Protein AF-A0A7Y2XGM3-F1 (afdb_monomer)

Structure (mmCIF, N/CA/C/O backbone):
data_AF-A0A7Y2XGM3-F1
#
_entry.id   AF-A0A7Y2XGM3-F1
#
loop_
_atom_site.group_PDB
_atom_site.id
_atom_site.type_symbol
_atom_site.label_atom_id
_atom_site.label_alt_id
_atom_site.label_comp_id
_atom_site.label_asym_id
_atom_site.label_entity_id
_atom_site.label_seq_id
_atom_site.pdbx_PDB_ins_code
_atom_site.Cartn_x
_atom_site.Cartn_y
_atom_site.Cartn_z
_atom_site.occupancy
_atom_site.B_iso_or_equiv
_atom_site.auth_seq_id
_atom_site.auth_comp_id
_atom_site.auth_asym_id
_atom_site.auth_atom_id
_atom_site.pdbx_PDB_model_num
ATOM 1 N N . ARG A 1 1 ? -17.051 3.871 4.256 1.00 58.47 1 ARG A N 1
ATOM 2 C CA . ARG A 1 1 ? -17.749 3.521 5.524 1.00 58.47 1 ARG A CA 1
ATOM 3 C C . ARG A 1 1 ? -16.734 3.598 6.662 1.00 58.47 1 ARG A C 1
ATOM 5 O O . ARG A 1 1 ? -15.589 3.262 6.400 1.00 58.47 1 ARG A O 1
ATOM 12 N N . GLY A 1 2 ? -17.129 4.046 7.858 1.00 65.44 2 GLY A N 1
ATOM 13 C CA . GLY A 1 2 ? -16.241 4.113 9.035 1.00 65.44 2 GLY A CA 1
ATOM 14 C C . GLY A 1 2 ? -15.304 5.327 9.104 1.00 65.44 2 GLY A C 1
ATOM 15 O O . GLY A 1 2 ? -14.507 5.412 10.024 1.00 65.44 2 GLY A O 1
ATOM 16 N N . GLN A 1 3 ? -15.397 6.261 8.154 1.00 70.69 3 GLN A N 1
ATOM 17 C CA . GLN A 1 3 ? -14.617 7.502 8.178 1.00 70.69 3 GLN A CA 1
ATOM 18 C C . GLN A 1 3 ? -15.295 8.552 9.075 1.00 70.69 3 GLN A C 1
ATOM 20 O O . GLN A 1 3 ? -16.533 8.556 9.158 1.00 70.69 3 GLN A O 1
ATOM 25 N N . PRO A 1 4 ? -14.523 9.461 9.699 1.00 73.81 4 PRO A N 1
ATOM 26 C CA . PRO A 1 4 ? -15.069 10.568 10.474 1.00 73.81 4 PRO A CA 1
ATOM 27 C C . PRO A 1 4 ? -16.102 11.346 9.657 1.00 73.81 4 PRO A C 1
ATOM 29 O O . PRO A 1 4 ? -15.849 11.738 8.519 1.00 73.81 4 PRO A O 1
ATOM 32 N N . THR A 1 5 ? -17.293 11.537 10.221 1.00 77.88 5 THR A N 1
ATOM 33 C CA . THR A 1 5 ? -18.378 12.280 9.573 1.00 77.88 5 THR A CA 1
ATOM 34 C C . THR A 1 5 ? -18.815 13.406 10.490 1.00 77.88 5 THR A C 1
ATOM 36 O O . THR A 1 5 ? -19.165 13.169 11.646 1.00 77.88 5 THR A O 1
ATOM 39 N N . GLN A 1 6 ? -18.814 14.630 9.969 1.00 82.75 6 GLN A N 1
ATOM 40 C CA . GLN A 1 6 ? -19.268 15.798 10.707 1.00 82.75 6 GLN A CA 1
ATOM 41 C C . GLN A 1 6 ? -20.708 16.130 10.323 1.00 82.75 6 GLN A C 1
ATOM 43 O O . GLN A 1 6 ? -21.018 16.382 9.160 1.00 82.75 6 GLN A O 1
ATOM 48 N N . TYR A 1 7 ? -21.578 16.188 11.326 1.00 86.06 7 TYR A N 1
ATOM 49 C CA . TYR A 1 7 ? -22.928 16.721 11.194 1.00 86.06 7 TYR A CA 1
ATOM 50 C C . TYR A 1 7 ? -22.991 18.080 11.880 1.00 86.06 7 TYR A C 1
ATOM 52 O O . TYR A 1 7 ? -22.436 18.269 12.961 1.00 86.06 7 TYR A O 1
ATOM 60 N N . SER A 1 8 ? -23.665 19.034 11.246 1.00 86.94 8 SER A N 1
ATOM 61 C CA . SER A 1 8 ? -23.842 20.382 11.781 1.00 86.94 8 SER A CA 1
ATOM 62 C C . SER A 1 8 ? -25.324 20.691 11.911 1.00 86.94 8 SER A C 1
ATOM 64 O O . SER A 1 8 ? -26.089 20.492 10.970 1.00 86.94 8 SER A O 1
ATOM 66 N N . ALA A 1 9 ? -25.725 21.210 13.068 1.00 87.44 9 ALA A N 1
ATOM 67 C CA . ALA A 1 9 ? -27.086 21.657 13.322 1.00 87.44 9 ALA A CA 1
ATOM 68 C C . ALA A 1 9 ? -27.062 23.056 13.940 1.00 87.44 9 ALA A C 1
ATOM 70 O O . ALA A 1 9 ? -26.219 23.358 14.784 1.00 87.44 9 ALA A O 1
ATOM 71 N N . VAL A 1 10 ? -28.005 23.909 13.535 1.00 88.06 10 VAL A N 1
ATOM 72 C CA . VAL A 1 10 ? -28.190 25.239 14.124 1.00 88.06 10 VAL A CA 1
ATOM 73 C C . VAL A 1 10 ? -29.598 25.339 14.681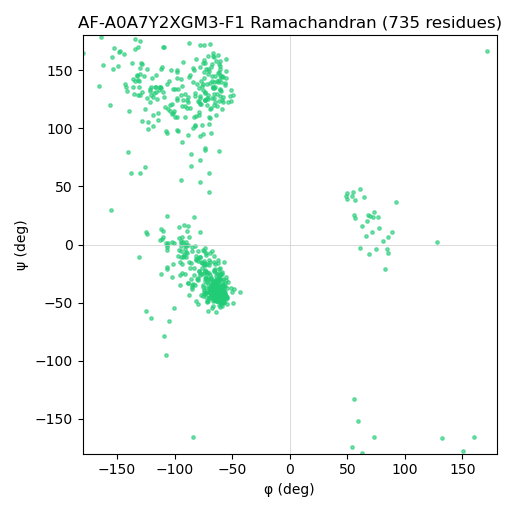 1.00 88.06 10 VAL A C 1
ATOM 75 O O . VAL A 1 10 ? -30.580 25.202 13.955 1.00 88.06 10 VAL A O 1
ATOM 78 N N . LEU A 1 11 ? -29.695 25.630 15.974 1.00 85.25 11 LEU A N 1
ATOM 79 C CA . LEU A 1 11 ? -30.961 25.892 16.646 1.00 85.25 11 LEU A CA 1
ATOM 80 C C . LEU A 1 11 ? -31.115 27.405 16.819 1.00 85.25 11 LEU A C 1
ATOM 82 O O . LEU A 1 11 ? -30.359 28.039 17.551 1.00 85.25 11 LEU A O 1
ATOM 86 N N . SER A 1 12 ? -32.090 28.006 16.133 1.00 83.62 12 SER A N 1
ATOM 87 C CA . SER A 1 12 ? -32.316 29.456 16.149 1.00 83.62 12 SER A CA 1
ATOM 88 C C . SER A 1 12 ? -33.794 29.792 16.324 1.00 83.62 12 SER A C 1
ATOM 90 O O . SER A 1 12 ? -34.664 29.182 15.713 1.00 83.62 12 SER A O 1
ATOM 92 N N . ARG A 1 13 ? -34.080 30.839 17.112 1.00 83.50 13 ARG A N 1
ATOM 93 C CA . ARG A 1 13 ? -35.433 31.422 17.240 1.00 83.50 13 ARG A CA 1
ATOM 94 C C . ARG A 1 13 ? -35.850 32.259 16.031 1.00 83.50 13 ARG A C 1
ATOM 96 O O . ARG A 1 13 ? -37.004 32.659 15.925 1.00 83.50 13 ARG A O 1
ATOM 103 N N . ARG A 1 14 ? -34.899 32.604 15.167 1.00 88.44 14 ARG A N 1
ATOM 104 C CA . ARG A 1 14 ? -35.128 33.361 13.934 1.00 88.44 14 ARG A CA 1
ATOM 105 C C . ARG A 1 14 ? -34.882 32.450 12.735 1.00 88.44 14 ARG A C 1
ATOM 107 O O . ARG A 1 14 ? -34.013 31.582 12.840 1.00 88.44 14 ARG A O 1
ATOM 114 N N . PRO A 1 15 ? -35.562 32.684 11.601 1.00 90.31 15 PRO A N 1
ATOM 115 C CA . PRO A 1 15 ? -35.285 31.961 10.368 1.00 90.31 15 PRO A CA 1
ATOM 116 C C . PRO A 1 15 ? -33.787 31.945 10.052 1.00 90.31 15 PRO A C 1
ATOM 118 O O . PRO A 1 15 ? -33.132 32.994 10.058 1.00 90.31 15 PRO A O 1
ATOM 121 N N . LEU A 1 16 ? -33.255 30.751 9.802 1.00 89.31 16 LEU A N 1
ATOM 122 C CA . LEU A 1 16 ? -31.862 30.560 9.426 1.00 89.31 16 LEU A CA 1
ATOM 123 C C . LEU A 1 16 ? -31.655 31.080 8.005 1.00 89.31 16 LEU A C 1
ATOM 125 O O . LEU A 1 16 ? -32.358 30.688 7.079 1.00 89.31 16 LEU A O 1
ATOM 129 N N . ARG A 1 17 ? -30.692 31.990 7.845 1.00 87.25 17 ARG A N 1
ATOM 130 C CA . ARG A 1 17 ? -30.259 32.505 6.534 1.00 87.25 17 ARG A CA 1
ATOM 131 C C . ARG A 1 17 ? -28.899 31.954 6.104 1.00 87.25 17 ARG A C 1
ATOM 133 O O . ARG A 1 17 ? -28.430 32.280 5.022 1.00 87.25 17 ARG A O 1
ATOM 140 N N . LEU A 1 18 ? -28.250 31.181 6.974 1.00 83.12 18 LEU A N 1
ATOM 141 C CA . LEU A 1 18 ? -26.937 30.605 6.728 1.00 83.12 18 LEU A CA 1
ATOM 142 C C . LEU A 1 18 ? -27.078 29.388 5.809 1.00 83.12 18 LEU A C 1
ATOM 144 O O . LEU A 1 18 ? -27.854 28.486 6.111 1.00 83.12 18 LEU A O 1
ATOM 148 N N . ASN A 1 19 ? -26.313 29.374 4.720 1.00 83.69 19 ASN A N 1
ATOM 149 C CA . ASN A 1 19 ? -26.156 28.228 3.825 1.00 83.69 19 ASN A CA 1
ATOM 150 C C . ASN A 1 19 ? -24.659 27.975 3.587 1.00 83.69 19 ASN A C 1
ATOM 152 O O . ASN A 1 19 ? -24.145 28.186 2.491 1.00 83.69 19 ASN A O 1
ATOM 156 N N . ALA A 1 20 ? -23.941 27.676 4.669 1.00 84.12 20 ALA A N 1
ATOM 157 C CA . ALA A 1 20 ? -22.503 27.430 4.676 1.00 84.12 20 ALA A CA 1
ATOM 158 C C . ALA A 1 20 ? -22.135 26.528 5.863 1.00 84.12 20 ALA A C 1
ATOM 160 O O . ALA A 1 20 ? -22.896 26.437 6.830 1.00 84.12 20 ALA A O 1
ATOM 161 N N . GLU A 1 21 ? -20.959 25.904 5.800 1.00 82.12 21 GLU A N 1
ATOM 162 C CA . GLU A 1 21 ? -20.395 25.136 6.913 1.00 82.12 21 GLU A CA 1
ATOM 163 C C . GLU A 1 21 ? -20.177 26.007 8.160 1.00 82.12 21 GLU A C 1
ATOM 165 O O . GLU A 1 21 ? -19.845 27.196 8.077 1.00 82.12 21 GLU A O 1
ATOM 170 N N . LEU A 1 22 ? -20.359 25.408 9.341 1.00 85.19 22 LEU A N 1
ATOM 171 C CA . LEU A 1 22 ? -20.187 26.104 10.613 1.00 85.19 22 LEU A CA 1
ATOM 172 C C . LEU A 1 22 ? -18.702 26.228 10.960 1.00 85.19 22 LEU A C 1
ATOM 174 O O . LEU A 1 22 ? -18.054 25.248 11.311 1.00 85.19 22 LEU A O 1
ATOM 178 N N . LYS A 1 23 ? -18.178 27.458 10.928 1.00 85.00 23 LYS A N 1
ATOM 179 C CA . LYS A 1 23 ? -16.829 27.778 11.435 1.00 85.00 23 LYS A CA 1
ATOM 180 C C . LYS A 1 23 ? -16.787 28.065 12.934 1.00 85.00 23 LYS A C 1
ATOM 182 O O . LYS A 1 23 ? -15.709 28.087 13.519 1.00 85.00 23 LYS A O 1
ATOM 187 N N . HIS A 1 24 ? -17.947 28.318 13.534 1.00 89.31 24 HIS A N 1
ATOM 188 C CA . HIS A 1 24 ? -18.084 28.625 14.949 1.00 89.31 24 HIS A CA 1
ATOM 189 C C . HIS A 1 24 ? -19.160 27.745 15.566 1.00 89.31 24 HIS A C 1
ATOM 191 O O . HIS A 1 24 ? -20.270 27.679 15.035 1.00 89.31 24 HIS A O 1
ATOM 197 N N . VAL A 1 25 ? -18.828 27.084 16.673 1.00 91.94 25 VAL A N 1
ATOM 198 C CA . VAL A 1 25 ? -19.718 26.127 17.339 1.00 91.94 25 VAL A CA 1
ATOM 199 C C . VAL A 1 25 ? -19.797 26.388 18.841 1.00 91.94 25 VAL A C 1
ATOM 201 O O . VAL A 1 25 ? -18.816 26.742 19.493 1.00 91.94 25 VAL A O 1
ATOM 204 N N . ASP A 1 26 ? -20.993 26.218 19.400 1.00 92.06 26 ASP A N 1
ATOM 205 C CA . ASP A 1 26 ? -21.226 26.319 20.843 1.00 92.06 26 ASP A CA 1
ATOM 206 C C . ASP A 1 26 ? -20.933 25.002 21.570 1.00 92.06 26 ASP A C 1
ATOM 208 O O . ASP A 1 26 ? -20.477 25.004 22.715 1.00 92.06 26 ASP A O 1
ATOM 212 N N . ILE A 1 27 ? -21.255 23.886 20.910 1.00 92.81 27 ILE A N 1
ATOM 213 C CA . ILE A 1 27 ? -21.246 22.536 21.469 1.00 92.81 27 ILE A CA 1
ATOM 214 C C . ILE A 1 27 ? -20.742 21.574 20.397 1.00 92.81 27 ILE A C 1
ATOM 216 O O . ILE A 1 27 ? -21.185 21.650 19.250 1.00 92.81 27 ILE A O 1
ATOM 220 N N . VAL A 1 28 ? -19.856 20.658 20.779 1.00 94.19 28 VAL A N 1
ATOM 221 C CA . VAL A 1 28 ? -19.402 19.546 19.937 1.00 94.19 28 VAL A CA 1
ATOM 222 C C . VAL A 1 28 ? -19.728 18.231 20.628 1.00 94.19 28 VAL A C 1
ATOM 224 O O . VAL A 1 28 ? -19.522 18.085 21.832 1.00 94.19 28 VAL A O 1
ATOM 227 N N . ILE A 1 29 ? -20.253 17.282 19.854 1.00 94.06 29 ILE A N 1
ATOM 228 C CA . ILE A 1 29 ? -20.577 15.930 20.305 1.00 94.06 29 ILE A CA 1
ATOM 229 C C . ILE A 1 29 ? -19.667 14.957 19.557 1.00 94.06 29 ILE A C 1
ATOM 231 O O . ILE A 1 29 ? -19.785 14.801 18.344 1.00 94.06 29 ILE A O 1
ATOM 235 N N . ALA A 1 30 ? -18.769 14.306 20.284 1.00 93.12 30 ALA A N 1
ATOM 236 C CA . ALA A 1 30 ? -17.829 13.323 19.775 1.00 93.12 30 ALA A CA 1
ATOM 237 C C . ALA A 1 30 ? -18.243 11.918 20.233 1.00 93.12 30 ALA A C 1
ATOM 239 O O . ALA A 1 30 ? -17.952 11.501 21.351 1.00 93.12 30 ALA A O 1
ATOM 240 N N . GLN A 1 31 ? -18.930 11.183 19.356 1.00 90.50 31 GLN A N 1
ATOM 241 C CA . GLN A 1 31 ? -19.321 9.786 19.610 1.00 90.50 31 GLN A CA 1
ATOM 242 C C . GLN A 1 31 ? -18.151 8.802 19.470 1.00 90.50 31 GLN A C 1
ATOM 244 O O . GLN A 1 31 ? -18.240 7.659 19.911 1.00 90.50 31 GLN A O 1
ATOM 249 N N . ASP A 1 32 ? -17.066 9.249 18.842 1.00 85.19 32 ASP A N 1
ATOM 250 C CA . ASP A 1 32 ? -15.826 8.502 18.711 1.00 85.19 32 ASP A CA 1
ATOM 251 C C . ASP A 1 32 ? -14.889 8.828 19.891 1.00 85.19 32 ASP A C 1
ATOM 253 O O . ASP A 1 32 ? -14.488 9.991 20.031 1.00 85.19 32 ASP A O 1
ATOM 257 N N . PRO A 1 33 ? -14.507 7.839 20.725 1.00 82.62 33 PRO A N 1
ATOM 258 C CA . PRO A 1 33 ? -13.561 8.057 21.821 1.00 82.62 33 PRO A CA 1
ATOM 259 C C . PRO A 1 33 ? -12.173 8.484 21.311 1.00 82.62 33 PRO A C 1
ATOM 261 O O . PRO A 1 33 ? -11.432 9.179 22.004 1.00 82.62 33 PRO A O 1
ATOM 264 N N . GLY A 1 34 ? -11.827 8.122 20.073 1.00 79.44 34 GLY A N 1
ATOM 265 C CA . GLY A 1 34 ? -10.569 8.440 19.412 1.00 79.44 34 GLY A CA 1
ATOM 266 C C . GLY A 1 34 ? -10.559 9.757 18.633 1.00 79.44 34 GLY A C 1
ATOM 267 O O . GLY A 1 34 ? -9.599 9.980 17.900 1.00 79.44 34 GLY A O 1
ATOM 268 N N . VAL A 1 35 ? -11.555 10.643 18.780 1.00 85.12 35 VAL A N 1
ATOM 269 C CA . VAL A 1 35 ? -11.734 11.840 17.925 1.00 85.12 35 VAL A CA 1
ATOM 270 C C . VAL A 1 35 ? -10.473 12.711 17.772 1.00 85.12 35 VAL A C 1
ATOM 272 O O . VAL A 1 35 ? -10.171 13.183 16.676 1.00 85.12 35 VAL A O 1
ATOM 275 N N . PHE A 1 36 ? -9.679 12.853 18.840 1.00 83.12 36 PHE A N 1
ATOM 276 C CA . PHE A 1 36 ? -8.423 13.618 18.859 1.00 83.12 36 PHE A CA 1
ATOM 277 C C . PHE A 1 36 ? -7.251 12.936 18.129 1.00 83.12 36 PHE A C 1
ATOM 279 O O . PHE A 1 36 ? -6.146 13.474 18.109 1.00 83.12 36 PHE A O 1
ATOM 286 N N . ARG A 1 37 ? -7.434 11.720 17.597 1.00 75.88 37 ARG A N 1
ATOM 287 C CA . ARG A 1 37 ? -6.435 11.018 16.771 1.00 75.88 37 ARG A CA 1
ATOM 288 C C . ARG A 1 37 ? -6.483 11.474 15.312 1.00 75.88 37 ARG A C 1
ATOM 290 O O . ARG A 1 37 ? -5.472 11.375 14.627 1.00 75.88 37 ARG A O 1
ATOM 297 N N . HIS A 1 38 ? -7.632 11.961 14.841 1.00 74.62 38 HIS A N 1
ATOM 298 C CA . HIS A 1 38 ? -7.848 12.299 13.426 1.00 74.62 38 HIS A CA 1
ATOM 299 C C . HIS A 1 38 ? -8.462 13.684 13.187 1.00 74.62 38 HIS A C 1
ATOM 301 O O . HIS A 1 38 ? -8.473 14.143 12.048 1.00 74.62 38 HIS A O 1
ATOM 307 N N . SER A 1 39 ? -8.941 14.372 14.227 1.00 80.38 39 SER A N 1
ATOM 308 C CA . SER A 1 39 ? -9.549 15.701 14.106 1.00 80.38 39 SER A CA 1
ATOM 309 C C . SER A 1 39 ? -9.304 16.571 15.344 1.00 80.38 39 SER A C 1
ATOM 311 O O . SER A 1 39 ? -8.907 16.077 16.400 1.00 80.38 39 SER A O 1
ATOM 313 N N . ASP A 1 40 ? -9.549 17.879 15.215 1.00 87.12 40 ASP A N 1
ATOM 314 C CA . ASP A 1 40 ? -9.568 18.822 16.338 1.00 87.12 40 ASP A CA 1
ATOM 315 C C . ASP A 1 40 ? -11.020 19.232 16.658 1.00 87.12 40 ASP A C 1
ATOM 317 O O . ASP A 1 40 ? -11.548 20.158 16.029 1.00 87.12 40 ASP A O 1
ATOM 321 N N . PRO A 1 41 ? -11.684 18.584 17.635 1.00 90.50 41 PRO A N 1
ATOM 322 C CA . PRO A 1 41 ? -13.052 18.928 18.021 1.00 90.50 41 PRO A CA 1
ATOM 323 C C . PRO A 1 41 ? -13.158 20.288 18.732 1.00 90.50 41 PRO A C 1
ATOM 325 O O . PRO A 1 41 ? -14.268 20.748 18.992 1.00 90.50 41 PRO A O 1
ATOM 328 N N . LEU A 1 42 ? -12.043 20.949 19.069 1.00 92.75 42 LEU A N 1
ATOM 329 C CA . LEU A 1 42 ? -12.034 22.270 19.708 1.00 92.75 42 LEU A CA 1
ATOM 330 C C . LEU A 1 42 ? -11.935 23.419 18.690 1.00 92.75 42 LEU A C 1
ATOM 332 O O . LEU A 1 42 ? -12.117 24.592 19.065 1.00 92.75 42 LEU A O 1
ATOM 336 N N . LYS A 1 43 ? -11.654 23.106 17.416 1.00 89.69 43 LYS A N 1
ATOM 337 C CA . LYS A 1 43 ? -11.532 24.076 16.322 1.00 89.69 43 LYS A CA 1
ATOM 338 C C . LYS A 1 43 ? -12.859 24.806 16.120 1.00 89.69 43 LYS A C 1
ATOM 340 O O . LYS A 1 43 ? -13.906 24.201 15.922 1.00 89.69 43 LYS A O 1
ATOM 345 N N . GLY A 1 44 ? -12.823 26.136 16.195 1.00 89.69 44 GLY A N 1
ATOM 346 C CA . GLY A 1 44 ? -14.017 26.974 16.035 1.00 89.69 44 GLY A CA 1
ATOM 347 C C . GLY A 1 44 ? -14.977 26.979 17.231 1.00 89.69 44 GLY A C 1
ATOM 348 O O . GLY A 1 44 ? -15.946 27.736 17.219 1.00 89.69 44 GLY A O 1
ATOM 349 N N . MET A 1 45 ? -14.724 26.194 18.284 1.00 94.06 45 MET A N 1
ATOM 350 C CA . MET A 1 45 ? -15.540 26.249 19.499 1.00 94.06 45 MET A CA 1
ATOM 351 C C . MET A 1 45 ? -15.455 27.649 20.140 1.00 94.06 45 MET A C 1
ATOM 353 O O . MET A 1 45 ? -14.442 28.335 20.021 1.00 94.06 45 MET A O 1
ATOM 357 N N . ARG A 1 46 ? -16.501 28.134 20.803 1.00 94.19 46 ARG A N 1
ATOM 358 C CA . ARG A 1 46 ? -16.375 29.372 21.595 1.00 94.19 46 ARG A CA 1
ATOM 359 C C . ARG A 1 46 ? -15.760 29.101 22.967 1.00 94.19 46 ARG A C 1
ATOM 361 O O . ARG A 1 46 ? -15.856 27.987 23.477 1.00 94.19 46 ARG A O 1
ATOM 368 N N . ASP A 1 47 ? -15.222 30.137 23.597 1.00 95.25 47 ASP A N 1
ATOM 369 C CA . ASP A 1 47 ? -14.812 30.067 25.001 1.00 95.25 47 ASP A CA 1
ATOM 370 C C . ASP A 1 47 ? -16.036 29.794 25.891 1.00 95.25 47 ASP A C 1
ATOM 372 O O . ASP A 1 47 ? -17.148 30.291 25.640 1.00 95.25 47 ASP A O 1
ATOM 376 N N . GLY A 1 48 ? -15.866 28.938 26.898 1.00 93.19 48 GLY A N 1
ATOM 377 C CA . GLY A 1 48 ? -16.989 28.396 27.665 1.00 93.19 48 GLY A CA 1
ATOM 378 C C . GLY A 1 48 ? -17.905 27.472 26.851 1.00 93.19 48 GLY A C 1
ATOM 379 O O . GLY A 1 48 ? -19.086 27.336 27.188 1.00 93.19 48 GLY A O 1
ATOM 380 N N . GLY A 1 49 ? -17.419 26.933 25.729 1.00 94.50 49 GLY A N 1
ATOM 381 C CA . GLY A 1 49 ? -18.106 25.924 24.926 1.00 94.50 49 GLY A CA 1
ATOM 382 C C . GLY A 1 49 ? -18.183 24.572 25.636 1.00 94.50 49 GLY A C 1
ATOM 383 O O . GLY A 1 49 ? -17.604 24.384 26.707 1.00 94.50 49 GLY A O 1
ATOM 384 N N . ILE A 1 50 ? -18.930 23.634 25.052 1.00 95.06 50 ILE A N 1
ATOM 385 C CA . ILE A 1 50 ? -19.154 22.307 25.641 1.00 95.06 50 ILE A CA 1
ATOM 386 C C . ILE A 1 50 ? -18.656 21.224 24.686 1.00 95.06 50 ILE A C 1
ATOM 388 O O . ILE A 1 50 ? -19.064 21.181 23.525 1.00 95.06 50 ILE A O 1
ATOM 392 N N . LEU A 1 51 ? -17.831 20.315 25.196 1.00 95.88 51 LEU A N 1
ATOM 393 C CA . LEU A 1 51 ? -17.446 19.087 24.509 1.00 95.88 51 LEU A CA 1
ATOM 394 C C . LEU A 1 51 ? -18.118 17.903 25.205 1.00 95.88 51 LEU A C 1
ATOM 396 O O . LEU A 1 51 ? -17.842 17.655 26.373 1.00 95.88 51 LEU A O 1
ATOM 400 N N . VAL A 1 52 ? -18.974 17.167 24.497 1.00 95.94 52 VAL A N 1
ATOM 401 C CA . VAL A 1 52 ? -19.528 15.885 24.959 1.00 95.94 52 VAL A CA 1
ATOM 402 C C . VAL A 1 52 ? -18.782 14.759 24.249 1.00 95.94 52 VAL A C 1
ATOM 404 O O . VAL A 1 52 ? -18.805 14.730 23.022 1.00 95.94 52 VAL A O 1
ATOM 407 N N . ILE A 1 53 ? -18.131 13.847 24.972 1.00 95.12 53 ILE A N 1
ATOM 408 C CA . ILE A 1 53 ? -17.288 12.790 24.387 1.00 95.12 53 ILE A CA 1
ATOM 409 C C . ILE A 1 53 ? -17.663 11.379 24.864 1.00 95.12 53 ILE A C 1
ATOM 411 O O . ILE A 1 53 ? -18.043 11.186 26.020 1.00 95.12 53 ILE A O 1
ATOM 415 N N . GLN A 1 54 ? -17.532 10.394 23.971 1.00 94.12 54 GLN A N 1
ATOM 416 C CA . GLN A 1 54 ? -17.611 8.965 24.291 1.00 94.12 54 GLN A CA 1
ATOM 417 C C . GLN A 1 54 ? -16.445 8.550 25.177 1.00 94.12 54 GLN A C 1
ATOM 419 O O . GLN A 1 54 ? -15.295 8.659 24.762 1.00 94.12 54 GLN A O 1
ATOM 424 N N . SER A 1 55 ? -16.740 8.044 26.372 1.00 92.06 55 SER A N 1
ATOM 425 C CA . SER A 1 55 ? -15.731 7.468 27.262 1.00 92.06 55 SER A CA 1
ATOM 426 C C . SER A 1 55 ? -16.380 6.669 28.388 1.00 92.06 55 SER A C 1
ATOM 428 O O . SER A 1 55 ? -17.318 7.146 29.023 1.00 92.06 55 SER A O 1
ATOM 430 N N . ASP A 1 56 ? -15.823 5.498 28.673 1.00 90.44 56 ASP A N 1
ATOM 431 C CA . ASP A 1 56 ? -16.025 4.730 29.906 1.00 90.44 56 ASP A CA 1
ATOM 432 C C . ASP A 1 56 ? -15.046 5.153 31.025 1.00 90.44 56 ASP A C 1
ATOM 434 O O . ASP A 1 56 ? -15.319 4.965 32.213 1.00 90.44 56 ASP A O 1
ATOM 438 N N . LEU A 1 57 ? -13.928 5.796 30.664 1.00 90.44 57 LEU A N 1
ATOM 439 C CA . LEU A 1 57 ? -12.972 6.411 31.590 1.00 90.44 57 LEU A CA 1
ATOM 440 C C . LEU A 1 57 ? -13.567 7.627 32.315 1.00 90.44 57 LEU A C 1
ATOM 442 O O . LEU A 1 57 ? -14.457 8.313 31.807 1.00 90.44 57 LEU A O 1
ATOM 446 N N . SER A 1 58 ? -13.020 7.945 33.492 1.00 88.94 58 SER A N 1
ATOM 447 C CA . SER A 1 58 ? -13.427 9.102 34.300 1.00 88.94 58 SER A CA 1
ATOM 448 C C . SER A 1 58 ? -12.243 9.759 35.017 1.00 88.94 58 SER A C 1
ATOM 450 O O . SER A 1 58 ? -11.168 9.168 35.123 1.00 88.94 58 SER A O 1
ATOM 452 N N . GLY A 1 59 ? -12.442 10.994 35.491 1.00 90.25 59 GLY A N 1
ATOM 453 C CA . GLY A 1 59 ? -11.444 11.747 36.256 1.00 90.25 59 GLY A CA 1
ATOM 454 C C . GLY A 1 59 ? -10.109 11.896 35.521 1.00 90.25 59 GLY A C 1
ATOM 455 O O . GLY A 1 59 ? -10.074 12.224 34.334 1.00 90.25 59 GLY A O 1
ATOM 456 N N . GLU A 1 60 ? -9.019 11.625 36.236 1.00 90.81 60 GLU A N 1
ATOM 457 C CA . GLU A 1 60 ? -7.647 11.732 35.732 1.00 90.81 60 GLU A CA 1
ATOM 458 C C . GLU A 1 60 ? -7.364 10.794 34.548 1.00 90.81 60 GLU A C 1
ATOM 460 O O . GLU A 1 60 ? -6.705 11.197 33.592 1.00 90.81 60 GLU A O 1
ATOM 465 N N . ALA A 1 61 ? -7.923 9.579 34.547 1.00 89.06 61 ALA A N 1
ATOM 466 C CA . ALA A 1 61 ? -7.711 8.618 33.463 1.00 89.06 61 ALA A CA 1
ATOM 467 C C . ALA A 1 61 ? -8.268 9.124 32.122 1.00 89.06 61 ALA A C 1
ATOM 469 O O . ALA A 1 61 ? -7.608 9.003 31.091 1.00 89.06 61 ALA A O 1
ATOM 470 N N . LEU A 1 62 ? -9.459 9.737 32.134 1.00 90.12 62 LEU A N 1
ATOM 471 C CA . LEU A 1 62 ? -10.009 10.383 30.940 1.00 90.12 62 LEU A CA 1
ATOM 472 C C . LEU A 1 62 ? -9.199 11.628 30.567 1.00 90.12 62 LEU A C 1
ATOM 474 O O . LEU A 1 62 ? -8.907 11.844 29.395 1.00 90.12 62 LEU A O 1
ATOM 478 N N . TRP A 1 63 ? -8.812 12.443 31.550 1.00 92.25 63 TRP A N 1
ATOM 479 C CA . TRP A 1 63 ? -8.043 13.655 31.281 1.00 92.25 63 TRP A CA 1
ATOM 480 C C . TRP A 1 63 ? -6.721 13.355 30.580 1.00 92.25 63 TRP A C 1
ATOM 482 O O . TRP A 1 63 ? -6.442 13.949 29.539 1.00 92.25 63 TRP A O 1
ATOM 492 N N . ASN A 1 64 ? -5.959 12.383 31.079 1.00 89.25 64 ASN A N 1
ATOM 493 C CA . ASN A 1 64 ? -4.668 11.981 30.517 1.00 89.25 64 ASN A CA 1
ATOM 494 C C . ASN A 1 64 ? -4.790 11.293 29.147 1.00 89.25 64 ASN A C 1
ATOM 496 O O . ASN A 1 64 ? -3.807 11.212 28.409 1.00 89.25 64 ASN A O 1
ATOM 500 N N . HIS A 1 65 ? -5.995 10.862 28.756 1.00 86.62 65 HIS A N 1
ATOM 501 C CA . HIS A 1 65 ? -6.260 10.364 27.407 1.00 86.62 65 HIS A CA 1
ATOM 502 C C . HIS A 1 65 ? -6.192 11.473 26.339 1.00 86.62 65 HIS A C 1
ATOM 504 O O . HIS A 1 65 ? -5.893 11.209 25.168 1.00 86.62 65 HIS A O 1
ATOM 510 N N . PHE A 1 66 ? -6.453 12.731 26.713 1.00 89.25 66 PHE A N 1
ATOM 511 C CA . PHE A 1 66 ? -6.385 13.855 25.783 1.00 89.25 66 PHE A CA 1
ATOM 512 C C . PHE A 1 66 ? -4.934 14.239 25.446 1.00 89.25 66 PHE A C 1
ATOM 514 O O . PHE A 1 66 ? -4.043 14.129 26.289 1.00 89.25 66 PHE A O 1
ATOM 521 N N . PRO A 1 67 ? -4.665 14.744 24.224 1.00 88.75 67 PRO A N 1
ATOM 522 C CA . PRO A 1 67 ? -3.387 15.380 23.921 1.00 88.75 67 PRO A CA 1
ATOM 523 C C . PRO A 1 67 ? -3.112 16.562 24.854 1.00 88.75 67 PRO A C 1
ATOM 525 O O . PRO A 1 67 ? -4.022 17.338 25.150 1.00 88.75 67 PRO A O 1
ATOM 528 N N . GLN A 1 68 ? -1.850 16.766 25.232 1.00 89.44 68 GLN A N 1
ATOM 529 C CA . GLN A 1 68 ? -1.461 17.869 26.121 1.00 89.44 68 GLN A CA 1
ATOM 530 C C . GLN A 1 68 ? -1.852 19.252 25.560 1.00 89.44 68 GLN A C 1
ATOM 532 O O . GLN A 1 68 ? -2.261 20.148 26.294 1.00 89.44 68 GLN A O 1
ATOM 537 N N . THR A 1 69 ? -1.806 19.419 24.235 1.00 87.81 69 THR A N 1
ATOM 538 C CA . THR A 1 69 ? -2.257 20.645 23.555 1.00 87.81 69 THR A CA 1
ATOM 539 C C . THR A 1 69 ? -3.761 20.881 23.703 1.00 87.81 69 THR A C 1
ATOM 541 O O . THR A 1 69 ? -4.192 22.023 23.860 1.00 87.81 69 THR A O 1
ATOM 544 N N . ALA A 1 70 ? -4.562 19.812 23.687 1.00 91.62 70 ALA A N 1
ATOM 545 C CA . ALA A 1 70 ? -6.003 19.883 23.887 1.00 91.62 70 ALA A CA 1
ATOM 546 C C . ALA A 1 70 ? -6.342 20.174 25.355 1.00 91.62 70 ALA A C 1
ATOM 548 O O . ALA A 1 70 ? -7.196 21.019 25.608 1.00 91.62 70 ALA A O 1
ATOM 549 N N . GLN A 1 71 ? -5.637 19.549 26.305 1.00 93.38 71 GLN A N 1
ATOM 550 C CA . GLN A 1 71 ? -5.762 19.837 27.739 1.00 93.38 71 GLN A CA 1
ATOM 551 C C . GLN A 1 71 ? -5.539 21.327 28.032 1.00 93.38 71 GLN A C 1
ATOM 553 O O . GLN A 1 71 ? -6.404 21.988 28.615 1.00 93.38 71 GLN A O 1
ATOM 558 N N . TRP A 1 72 ? -4.429 21.876 27.529 1.00 91.19 72 TRP A N 1
ATOM 559 C CA . TRP A 1 72 ? -4.120 23.300 27.642 1.00 91.19 72 TRP A CA 1
ATOM 560 C C . TRP A 1 72 ? -5.228 24.174 27.036 1.00 91.19 72 TRP A C 1
ATOM 562 O O . TRP A 1 72 ? -5.731 25.085 27.694 1.00 91.19 72 TRP A O 1
ATOM 572 N N . ALA A 1 73 ? -5.667 23.865 25.810 1.00 92.62 73 ALA A N 1
ATOM 573 C CA . ALA A 1 73 ? -6.697 24.642 25.122 1.00 92.62 73 ALA A CA 1
ATOM 574 C C . ALA A 1 73 ? -8.052 24.603 25.847 1.00 92.62 73 ALA A C 1
ATOM 576 O O . ALA A 1 73 ? -8.750 25.617 25.894 1.00 92.62 73 ALA A O 1
ATOM 577 N N . MET A 1 74 ? -8.431 23.452 26.414 1.00 95.00 74 MET A N 1
ATOM 578 C CA . MET A 1 74 ? -9.661 23.305 27.192 1.00 95.00 74 MET A CA 1
ATOM 579 C C . MET A 1 74 ? -9.626 24.160 28.458 1.00 95.00 74 MET A C 1
ATOM 581 O O . MET A 1 74 ? -10.616 24.824 28.755 1.00 95.00 74 MET A O 1
ATOM 585 N N . ARG A 1 75 ? -8.496 24.202 29.175 1.00 92.75 75 ARG A N 1
ATOM 586 C CA . ARG A 1 75 ? -8.343 25.059 30.362 1.00 92.75 75 ARG A CA 1
ATOM 587 C C . ARG A 1 75 ? -8.373 26.536 30.015 1.00 92.75 75 ARG A C 1
ATOM 589 O O . ARG A 1 75 ? -9.175 27.273 30.581 1.00 92.75 75 ARG A O 1
ATOM 596 N N . GLU A 1 76 ? -7.527 26.951 29.076 1.00 93.56 76 GLU A N 1
ATOM 597 C CA . GLU A 1 76 ? -7.361 28.359 28.703 1.00 93.56 76 GLU A CA 1
ATOM 598 C C . GLU A 1 76 ? -8.687 28.971 28.237 1.00 93.56 76 GLU A C 1
ATOM 600 O O . GLU A 1 76 ? -9.044 30.088 28.602 1.00 93.56 76 GLU A O 1
ATOM 605 N N . ARG A 1 77 ? -9.466 28.198 27.474 1.00 94.75 77 ARG A N 1
ATOM 606 C CA . ARG A 1 77 ? -10.752 28.633 26.914 1.00 94.75 77 ARG A CA 1
ATOM 607 C C . ARG A 1 77 ? -11.945 28.262 27.795 1.00 94.75 77 ARG A C 1
ATOM 609 O O . ARG A 1 77 ? -13.090 28.460 27.384 1.00 94.75 77 ARG A O 1
ATOM 616 N N . ASN A 1 78 ? -11.692 27.730 28.993 1.00 94.06 78 ASN A N 1
ATOM 617 C CA . ASN A 1 78 ? -12.696 27.293 29.962 1.00 94.06 78 ASN A CA 1
ATOM 618 C C . ASN A 1 78 ? -13.769 26.370 29.346 1.00 94.06 78 ASN A C 1
ATOM 620 O O . ASN A 1 78 ? -14.970 26.565 29.537 1.00 94.06 78 ASN A O 1
ATOM 624 N N . ILE A 1 79 ? -13.343 25.405 28.531 1.00 94.81 79 ILE A N 1
ATOM 625 C CA . ILE A 1 79 ? -14.225 24.445 27.867 1.00 94.81 79 ILE A CA 1
ATOM 626 C C . ILE A 1 79 ? -14.783 23.469 28.900 1.00 94.81 79 ILE A C 1
ATOM 628 O O . ILE A 1 79 ? -14.041 22.827 29.642 1.00 94.81 79 ILE A O 1
ATOM 632 N N . ARG A 1 80 ? -16.108 23.308 28.908 1.00 94.31 80 ARG A N 1
ATOM 633 C CA . ARG A 1 80 ? -16.784 22.317 29.743 1.00 94.31 80 ARG A CA 1
ATOM 634 C C . ARG A 1 80 ? -16.727 20.956 29.060 1.00 94.31 80 ARG A C 1
ATOM 636 O O . ARG A 1 80 ? -17.394 20.740 28.048 1.00 94.31 80 ARG A O 1
ATOM 643 N N . VAL A 1 81 ? -15.960 20.038 29.634 1.00 94.81 81 VAL A N 1
ATOM 644 C CA . VAL A 1 81 ? -15.842 18.663 29.138 1.00 94.81 81 VAL A CA 1
ATOM 645 C C . VAL A 1 81 ? -16.857 17.778 29.853 1.00 94.81 81 VAL A C 1
ATOM 647 O O . VAL A 1 81 ? -16.892 17.714 31.081 1.00 94.81 81 VAL A O 1
ATOM 650 N N . CYS A 1 82 ? -17.690 17.096 29.078 1.00 94.94 82 CYS A N 1
ATOM 651 C CA . CYS A 1 82 ? -18.675 16.131 29.536 1.00 94.94 82 CYS A CA 1
ATOM 652 C C . CYS A 1 82 ? -18.394 14.776 28.883 1.00 94.94 82 CYS A C 1
ATOM 654 O O . CYS A 1 82 ? -18.182 14.705 27.677 1.00 94.94 82 CYS A O 1
ATOM 656 N N . SER A 1 83 ? -18.416 13.698 29.657 1.00 95.31 83 SER A N 1
ATOM 657 C CA . SER A 1 83 ? -18.243 12.331 29.158 1.00 95.31 83 SER A CA 1
ATOM 658 C C . SER A 1 83 ? -19.500 11.505 29.373 1.00 95.31 83 SER A C 1
ATOM 660 O O . SER A 1 83 ? -20.216 11.706 30.355 1.00 95.31 83 SER A O 1
ATOM 662 N N . VAL A 1 84 ? -19.776 10.594 28.446 1.00 96.25 84 VAL A N 1
ATOM 663 C CA . VAL A 1 84 ? -20.836 9.591 28.567 1.00 96.25 84 VAL A CA 1
ATOM 664 C C . VAL A 1 84 ? -20.364 8.288 27.933 1.00 96.25 84 VAL A C 1
ATOM 666 O O . VAL A 1 84 ? -19.779 8.298 26.848 1.00 96.25 84 VAL A O 1
ATOM 669 N N . ASP A 1 85 ? -20.645 7.161 28.584 1.00 95.25 85 ASP A N 1
ATOM 670 C CA . ASP A 1 85 ? -20.397 5.845 28.000 1.00 95.25 85 ASP A CA 1
ATOM 671 C C . ASP A 1 85 ? -21.585 5.410 27.127 1.00 95.25 85 ASP A C 1
ATOM 673 O O . ASP A 1 85 ? -22.340 4.490 27.443 1.00 95.25 85 ASP A O 1
ATOM 677 N N . GLY A 1 86 ? -21.785 6.113 26.011 1.00 94.12 86 GLY A N 1
ATOM 678 C CA . GLY A 1 86 ? -22.868 5.821 25.073 1.00 94.12 86 GLY A CA 1
ATOM 679 C C . GLY A 1 86 ? -22.774 4.416 24.471 1.00 94.12 86 GLY A C 1
ATOM 680 O O . GLY A 1 86 ? -23.800 3.769 24.273 1.00 94.12 86 GLY A O 1
ATOM 681 N N . ALA A 1 87 ? -21.560 3.926 24.205 1.00 90.25 87 ALA A N 1
ATOM 682 C CA . ALA A 1 87 ? -21.326 2.567 23.718 1.00 90.25 87 ALA A CA 1
ATOM 683 C C . ALA A 1 87 ? -21.703 1.498 24.759 1.00 90.25 87 ALA A C 1
ATOM 685 O O . ALA A 1 87 ? -22.372 0.527 24.403 1.00 90.25 87 ALA A O 1
ATOM 686 N N . GLY A 1 88 ? -21.337 1.679 26.032 1.00 91.25 88 GLY A N 1
ATOM 687 C CA . GLY A 1 88 ? -21.734 0.784 27.120 1.00 91.25 88 GLY A CA 1
ATOM 688 C C . GLY A 1 88 ? -23.237 0.810 27.398 1.00 91.25 88 GLY A C 1
ATOM 689 O O . GLY A 1 88 ? -23.842 -0.249 27.570 1.00 91.25 88 GLY A O 1
ATOM 690 N N . ILE A 1 89 ? -23.874 1.990 27.346 1.00 93.88 89 ILE A N 1
ATOM 691 C CA . ILE A 1 89 ? -25.341 2.118 27.410 1.00 93.88 89 ILE A CA 1
ATOM 692 C C . ILE A 1 89 ? -25.975 1.327 26.262 1.00 93.88 89 ILE A C 1
ATOM 694 O O . ILE A 1 89 ? -26.801 0.451 26.499 1.00 93.88 89 ILE A O 1
ATOM 698 N N . ALA A 1 90 ? -25.548 1.568 25.022 1.00 91.19 90 ALA A N 1
ATOM 699 C CA . ALA A 1 90 ? -26.079 0.866 23.860 1.00 91.19 90 ALA A CA 1
ATOM 700 C C . ALA A 1 90 ? -25.862 -0.650 23.933 1.00 91.19 90 ALA A C 1
ATOM 702 O O . ALA A 1 90 ? -26.728 -1.411 23.517 1.00 91.19 90 ALA A O 1
ATOM 703 N N . LEU A 1 91 ? -24.723 -1.104 24.461 1.00 89.19 91 LEU A N 1
ATOM 704 C CA . LEU A 1 91 ? -24.435 -2.525 24.639 1.00 89.19 91 LEU A CA 1
ATOM 705 C C . LEU A 1 91 ? -25.372 -3.183 25.659 1.00 89.19 91 LEU A C 1
ATOM 707 O O . LEU A 1 91 ? -25.760 -4.331 25.456 1.00 89.19 91 LEU A O 1
ATOM 711 N N . ALA A 1 92 ? -25.713 -2.474 26.735 1.00 88.56 92 ALA A N 1
ATOM 712 C CA . ALA A 1 92 ? -26.597 -2.972 27.783 1.00 88.56 92 ALA A CA 1
ATOM 713 C C . ALA A 1 92 ? -28.075 -2.994 27.361 1.00 88.56 92 ALA A C 1
ATOM 715 O O . ALA A 1 92 ? -28.807 -3.885 27.781 1.00 88.56 92 ALA A O 1
ATOM 716 N N . GLU A 1 93 ? -28.501 -2.024 26.548 1.00 85.25 93 GLU A N 1
ATOM 717 C CA . GLU A 1 93 ? -29.905 -1.853 26.147 1.00 85.25 93 GLU A CA 1
ATOM 718 C C . GLU A 1 93 ? -30.249 -2.557 24.819 1.00 85.25 93 GLU A C 1
ATOM 720 O O . GLU A 1 93 ? -31.407 -2.881 24.577 1.00 85.25 93 GLU A O 1
ATOM 725 N N . ALA A 1 94 ? -29.276 -2.805 23.933 1.00 84.00 94 ALA A N 1
ATOM 726 C CA . ALA A 1 94 ? -29.552 -3.390 22.619 1.00 84.00 94 ALA A CA 1
ATOM 727 C C . ALA A 1 94 ? -29.896 -4.884 22.694 1.00 84.00 94 ALA A C 1
ATOM 729 O O . ALA A 1 94 ? -29.113 -5.692 23.200 1.00 84.00 94 ALA A O 1
ATOM 730 N N . ALA A 1 95 ? -30.994 -5.279 22.046 1.00 80.19 95 ALA A N 1
ATOM 731 C CA . ALA A 1 95 ? -31.325 -6.686 21.838 1.00 80.19 95 ALA A CA 1
ATOM 732 C C . ALA A 1 95 ? -30.500 -7.300 20.693 1.00 80.19 95 ALA A C 1
ATOM 734 O O . ALA A 1 95 ? -30.247 -8.508 20.679 1.00 80.19 95 ALA A O 1
ATOM 735 N N . SER A 1 96 ? -30.048 -6.480 19.735 1.00 76.38 96 SER A N 1
ATOM 736 C CA . SER A 1 96 ? -29.221 -6.921 18.608 1.00 76.38 96 SER A CA 1
ATOM 737 C C . SER A 1 96 ? -28.050 -5.975 18.289 1.00 76.38 96 SER A C 1
ATOM 739 O O . SER A 1 96 ? -28.109 -4.777 18.564 1.00 76.38 96 SER A O 1
ATOM 741 N N . PRO A 1 97 ? -26.967 -6.460 17.643 1.00 72.38 97 PRO A N 1
ATOM 742 C CA . PRO A 1 97 ? -25.860 -5.600 17.215 1.00 72.38 97 PRO A CA 1
ATOM 743 C C . PRO A 1 97 ? -26.267 -4.452 16.278 1.00 72.38 97 PRO A C 1
ATOM 745 O O . PRO A 1 97 ? -25.629 -3.403 16.303 1.00 72.38 97 PRO A O 1
ATOM 748 N N . ALA A 1 98 ? -27.324 -4.632 15.478 1.00 73.75 98 ALA A N 1
ATOM 749 C CA . ALA A 1 98 ? -27.801 -3.627 14.527 1.00 73.75 98 ALA A CA 1
ATOM 750 C C . ALA A 1 98 ? -28.401 -2.387 15.218 1.00 73.75 98 ALA A C 1
ATOM 752 O O . ALA A 1 98 ? -28.313 -1.282 14.686 1.00 73.75 98 ALA A O 1
ATOM 753 N N . GLU A 1 99 ? -28.963 -2.551 16.417 1.00 79.81 99 GLU A N 1
ATOM 754 C CA . GLU A 1 99 ? -29.593 -1.469 17.187 1.00 79.81 99 GLU A CA 1
ATOM 755 C C . GLU A 1 99 ? -28.571 -0.587 17.912 1.00 79.81 99 GLU A C 1
ATOM 757 O O . GLU A 1 99 ? -28.849 0.580 18.191 1.00 79.81 99 GLU A O 1
ATOM 762 N N . ARG A 1 100 ? -27.366 -1.107 18.181 1.00 84.50 100 ARG A N 1
ATOM 763 C CA . ARG A 1 100 ? -26.362 -0.446 19.031 1.00 84.50 100 ARG A CA 1
ATOM 764 C C . ARG A 1 100 ? -26.012 0.964 18.566 1.00 84.50 100 ARG A C 1
ATOM 766 O O . ARG A 1 100 ? -25.980 1.877 19.381 1.00 84.50 100 ARG A O 1
ATOM 773 N N . TYR A 1 101 ? -25.804 1.171 17.265 1.00 82.38 101 TYR A N 1
ATOM 774 C CA . TYR A 1 101 ? -25.478 2.501 16.732 1.00 82.38 101 TYR A CA 1
ATOM 775 C C . TYR A 1 101 ? -26.607 3.512 16.956 1.00 82.38 101 TYR A C 1
ATOM 777 O O . TYR A 1 101 ? -26.354 4.666 17.300 1.00 82.38 101 TYR A O 1
ATOM 785 N N . ARG A 1 102 ? -27.861 3.075 16.793 1.00 85.12 102 ARG A N 1
ATOM 786 C CA . ARG A 1 102 ? -29.035 3.921 17.017 1.00 85.12 102 ARG A CA 1
ATOM 787 C C . ARG A 1 102 ? -29.165 4.281 18.495 1.00 85.12 102 ARG A C 1
ATOM 789 O O . ARG A 1 102 ? -29.299 5.459 18.816 1.00 85.12 102 ARG A O 1
ATOM 796 N N . LEU A 1 103 ? -29.060 3.292 19.384 1.00 90.56 103 LEU A N 1
ATOM 797 C CA . LEU A 1 103 ? -29.146 3.506 20.831 1.00 90.56 103 LEU A CA 1
ATOM 798 C C . LEU A 1 103 ? -27.990 4.363 21.363 1.00 90.56 103 LEU A C 1
ATOM 800 O O . LEU A 1 103 ? -28.219 5.239 22.194 1.00 90.56 103 LEU A O 1
ATOM 804 N N . GLN A 1 104 ? -26.773 4.195 20.836 1.00 91.81 104 GLN A N 1
ATOM 805 C CA . GLN A 1 104 ? -25.640 5.063 21.164 1.00 91.81 104 GLN A CA 1
ATOM 806 C C . GLN A 1 104 ? -25.940 6.513 20.765 1.00 91.81 104 GLN A C 1
ATOM 808 O O . GLN A 1 104 ? -25.761 7.426 21.570 1.00 91.81 104 GLN A O 1
ATOM 813 N N . GLY A 1 105 ? -26.455 6.736 19.550 1.00 91.62 105 GLY A N 1
ATOM 814 C CA . GLY A 1 105 ? -26.871 8.065 19.099 1.00 91.62 105 GLY A CA 1
ATOM 815 C C . GLY A 1 105 ? -27.917 8.707 20.019 1.00 91.62 105 GLY A C 1
ATOM 816 O O . GLY A 1 105 ? -27.809 9.891 20.342 1.00 91.62 105 GLY A O 1
ATOM 817 N N . LEU A 1 106 ? -28.884 7.920 20.499 1.00 93.00 106 LEU A N 1
ATOM 818 C CA . LEU A 1 106 ? -29.901 8.370 21.453 1.00 93.00 106 LEU A CA 1
ATOM 819 C C . LEU A 1 106 ? -29.307 8.697 22.829 1.00 93.00 106 LEU A C 1
ATOM 821 O O . LEU A 1 106 ? -29.642 9.738 23.394 1.00 93.00 106 LEU A O 1
ATOM 825 N N . ALA A 1 107 ? -28.372 7.893 23.342 1.00 95.38 107 ALA A N 1
ATOM 826 C CA . ALA A 1 107 ? -27.655 8.207 24.579 1.00 95.38 107 ALA A CA 1
ATOM 827 C C . ALA A 1 107 ? -26.917 9.557 24.474 1.00 95.38 107 ALA A C 1
ATOM 829 O O . ALA A 1 107 ? -27.020 10.407 25.362 1.00 95.38 107 ALA A O 1
ATOM 830 N N . PHE A 1 108 ? -26.251 9.825 23.347 1.00 95.00 108 PHE A N 1
ATOM 831 C CA . PHE A 1 108 ? -25.616 11.123 23.099 1.00 95.00 108 PHE A CA 1
ATOM 832 C C . PHE A 1 108 ? -26.603 12.282 22.983 1.00 95.00 108 PHE A C 1
ATOM 834 O O . PHE A 1 108 ? -26.300 13.393 23.421 1.00 95.00 108 PHE A O 1
ATOM 841 N N . MET A 1 109 ? -27.786 12.043 22.421 1.00 92.00 109 MET A N 1
ATOM 842 C CA . MET A 1 109 ? -28.852 13.040 22.384 1.00 92.00 109 MET A CA 1
ATOM 843 C C . MET A 1 109 ? -29.321 13.403 23.802 1.00 92.00 109 MET A C 1
ATOM 845 O O . MET A 1 109 ? -29.475 14.585 24.117 1.00 92.00 109 MET A O 1
ATOM 849 N N . GLY A 1 110 ? -29.466 12.415 24.687 1.00 91.75 110 GLY A N 1
ATOM 850 C CA . GLY A 1 110 ? -29.734 12.633 26.109 1.00 91.75 110 GLY A CA 1
ATOM 851 C C . GLY A 1 110 ? -28.650 13.454 26.801 1.00 91.75 110 GLY A C 1
ATOM 852 O O . GLY A 1 110 ? -28.943 14.471 27.438 1.00 91.75 110 GLY A O 1
ATOM 853 N N . ALA A 1 111 ? -27.389 13.059 26.608 1.00 93.69 111 ALA A N 1
ATOM 854 C CA . ALA A 1 111 ? -26.232 13.772 27.140 1.00 93.69 111 ALA A CA 1
ATOM 855 C C . ALA A 1 111 ? -26.190 15.230 26.654 1.00 93.69 111 ALA A C 1
ATOM 857 O O . ALA A 1 111 ? -25.919 16.139 27.438 1.00 93.69 111 ALA A O 1
ATOM 858 N N . PHE A 1 112 ? -26.536 15.480 25.386 1.00 92.19 112 PHE A N 1
ATOM 859 C CA . PHE A 1 112 ? -26.667 16.825 24.829 1.00 92.19 112 PHE A CA 1
ATOM 860 C C . PHE A 1 112 ? -27.734 17.658 25.549 1.00 92.19 112 PHE A C 1
ATOM 862 O O . PHE A 1 112 ? -27.448 18.797 25.920 1.00 92.19 112 PHE A O 1
ATOM 869 N N . PHE A 1 113 ? -28.934 17.119 25.799 1.00 88.88 113 PHE A N 1
ATOM 870 C CA . PHE A 1 113 ? -29.994 17.859 26.500 1.00 88.88 113 PHE A CA 1
ATOM 871 C C . PHE A 1 113 ? -29.572 18.320 27.902 1.00 88.88 113 PHE A C 1
ATOM 873 O O . PHE A 1 113 ? -29.897 19.445 28.304 1.00 88.88 113 PHE A O 1
ATOM 880 N N . ASN A 1 114 ? -28.819 17.483 28.620 1.00 88.56 114 ASN A N 1
ATOM 881 C CA . ASN A 1 114 ? -28.248 17.818 29.923 1.00 88.56 114 ASN A CA 1
ATOM 882 C C . ASN A 1 114 ? -27.110 18.846 29.796 1.00 88.56 114 ASN A C 1
ATOM 884 O O . ASN A 1 114 ? -27.178 19.946 30.358 1.00 88.56 114 ASN A O 1
ATOM 888 N N . ALA A 1 115 ? -26.084 18.515 29.007 1.00 86.94 115 ALA A N 1
ATOM 889 C CA . ALA A 1 115 ? -24.844 19.278 28.919 1.00 86.94 115 ALA A CA 1
ATOM 890 C C . ALA A 1 115 ? -25.072 20.690 28.360 1.00 86.94 115 ALA A C 1
ATOM 892 O O . ALA A 1 115 ? -24.540 21.659 28.903 1.00 86.94 115 ALA A O 1
ATOM 893 N N . ALA A 1 116 ? -25.939 20.828 27.350 1.00 82.12 116 ALA A N 1
ATOM 894 C CA . ALA A 1 116 ? -26.337 22.109 26.763 1.00 82.12 116 ALA A CA 1
ATOM 895 C C . ALA A 1 116 ? -27.171 22.997 27.710 1.00 82.12 116 ALA A C 1
ATOM 897 O O . ALA A 1 116 ? -27.511 24.129 27.348 1.00 82.12 116 ALA A O 1
ATOM 898 N N . SER A 1 117 ? -27.536 22.486 28.895 1.00 71.94 117 SER A N 1
ATOM 899 C CA . SER A 1 117 ? -28.419 23.142 29.867 1.00 71.94 117 SER A CA 1
ATOM 900 C C . SER A 1 117 ? -29.704 23.660 29.209 1.00 71.94 117 SER A C 1
ATOM 902 O O . SER A 1 117 ? -30.156 24.782 29.450 1.00 71.94 117 SER A O 1
ATOM 904 N N . LEU A 1 118 ? -30.273 22.844 28.312 1.00 65.25 118 LEU A N 1
ATOM 905 C CA . LEU A 1 118 ? -31.540 23.146 27.643 1.00 65.25 118 LEU A CA 1
ATOM 906 C C . LEU A 1 118 ? -32.724 23.021 28.606 1.00 65.25 118 LEU A C 1
ATOM 908 O O . LEU A 1 118 ? -33.739 23.688 28.416 1.00 65.25 118 LEU A O 1
ATOM 912 N N . LEU A 1 119 ? -32.582 22.230 29.668 1.00 61.31 119 LEU A N 1
ATOM 913 C CA . LEU A 1 119 ? -33.568 22.157 30.738 1.00 61.31 119 LEU A CA 1
ATOM 914 C C . LEU A 1 119 ? -33.619 23.449 31.557 1.00 61.31 119 LEU A C 1
ATOM 916 O O . LEU A 1 119 ? -32.605 24.091 31.821 1.00 61.31 119 LEU A O 1
ATOM 920 N N . GLY A 1 120 ? -34.834 23.868 31.909 1.00 55.66 120 GLY A N 1
ATOM 921 C CA . GLY A 1 120 ? -35.116 25.170 32.519 1.00 55.66 120 GLY A CA 1
ATOM 922 C C . GLY A 1 120 ? -35.236 26.326 31.514 1.00 55.66 120 GLY A C 1
ATOM 923 O O . GLY A 1 120 ? -35.925 27.311 31.794 1.00 55.66 120 GLY A O 1
ATOM 924 N N . ARG A 1 121 ? -34.682 26.210 30.295 1.00 64.88 121 ARG A N 1
ATOM 925 C CA . ARG A 1 121 ? -34.988 27.155 29.208 1.00 64.88 121 ARG A CA 1
ATOM 926 C C . ARG A 1 121 ? -36.401 26.879 28.691 1.00 64.88 121 ARG A C 1
ATOM 928 O O . ARG A 1 121 ? -36.727 25.768 28.297 1.00 64.88 121 ARG A O 1
ATOM 935 N N . GLN A 1 122 ? -37.247 27.913 28.700 1.00 62.97 122 GLN A N 1
ATOM 936 C CA . GLN A 1 122 ? -38.657 27.842 28.274 1.00 62.97 122 GLN A CA 1
ATOM 937 C C . GLN A 1 122 ? -39.509 26.787 29.012 1.00 62.97 122 GLN A C 1
ATOM 939 O O . GLN A 1 122 ? -40.520 26.344 28.480 1.00 62.97 122 GLN A O 1
ATOM 944 N N . GLY A 1 123 ? -39.137 26.407 30.240 1.00 67.88 123 GLY A N 1
ATOM 945 C CA . GLY A 1 123 ? -39.915 25.452 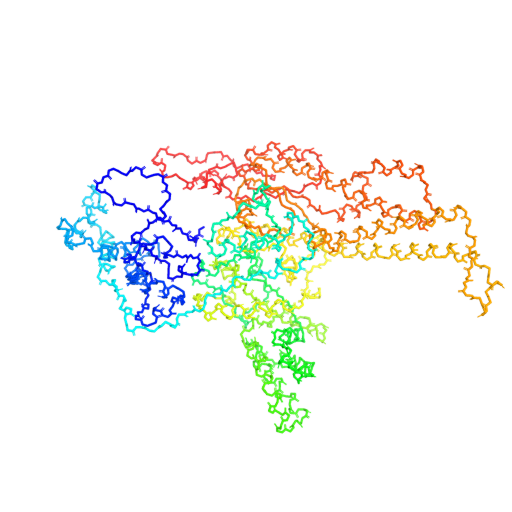31.039 1.00 67.88 123 GLY A CA 1
ATOM 946 C C . GLY A 1 123 ? -39.743 23.985 30.639 1.00 67.88 123 GLY A C 1
ATOM 947 O O . GLY A 1 123 ? -40.528 23.158 31.088 1.00 67.88 123 GLY A O 1
ATOM 948 N N . MET A 1 124 ? -38.732 23.646 29.828 1.00 75.06 124 MET A N 1
ATOM 949 C CA . MET A 1 124 ? -38.410 22.251 29.520 1.00 75.06 124 MET A CA 1
ATOM 950 C C . MET A 1 124 ? -37.984 21.518 30.803 1.00 75.06 124 MET A C 1
ATOM 952 O O . MET A 1 124 ? -36.996 21.909 31.434 1.00 75.06 124 MET A O 1
ATOM 956 N N . THR A 1 125 ? -38.731 20.478 31.181 1.00 83.31 125 THR A N 1
ATOM 957 C CA . THR A 1 125 ? -38.418 19.571 32.296 1.00 83.31 125 THR A CA 1
ATOM 958 C C . THR A 1 125 ? -38.014 18.196 31.775 1.00 83.31 125 THR A C 1
ATOM 960 O O . THR A 1 125 ? -38.161 17.892 30.590 1.00 83.31 125 THR A O 1
ATOM 963 N N . ARG A 1 126 ? -37.504 17.352 32.672 1.00 84.38 126 ARG A N 1
ATOM 964 C CA . ARG A 1 126 ? -37.172 15.959 32.372 1.00 84.38 126 ARG A CA 1
ATOM 965 C C . ARG A 1 126 ? -38.390 15.189 31.850 1.00 84.38 126 ARG A C 1
ATOM 967 O O . ARG A 1 126 ? -38.288 14.450 30.879 1.00 84.38 126 ARG A O 1
ATOM 974 N N . GLU A 1 127 ? -39.542 15.397 32.475 1.00 85.00 127 GLU A N 1
ATOM 975 C CA . GLU A 1 127 ? -40.810 14.770 32.103 1.00 85.00 127 GLU A CA 1
ATOM 976 C C . GLU A 1 127 ? -41.274 15.266 30.730 1.00 85.00 127 GLU A C 1
ATOM 978 O O . GLU A 1 127 ? -41.686 14.470 29.893 1.00 85.00 127 GLU A O 1
ATOM 983 N N . ALA A 1 128 ? -41.134 16.569 30.457 1.00 83.81 128 ALA A N 1
ATOM 984 C CA . ALA A 1 128 ? -41.455 17.136 29.149 1.00 83.81 128 ALA A CA 1
ATOM 985 C C . ALA A 1 128 ? -40.556 16.577 28.031 1.00 83.81 128 ALA A C 1
ATOM 987 O O . ALA A 1 128 ? -41.031 16.360 26.917 1.00 83.81 128 ALA A O 1
ATOM 988 N N . LEU A 1 129 ? -39.275 16.316 28.323 1.00 84.75 129 LEU A N 1
ATOM 989 C CA . LEU A 1 129 ? -38.366 15.648 27.392 1.00 84.75 129 LEU A CA 1
ATOM 990 C C . LEU A 1 129 ? -38.819 14.209 27.109 1.00 84.75 129 LEU A C 1
ATOM 992 O O . LEU A 1 129 ? -38.917 13.832 25.944 1.00 84.75 129 LEU A O 1
ATOM 996 N N . TYR A 1 130 ? -39.132 13.434 28.151 1.00 87.81 130 TYR A N 1
ATOM 997 C CA . TYR A 1 130 ? -39.612 12.055 28.013 1.00 87.81 130 TYR A CA 1
ATOM 998 C C . TYR A 1 130 ? -40.879 11.979 27.139 1.00 87.81 130 TYR A C 1
ATOM 1000 O O . TYR A 1 130 ? -40.911 11.240 26.155 1.00 87.81 130 TYR A O 1
ATOM 1008 N N . GLU A 1 131 ? -41.887 12.810 27.421 1.00 85.38 131 GLU A N 1
ATOM 1009 C CA . GLU A 1 131 ? -43.127 12.863 26.629 1.00 85.38 131 GLU A CA 1
ATOM 1010 C C . GLU A 1 131 ? -42.896 13.349 25.187 1.00 85.38 131 GLU A C 1
ATOM 1012 O O . GLU A 1 131 ? -43.508 12.849 24.235 1.00 85.38 131 GLU A O 1
ATOM 1017 N N . GLY A 1 132 ? -41.975 14.299 24.996 1.00 85.88 132 GLY A N 1
ATOM 1018 C CA . GLY A 1 132 ? -41.582 14.779 23.672 1.00 85.88 132 GLY A CA 1
ATOM 1019 C C . GLY A 1 132 ? -40.940 13.684 22.817 1.00 85.88 132 GLY A C 1
ATOM 1020 O O . GLY A 1 132 ? -41.299 13.530 21.649 1.00 85.88 132 GLY A O 1
ATOM 1021 N N . LEU A 1 133 ? -40.039 12.888 23.402 1.00 86.81 133 LEU A N 1
ATOM 1022 C CA . LEU A 1 133 ? -39.405 11.749 22.730 1.00 86.81 133 LEU A CA 1
ATOM 1023 C C . LEU A 1 133 ? -40.424 10.669 22.376 1.00 86.81 133 LEU A C 1
ATOM 1025 O O . LEU A 1 133 ? -40.426 10.188 21.244 1.00 86.81 133 LEU A O 1
ATOM 1029 N N . ARG A 1 134 ? -41.333 10.352 23.304 1.00 84.88 134 ARG A N 1
ATOM 1030 C CA . ARG A 1 134 ? -42.428 9.401 23.072 1.00 84.88 134 ARG A CA 1
ATOM 1031 C C . ARG A 1 134 ? -43.284 9.802 21.873 1.00 84.88 134 ARG A C 1
ATOM 1033 O O . ARG A 1 134 ? -43.594 8.967 21.029 1.00 84.88 134 ARG A O 1
ATOM 1040 N N . THR A 1 135 ? -43.610 11.089 21.771 1.00 84.31 135 THR A N 1
ATOM 1041 C CA . THR A 1 135 ? -44.378 11.639 20.645 1.00 84.31 135 THR A CA 1
ATOM 1042 C C . THR A 1 135 ? -43.587 11.573 19.336 1.00 84.31 135 THR A C 1
ATOM 1044 O O . THR A 1 135 ? -44.127 11.187 18.303 1.00 84.31 135 THR A O 1
ATOM 1047 N N . HIS A 1 136 ? -42.301 11.934 19.362 1.00 83.00 136 HIS A N 1
ATOM 1048 C CA . HIS A 1 136 ? -41.467 11.969 18.162 1.00 83.00 136 HIS A CA 1
ATOM 1049 C C . HIS A 1 136 ? -41.176 10.574 17.592 1.00 83.00 136 HIS A C 1
ATOM 1051 O O . HIS A 1 136 ? -41.277 10.378 16.383 1.00 83.00 136 HIS A O 1
ATOM 1057 N N . LEU A 1 137 ? -40.831 9.614 18.454 1.00 81.25 137 LEU A N 1
ATOM 1058 C CA . LEU A 1 137 ? -40.468 8.252 18.054 1.00 81.25 137 LEU A CA 1
ATOM 1059 C C . LEU A 1 137 ? -41.697 7.377 17.758 1.00 81.25 137 LEU A C 1
ATOM 1061 O O . LEU A 1 137 ? -41.610 6.476 16.930 1.00 81.25 137 LEU A O 1
ATOM 1065 N N . GLY A 1 138 ? -42.843 7.651 18.395 1.00 71.00 138 GLY A N 1
ATOM 1066 C CA . GLY A 1 138 ? -44.092 6.909 18.179 1.00 71.00 138 GLY A CA 1
ATOM 1067 C C . GLY A 1 138 ? -44.866 7.280 16.906 1.00 71.00 138 GLY A C 1
ATOM 1068 O O . GLY A 1 138 ? -45.643 6.464 16.408 1.00 71.00 138 GLY A O 1
ATOM 1069 N N . GLY A 1 139 ? -44.653 8.480 16.351 1.00 66.88 139 GLY A N 1
ATOM 1070 C CA . GLY A 1 139 ? -45.390 8.967 15.177 1.00 66.88 139 GLY A CA 1
ATOM 1071 C C . GLY A 1 139 ? -46.915 9.042 15.393 1.00 66.88 139 GLY A C 1
ATOM 1072 O O . GLY A 1 139 ? -47.383 9.207 16.517 1.00 66.88 139 GLY A O 1
ATOM 1073 N N . ASP A 1 140 ? -47.701 8.901 14.315 1.00 53.06 140 ASP A N 1
ATOM 1074 C CA . ASP A 1 140 ? -49.181 8.857 14.362 1.00 53.06 140 ASP A CA 1
ATOM 1075 C C . ASP A 1 140 ? -49.738 7.493 14.829 1.00 53.06 140 ASP A C 1
ATOM 1077 O O . ASP A 1 140 ? -50.936 7.351 15.094 1.00 53.06 140 ASP A O 1
ATOM 1081 N N . SER A 1 141 ? -48.893 6.459 14.926 1.00 54.75 141 SER A N 1
ATOM 1082 C CA . SER A 1 141 ? -49.299 5.129 15.377 1.00 54.75 141 SER A CA 1
ATOM 1083 C C . SER A 1 141 ? -49.135 5.001 16.887 1.00 54.75 141 SER A C 1
ATOM 1085 O O . SER A 1 141 ? -48.028 4.892 17.402 1.00 54.75 141 SER A O 1
ATOM 1087 N N . ALA A 1 142 ? -50.253 4.936 17.606 1.00 47.09 142 ALA A N 1
ATOM 1088 C CA . ALA A 1 142 ? -50.305 4.669 19.044 1.00 47.09 142 ALA A CA 1
ATOM 1089 C C . ALA A 1 142 ? -49.935 3.212 19.411 1.00 47.09 142 ALA A C 1
ATOM 1091 O O . ALA A 1 142 ? -50.630 2.562 20.193 1.00 47.09 142 ALA A O 1
ATOM 1092 N N . THR A 1 143 ? -48.868 2.656 18.841 1.00 52.09 143 THR A N 1
ATOM 1093 C CA . THR A 1 143 ? -48.328 1.357 19.249 1.00 52.09 143 THR A CA 1
ATOM 1094 C C . THR A 1 143 ? -47.155 1.571 20.195 1.00 52.09 143 THR A C 1
ATOM 1096 O O . THR A 1 143 ? -46.032 1.804 19.763 1.00 52.09 143 THR A O 1
ATOM 1099 N N . ASN A 1 144 ? -47.431 1.463 21.499 1.00 55.44 144 ASN A N 1
ATOM 1100 C CA . ASN A 1 144 ? -46.433 1.298 22.560 1.00 55.44 144 ASN A CA 1
ATOM 1101 C C . ASN A 1 144 ? -45.654 -0.012 22.342 1.00 55.44 144 ASN A C 1
ATOM 1103 O O . ASN A 1 144 ? -45.975 -1.038 22.944 1.00 55.44 144 ASN A O 1
ATOM 1107 N N . SER A 1 145 ? -44.667 -0.014 21.450 1.00 69.44 145 SER A N 1
ATOM 1108 C CA . SER A 1 145 ? -43.744 -1.139 21.308 1.00 69.44 145 SER A CA 1
ATOM 1109 C C . SER A 1 145 ? -42.619 -1.021 22.333 1.00 69.44 145 SER A C 1
ATOM 1111 O O . SER A 1 145 ? -42.094 0.076 22.513 1.00 69.44 145 SER A O 1
ATOM 1113 N N . ALA A 1 146 ? -42.205 -2.141 22.932 1.00 73.38 146 ALA A N 1
ATOM 1114 C CA . ALA A 1 146 ? -41.050 -2.204 23.834 1.00 73.38 146 ALA A CA 1
ATOM 1115 C C . ALA A 1 146 ? -39.803 -1.516 23.243 1.00 73.38 146 ALA A C 1
ATOM 1117 O O . ALA A 1 146 ? -39.164 -0.736 23.930 1.00 73.38 146 ALA A O 1
ATOM 1118 N N . ALA A 1 147 ? -39.576 -1.658 21.932 1.00 75.56 147 ALA A N 1
ATOM 1119 C CA . ALA A 1 147 ? -38.473 -1.007 21.223 1.00 75.56 147 ALA A CA 1
ATOM 1120 C C . ALA A 1 147 ? -38.444 0.532 21.356 1.00 75.56 147 ALA A C 1
ATOM 1122 O O . ALA A 1 147 ? -37.372 1.118 21.448 1.00 75.56 147 ALA A O 1
ATOM 1123 N N . ILE A 1 148 ? -39.603 1.204 21.397 1.00 80.94 148 ILE A N 1
ATOM 1124 C CA . ILE A 1 148 ? -39.659 2.667 21.585 1.00 80.94 148 ILE A CA 1
ATOM 1125 C C . ILE A 1 148 ? -39.299 3.026 23.030 1.00 80.94 148 ILE A C 1
ATOM 1127 O O . ILE A 1 148 ? -38.633 4.029 23.266 1.00 80.94 148 ILE A O 1
ATOM 1131 N N . GLU A 1 149 ? -39.722 2.217 24.001 1.00 83.38 149 GLU A N 1
ATOM 1132 C CA . GLU A 1 149 ? -39.351 2.434 25.402 1.00 83.38 149 GLU A CA 1
ATOM 1133 C C . GLU A 1 149 ? -37.855 2.210 25.623 1.00 83.38 149 GLU A C 1
ATOM 1135 O O . GLU A 1 149 ? -37.242 3.013 26.317 1.00 83.38 149 GLU A O 1
ATOM 1140 N N . ASP A 1 150 ? -37.254 1.202 24.985 1.00 82.56 150 ASP A N 1
ATOM 1141 C CA . ASP A 1 150 ? -35.809 0.944 25.043 1.00 82.56 150 ASP A CA 1
ATOM 1142 C C . ASP A 1 150 ? -35.013 2.123 24.447 1.00 82.56 150 ASP A C 1
ATOM 1144 O O . ASP A 1 150 ? -34.016 2.580 25.011 1.00 82.56 150 ASP A O 1
ATOM 1148 N N . GLU A 1 151 ? -35.497 2.700 23.343 1.00 88.50 151 GLU A N 1
ATOM 1149 C CA . GLU A 1 151 ? -34.928 3.907 22.733 1.00 88.50 151 GLU A CA 1
ATOM 1150 C C . GLU A 1 151 ? -35.009 5.134 23.649 1.00 88.50 151 GLU A C 1
ATOM 1152 O O . GLU A 1 151 ? -34.025 5.866 23.822 1.00 88.50 151 GLU A O 1
ATOM 1157 N N . ILE A 1 152 ? -36.175 5.369 24.256 1.00 89.94 152 ILE A N 1
ATOM 1158 C CA . ILE A 1 152 ? -36.353 6.466 25.209 1.00 89.94 152 ILE A CA 1
ATOM 1159 C C . ILE A 1 152 ? -35.476 6.222 26.440 1.00 89.94 152 ILE A C 1
ATOM 1161 O O . ILE A 1 152 ? -34.820 7.152 26.907 1.00 89.94 152 ILE A O 1
ATOM 1165 N N . HIS A 1 153 ? -35.410 4.988 26.939 1.00 91.56 153 HIS A N 1
ATOM 1166 C CA . HIS A 1 153 ? -34.594 4.613 28.087 1.00 91.56 153 HIS A CA 1
ATOM 1167 C C . HIS A 1 153 ? -33.108 4.865 27.818 1.00 91.56 153 HIS A C 1
ATOM 1169 O O . HIS A 1 153 ? -32.467 5.542 28.621 1.00 91.56 153 HIS A O 1
ATOM 1175 N N . ALA A 1 154 ? -32.578 4.462 26.658 1.00 93.31 154 ALA A N 1
ATOM 1176 C CA . ALA A 1 154 ? -31.204 4.768 26.253 1.00 93.31 154 ALA A CA 1
ATOM 1177 C C . ALA A 1 154 ? -30.925 6.284 26.230 1.00 93.31 154 ALA A C 1
ATOM 1179 O O . ALA A 1 154 ? -29.893 6.740 26.732 1.00 93.31 154 ALA A O 1
ATOM 1180 N N . CYS A 1 155 ? -31.864 7.088 25.715 1.00 93.75 155 CYS A N 1
ATOM 1181 C CA . CYS A 1 155 ? -31.754 8.547 25.750 1.00 93.75 155 CYS A CA 1
ATOM 1182 C C . CYS A 1 155 ? -31.755 9.093 27.186 1.00 93.75 155 CYS A C 1
ATOM 1184 O O . CYS A 1 155 ? -30.935 9.945 27.530 1.00 93.75 155 CYS A O 1
ATOM 1186 N N . MET A 1 156 ? -32.651 8.614 28.048 1.00 93.56 156 MET A N 1
ATOM 1187 C CA . MET A 1 156 ? -32.731 9.072 29.438 1.00 93.56 156 MET A CA 1
ATOM 1188 C C . MET A 1 156 ? -31.504 8.655 30.255 1.00 93.56 156 MET A C 1
ATOM 1190 O O . MET A 1 156 ? -31.002 9.458 31.039 1.00 93.56 156 MET A O 1
ATOM 1194 N N . ARG A 1 157 ? -30.956 7.459 30.014 1.00 95.62 157 ARG A N 1
ATOM 1195 C CA . ARG A 1 157 ? -29.682 7.019 30.593 1.00 95.62 157 ARG A CA 1
ATOM 1196 C C . ARG A 1 157 ? -28.541 7.937 30.188 1.00 95.62 157 ARG A C 1
ATOM 1198 O O . ARG A 1 157 ? -27.818 8.418 31.049 1.00 95.62 157 ARG A O 1
ATOM 1205 N N . GLY A 1 158 ? -28.425 8.275 28.904 1.00 94.81 158 GLY A N 1
ATOM 1206 C CA . GLY A 1 158 ? -27.420 9.238 28.450 1.00 94.81 158 GLY A CA 1
ATOM 1207 C C . GLY A 1 158 ? -27.573 10.627 29.087 1.00 94.81 158 GLY A C 1
ATOM 1208 O O . GLY A 1 158 ? -26.581 11.293 29.374 1.00 94.81 158 GLY A O 1
ATOM 1209 N N . TYR A 1 159 ? -28.809 11.050 29.364 1.00 92.50 159 TYR A N 1
ATOM 1210 C CA . TYR A 1 159 ? -29.099 12.285 30.095 1.00 92.50 159 TYR A CA 1
ATOM 1211 C C . TYR A 1 159 ? -28.660 12.235 31.574 1.00 92.50 159 TYR A C 1
ATOM 1213 O O . TYR A 1 159 ? -28.216 13.255 32.106 1.00 92.50 159 TYR A O 1
ATOM 1221 N N . ASP A 1 160 ? -28.800 11.086 32.238 1.00 92.50 160 ASP A N 1
ATOM 1222 C CA . ASP A 1 160 ? -28.476 10.895 33.662 1.00 92.50 160 ASP A CA 1
ATOM 1223 C C . ASP A 1 160 ? -27.010 10.586 33.928 1.00 92.50 160 ASP A C 1
ATOM 1225 O O . ASP A 1 160 ? -26.442 11.024 34.927 1.00 92.50 160 ASP A O 1
ATOM 1229 N N . GLU A 1 161 ? -26.413 9.789 33.052 1.00 95.25 161 GLU A N 1
ATOM 1230 C CA . GLU A 1 161 ? -25.086 9.217 33.243 1.00 95.25 161 GLU A CA 1
ATOM 1231 C C . GLU A 1 161 ? -23.975 10.109 32.688 1.00 95.25 161 GLU A C 1
ATOM 1233 O O . GLU A 1 161 ? -22.802 9.814 32.915 1.00 95.25 161 GLU A O 1
ATOM 1238 N N . VAL A 1 162 ? -24.313 11.207 31.999 1.00 93.94 162 VAL A N 1
ATOM 1239 C CA . VAL A 1 162 ? -23.325 12.187 31.535 1.00 93.94 162 VAL A CA 1
ATOM 1240 C C . VAL A 1 162 ? -22.650 12.887 32.717 1.00 93.94 162 VAL A C 1
ATOM 1242 O O . VAL A 1 162 ? -23.297 13.425 33.616 1.00 93.94 162 VAL A O 1
ATOM 1245 N N . ARG A 1 163 ? -21.317 12.910 32.706 1.00 93.56 163 ARG A N 1
ATOM 1246 C CA . ARG A 1 163 ? -20.485 13.436 33.797 1.00 93.56 163 ARG A CA 1
ATOM 1247 C C . ARG A 1 163 ? -19.646 14.600 33.308 1.00 93.56 163 ARG A C 1
ATOM 1249 O O . ARG A 1 163 ? -18.926 14.467 32.321 1.00 93.56 163 ARG A O 1
ATOM 1256 N N . ALA A 1 164 ? -19.713 15.731 34.002 1.00 91.69 164 ALA A N 1
ATOM 1257 C CA . ALA A 1 164 ? -18.774 16.826 33.784 1.00 91.69 164 ALA A CA 1
ATOM 1258 C C . ALA A 1 164 ? -17.426 16.506 34.447 1.00 91.69 164 ALA A C 1
ATOM 1260 O O . ALA A 1 164 ? -17.396 15.938 35.537 1.00 91.69 164 ALA A O 1
ATOM 1261 N N . LEU A 1 165 ? -16.327 16.863 33.785 1.00 92.12 165 LEU A N 1
ATOM 1262 C CA . LEU A 1 165 ? -14.989 16.797 34.366 1.00 92.12 165 LEU A CA 1
ATOM 1263 C C . LEU A 1 165 ? -14.664 18.106 35.089 1.00 92.12 165 LEU A C 1
ATOM 1265 O O . LEU A 1 165 ? -14.732 19.179 34.490 1.00 92.12 165 LEU A O 1
ATOM 1269 N N . GLU A 1 166 ? -14.256 17.999 36.353 1.00 88.69 166 GLU A N 1
ATOM 1270 C CA . GLU A 1 166 ? -13.737 19.123 37.134 1.00 88.69 166 GLU A CA 1
ATOM 1271 C C . GLU A 1 166 ? -12.249 19.311 36.834 1.00 88.69 166 GLU A C 1
ATOM 1273 O O . GLU A 1 166 ? -11.393 18.577 37.324 1.00 88.69 166 GLU A O 1
ATOM 1278 N N . LEU A 1 167 ? -11.934 20.288 35.982 1.00 87.94 167 LEU A N 1
ATOM 1279 C CA . LEU A 1 167 ? -10.570 20.477 35.480 1.00 87.94 167 LEU A CA 1
ATOM 1280 C C . LEU A 1 167 ? -9.621 21.077 36.528 1.00 87.94 167 LEU A C 1
ATOM 1282 O O . LEU A 1 167 ? -8.412 20.887 36.434 1.00 87.94 167 LEU A O 1
ATOM 1286 N N . SER A 1 168 ? -10.127 21.806 37.528 1.00 83.12 168 SER A N 1
ATOM 1287 C CA . SER A 1 168 ? -9.304 22.577 38.477 1.00 83.12 168 SER A CA 1
ATOM 1288 C C . SER A 1 168 ? -8.340 21.744 39.324 1.00 83.12 168 SER A C 1
ATOM 1290 O O . SER A 1 168 ? -7.377 22.300 39.842 1.00 83.12 168 SER A O 1
ATOM 1292 N N . GLU A 1 169 ? -8.591 20.443 39.466 1.00 80.19 169 GLU A N 1
ATOM 1293 C CA . GLU A 1 169 ? -7.826 19.536 40.335 1.00 80.19 169 GLU A CA 1
ATOM 1294 C C . GLU A 1 169 ? -6.908 18.577 39.561 1.00 80.19 169 GLU A C 1
ATOM 1296 O O . GLU A 1 169 ? -6.209 17.772 40.168 1.00 80.19 169 GLU A O 1
ATOM 1301 N N . LEU A 1 170 ? -6.904 18.648 38.228 1.00 87.06 170 LEU A N 1
ATOM 1302 C CA . LEU A 1 170 ? -6.167 17.719 37.370 1.00 87.06 170 LEU A CA 1
ATOM 1303 C C . LEU A 1 170 ? -4.823 18.315 36.938 1.00 87.06 170 LEU A C 1
ATOM 1305 O O . LEU A 1 170 ? -4.716 19.530 36.770 1.00 87.06 170 LEU A O 1
ATOM 1309 N N . GLU A 1 171 ? -3.819 17.475 36.702 1.00 85.56 171 GLU A N 1
ATOM 1310 C CA . GLU A 1 171 ? -2.535 17.883 36.119 1.00 85.56 171 GLU A CA 1
ATOM 1311 C C . GLU A 1 171 ? -2.489 17.598 34.615 1.00 85.56 171 GLU A C 1
ATOM 1313 O O . GLU A 1 171 ? -3.086 16.643 34.122 1.00 85.56 171 GLU A O 1
ATOM 1318 N N . ASP A 1 172 ? -1.762 18.425 33.865 1.00 84.50 172 ASP A N 1
ATOM 1319 C CA . ASP A 1 172 ? -1.659 18.288 32.410 1.00 84.50 172 ASP A CA 1
ATOM 1320 C C . ASP A 1 172 ? -0.554 17.295 32.030 1.00 84.50 172 ASP A C 1
ATOM 1322 O O . ASP A 1 172 ? 0.555 17.673 31.641 1.00 84.50 172 ASP A O 1
ATOM 1326 N N . GLN A 1 173 ? -0.876 16.007 32.154 1.00 82.12 173 GLN A N 1
ATOM 1327 C CA . GLN A 1 173 ? -0.013 14.876 31.786 1.00 82.12 173 GLN A CA 1
ATOM 1328 C C . GLN A 1 173 ? -0.476 14.178 30.496 1.00 82.12 173 GLN A C 1
ATOM 1330 O O . GLN A 1 173 ? -0.218 12.995 30.276 1.00 82.12 173 GLN A O 1
ATOM 1335 N N . GLY A 1 174 ? -1.199 14.904 29.642 1.00 74.44 174 GLY A N 1
ATOM 1336 C CA . GLY A 1 174 ? -1.718 14.387 28.384 1.00 74.44 174 GLY A CA 1
ATOM 1337 C C . GLY A 1 174 ? -0.619 13.919 27.436 1.00 74.44 174 GLY A C 1
ATOM 1338 O O . GLY A 1 174 ? 0.532 14.357 27.493 1.00 74.44 174 GLY A O 1
ATOM 1339 N N . ARG A 1 175 ? -0.992 13.042 26.505 1.00 72.75 175 ARG A N 1
ATOM 1340 C CA . ARG A 1 175 ? -0.055 12.487 25.521 1.00 72.75 175 ARG A CA 1
ATOM 1341 C C . ARG A 1 175 ? 0.580 13.576 24.652 1.00 72.75 175 ARG A C 1
ATOM 1343 O O . ARG A 1 175 ? -0.082 14.537 24.239 1.00 72.75 175 ARG A O 1
ATOM 1350 N N . SER A 1 176 ? 1.850 13.389 24.303 1.00 72.88 176 SER A N 1
ATOM 1351 C CA . SER A 1 176 ? 2.509 14.221 23.298 1.00 72.88 176 SER A CA 1
ATOM 1352 C C . SER A 1 176 ? 1.872 13.993 21.927 1.00 72.88 176 SER A C 1
ATOM 1354 O O . SER A 1 176 ? 1.631 12.856 21.518 1.00 72.88 176 SER A O 1
ATOM 1356 N N . ALA A 1 177 ? 1.599 15.075 21.198 1.00 66.69 177 ALA A N 1
ATOM 1357 C CA . ALA A 1 177 ? 1.143 14.966 19.819 1.00 66.69 177 ALA A CA 1
ATOM 1358 C C . ALA A 1 177 ? 2.264 14.362 18.955 1.00 66.69 177 ALA A C 1
ATOM 1360 O O . ALA A 1 177 ? 3.387 14.872 18.951 1.00 66.69 177 ALA A O 1
ATOM 1361 N N . LYS A 1 178 ? 1.970 13.283 18.216 1.00 68.19 178 LYS A N 1
ATOM 1362 C CA . LYS A 1 178 ? 2.909 12.734 17.229 1.00 68.19 178 LYS A CA 1
ATOM 1363 C C . LYS A 1 178 ? 3.048 13.745 16.084 1.00 68.19 178 LYS A C 1
ATOM 1365 O O . LYS A 1 178 ? 2.051 14.154 15.490 1.00 68.19 178 LYS A O 1
ATOM 1370 N N . ILE A 1 179 ? 4.278 14.145 15.770 1.00 73.62 179 ILE A N 1
ATOM 1371 C CA . ILE A 1 179 ? 4.563 14.956 14.581 1.00 73.62 179 ILE A CA 1
ATOM 1372 C C . ILE A 1 179 ? 4.439 14.030 13.363 1.00 73.62 179 ILE A C 1
ATOM 1374 O O . ILE A 1 179 ? 5.109 12.994 13.343 1.00 73.62 179 ILE A O 1
ATOM 1378 N N . PRO A 1 180 ? 3.605 14.353 12.358 1.00 76.62 180 PRO A N 1
ATOM 1379 C CA . PRO A 1 180 ? 3.510 13.531 11.162 1.00 76.62 180 PRO A CA 1
ATOM 1380 C C . PRO A 1 180 ? 4.844 13.571 10.411 1.00 76.62 180 PRO A C 1
ATOM 1382 O O . PRO A 1 180 ? 5.323 14.637 10.027 1.00 76.62 180 PRO A O 1
ATOM 1385 N N . LEU A 1 181 ? 5.437 12.398 10.200 1.00 84.00 181 LEU A N 1
ATOM 1386 C CA . LEU A 1 181 ? 6.649 12.218 9.405 1.00 84.00 181 LEU A CA 1
ATOM 1387 C C . LEU A 1 181 ? 6.292 11.648 8.036 1.00 84.00 181 LEU A C 1
ATOM 1389 O O . LEU A 1 181 ? 5.324 10.896 7.908 1.00 84.00 181 LEU A O 1
ATOM 1393 N N . ILE A 1 182 ? 7.093 11.987 7.023 1.00 87.88 182 ILE A N 1
ATOM 1394 C CA . ILE A 1 182 ? 6.922 11.423 5.684 1.00 87.88 182 ILE A CA 1
ATOM 1395 C C . ILE A 1 182 ? 7.087 9.891 5.740 1.00 87.88 182 ILE A C 1
ATOM 1397 O O . ILE A 1 182 ? 8.095 9.405 6.264 1.00 87.88 182 ILE A O 1
ATOM 1401 N N . PRO A 1 183 ? 6.130 9.109 5.205 1.00 85.56 183 PRO A N 1
ATOM 1402 C CA . PRO A 1 183 ? 6.247 7.657 5.148 1.00 85.56 183 PRO A CA 1
ATOM 1403 C C . PRO A 1 183 ? 7.480 7.216 4.360 1.00 85.56 183 PRO A C 1
ATOM 1405 O O . PRO A 1 183 ? 7.808 7.813 3.333 1.00 85.56 183 PRO A O 1
ATOM 1408 N N . SER A 1 184 ? 8.122 6.114 4.761 1.00 80.44 184 SER A N 1
ATOM 1409 C CA . SER A 1 184 ? 9.307 5.589 4.061 1.00 80.44 184 SER A CA 1
ATOM 1410 C C . SER A 1 184 ? 9.030 5.218 2.599 1.00 80.44 184 SER A C 1
ATOM 1412 O O . SER A 1 184 ? 9.914 5.330 1.762 1.00 80.44 184 SER A O 1
ATOM 1414 N N . SER A 1 185 ? 7.799 4.817 2.275 1.00 78.88 185 SER A N 1
ATOM 1415 C CA . SER A 1 185 ? 7.326 4.547 0.909 1.00 78.88 185 SER A CA 1
ATOM 1416 C C . SER A 1 185 ? 7.269 5.788 0.019 1.00 78.88 185 SER A C 1
ATOM 1418 O O . SER A 1 185 ? 7.283 5.645 -1.202 1.00 78.88 185 SER A O 1
ATOM 1420 N N . MET A 1 186 ? 7.193 6.987 0.602 1.00 83.94 186 MET A N 1
ATOM 1421 C CA . MET A 1 186 ? 7.232 8.277 -0.097 1.00 83.94 186 MET A CA 1
ATOM 1422 C C . MET A 1 186 ? 8.603 8.953 0.014 1.00 83.94 186 MET A C 1
ATOM 1424 O O . MET A 1 186 ? 8.988 9.717 -0.869 1.00 83.94 186 MET A O 1
ATOM 1428 N N . ALA A 1 187 ? 9.333 8.675 1.092 1.00 77.19 187 ALA A N 1
ATOM 1429 C CA . ALA A 1 187 ? 10.679 9.167 1.321 1.00 77.19 187 ALA A CA 1
ATOM 1430 C C . ALA A 1 187 ? 11.712 8.443 0.436 1.00 77.19 187 ALA A C 1
ATOM 1432 O O . ALA A 1 187 ? 11.493 7.334 -0.044 1.00 77.19 187 ALA A O 1
ATOM 1433 N N . GLY A 1 188 ? 12.869 9.072 0.227 1.00 66.69 188 GLY A N 1
ATOM 1434 C CA . GLY A 1 188 ? 14.053 8.399 -0.323 1.00 66.69 188 GLY A CA 1
ATOM 1435 C C . GLY A 1 188 ? 14.157 8.315 -1.849 1.00 66.69 188 GLY A C 1
ATOM 1436 O O . GLY A 1 188 ? 15.211 7.935 -2.348 1.00 66.69 188 GLY A O 1
ATOM 1437 N N . ALA A 1 189 ? 13.136 8.716 -2.609 1.00 69.38 189 ALA A N 1
ATOM 1438 C CA . ALA A 1 189 ? 13.295 8.891 -4.051 1.00 69.38 189 ALA A CA 1
ATOM 1439 C C . ALA A 1 189 ? 14.016 10.220 -4.344 1.00 69.38 189 ALA A C 1
ATOM 1441 O O . ALA A 1 189 ? 13.500 11.289 -4.012 1.00 69.38 189 ALA A O 1
ATOM 1442 N N . GLU A 1 190 ? 15.174 10.168 -5.015 1.00 75.75 190 GLU A N 1
ATOM 1443 C CA . GLU A 1 190 ? 15.844 11.338 -5.617 1.00 75.75 190 GLU A CA 1
ATOM 1444 C C . GLU A 1 190 ? 15.040 11.841 -6.833 1.00 75.75 190 GLU A C 1
ATOM 1446 O O . GLU A 1 190 ? 15.486 11.787 -7.980 1.00 75.75 190 GLU A O 1
ATOM 1451 N N . ALA A 1 191 ? 13.799 12.263 -6.599 1.00 83.62 191 ALA A N 1
ATOM 1452 C CA . ALA A 1 191 ? 12.913 12.749 -7.640 1.00 83.62 191 ALA A CA 1
ATOM 1453 C C . ALA A 1 191 ? 13.311 14.169 -8.056 1.00 83.62 191 ALA A C 1
ATOM 1455 O O . ALA A 1 191 ? 13.542 15.045 -7.218 1.00 83.62 191 ALA A O 1
ATOM 1456 N N . VAL A 1 192 ? 13.331 14.423 -9.365 1.00 86.00 192 VAL A N 1
ATOM 1457 C CA . VAL A 1 192 ? 13.514 15.784 -9.883 1.00 86.00 192 VAL A CA 1
ATOM 1458 C C . VAL A 1 192 ? 12.309 16.658 -9.520 1.00 86.00 192 VAL A C 1
ATOM 1460 O O . VAL A 1 192 ? 11.243 16.166 -9.136 1.00 86.00 192 VAL A O 1
ATOM 1463 N N . ALA A 1 193 ? 12.454 17.978 -9.636 1.00 85.12 193 ALA A N 1
ATOM 1464 C CA . ALA A 1 193 ? 11.331 18.890 -9.454 1.00 85.12 193 ALA A CA 1
ATOM 1465 C C . ALA A 1 193 ? 10.220 18.589 -10.477 1.00 85.12 193 ALA A C 1
ATOM 1467 O O . ALA A 1 193 ? 10.482 18.457 -11.673 1.00 85.12 193 ALA A O 1
ATOM 1468 N N . GLY A 1 194 ? 8.976 18.490 -10.008 1.00 83.56 194 GLY A N 1
ATOM 1469 C CA . GLY A 1 194 ? 7.828 18.223 -10.867 1.00 83.56 194 GLY A CA 1
ATOM 1470 C C . GLY A 1 194 ? 6.704 17.470 -10.158 1.00 83.56 194 GLY A C 1
ATOM 1471 O O . GLY A 1 194 ? 6.805 17.158 -8.972 1.00 83.56 194 GLY A O 1
ATOM 1472 N N . PRO A 1 195 ? 5.633 17.136 -10.892 1.00 79.38 195 PRO A N 1
ATOM 1473 C CA . PRO A 1 195 ? 4.406 16.595 -10.312 1.00 79.38 195 PRO A CA 1
ATOM 1474 C C . PRO A 1 195 ? 4.520 15.142 -9.821 1.00 79.38 195 PRO A C 1
ATOM 1476 O O . PRO A 1 195 ? 3.619 14.646 -9.158 1.00 79.38 195 PRO A O 1
ATOM 1479 N N . GLY A 1 196 ? 5.631 14.458 -10.116 1.00 83.06 196 GLY A N 1
ATOM 1480 C CA . GLY A 1 196 ? 5.957 13.142 -9.555 1.00 83.06 196 GLY A CA 1
ATOM 1481 C C . GLY A 1 196 ? 6.758 13.193 -8.249 1.00 83.06 196 GLY A C 1
ATOM 1482 O O . GLY A 1 196 ? 7.090 12.139 -7.710 1.00 83.06 196 GLY A O 1
ATOM 1483 N N . ASN A 1 197 ? 7.106 14.384 -7.748 1.00 88.44 197 ASN A N 1
ATOM 1484 C CA . ASN A 1 197 ? 7.935 14.537 -6.556 1.00 88.44 197 ASN A CA 1
ATOM 1485 C C . ASN A 1 197 ? 7.095 14.395 -5.275 1.00 88.44 197 ASN A C 1
ATOM 1487 O O . ASN A 1 197 ? 6.385 15.316 -4.872 1.00 88.44 197 ASN A O 1
ATOM 1491 N N . GLN A 1 198 ? 7.186 13.234 -4.627 1.00 89.44 198 GLN A N 1
ATOM 1492 C CA . GLN A 1 198 ? 6.434 12.942 -3.402 1.00 89.44 198 GLN A CA 1
ATOM 1493 C C . GLN A 1 198 ? 6.910 13.726 -2.179 1.00 89.44 198 GLN A C 1
ATOM 1495 O O . GLN A 1 198 ? 6.092 13.989 -1.307 1.00 89.44 198 GLN A O 1
ATOM 1500 N N . GLY A 1 199 ? 8.192 14.097 -2.098 1.00 89.44 199 GLY A N 1
ATOM 1501 C CA . GLY A 1 199 ? 8.699 14.921 -0.996 1.00 89.44 199 GLY A CA 1
ATOM 1502 C C . GLY A 1 199 ? 8.079 16.317 -1.034 1.00 89.44 199 GLY A C 1
ATOM 1503 O O . GLY A 1 199 ? 7.497 16.771 -0.057 1.00 89.44 199 GLY A O 1
ATOM 1504 N N . ALA A 1 200 ? 8.078 16.942 -2.214 1.00 89.31 200 ALA A N 1
ATOM 1505 C CA . ALA A 1 200 ? 7.413 18.224 -2.423 1.00 89.31 200 ALA A CA 1
ATOM 1506 C C . ALA A 1 200 ? 5.899 18.142 -2.166 1.00 89.31 200 ALA A C 1
ATOM 1508 O O . ALA A 1 200 ? 5.329 19.049 -1.563 1.00 89.31 200 ALA A O 1
ATOM 1509 N N . PHE A 1 201 ? 5.251 17.054 -2.593 1.00 91.38 201 PHE A N 1
ATOM 1510 C CA . PHE A 1 201 ? 3.834 16.818 -2.308 1.00 91.38 201 PHE A CA 1
ATOM 1511 C C . PHE A 1 201 ? 3.567 16.617 -0.814 1.00 91.38 201 PHE A C 1
ATOM 1513 O O . PHE A 1 201 ? 2.568 17.112 -0.297 1.00 91.38 201 PHE A O 1
ATOM 1520 N N . TRP A 1 202 ? 4.472 15.939 -0.105 1.00 90.94 202 TRP A N 1
ATOM 1521 C CA . TRP A 1 202 ? 4.370 15.765 1.336 1.00 90.94 202 TRP A CA 1
ATOM 1522 C C . TRP A 1 202 ? 4.378 17.112 2.060 1.00 90.94 202 TRP A C 1
ATOM 1524 O O . TRP A 1 202 ? 3.444 17.408 2.806 1.00 90.94 202 TRP A O 1
ATOM 1534 N N . ASP A 1 203 ? 5.386 17.939 1.786 1.00 87.62 203 ASP A N 1
ATOM 1535 C CA . ASP A 1 203 ? 5.578 19.226 2.457 1.00 87.62 203 ASP A CA 1
ATOM 1536 C C . ASP A 1 203 ? 4.442 20.220 2.160 1.00 87.62 203 ASP A C 1
ATOM 1538 O O . ASP A 1 203 ? 4.008 20.963 3.042 1.00 87.62 203 ASP A O 1
ATOM 1542 N N . GLN A 1 204 ? 3.949 20.237 0.916 1.00 87.38 204 GLN A N 1
ATOM 1543 C CA . GLN A 1 204 ? 2.960 21.220 0.455 1.00 87.38 204 GLN A CA 1
ATOM 1544 C C . GLN A 1 204 ? 1.511 20.781 0.692 1.00 87.38 204 GLN A C 1
ATOM 1546 O O . GLN A 1 204 ? 0.658 21.630 0.947 1.00 87.38 204 GLN A O 1
ATOM 1551 N N . VAL A 1 205 ? 1.228 19.477 0.613 1.00 89.81 205 VAL A N 1
ATOM 1552 C CA . VAL A 1 205 ? -0.138 18.933 0.629 1.00 89.81 205 VAL A CA 1
ATOM 1553 C C . VAL A 1 205 ? -0.333 17.971 1.799 1.00 89.81 205 VAL A C 1
ATOM 1555 O O . VAL A 1 205 ? -1.145 18.242 2.684 1.00 89.81 205 VAL A O 1
ATOM 1558 N N . CYS A 1 206 ? 0.397 16.851 1.849 1.00 89.50 206 CYS A N 1
ATOM 1559 C CA . CYS A 1 206 ? 0.096 15.774 2.803 1.00 89.50 206 CYS A CA 1
ATOM 1560 C C . CYS A 1 206 ? 0.216 16.211 4.267 1.00 89.50 206 CYS A C 1
ATOM 1562 O O . CYS A 1 206 ? -0.637 15.859 5.083 1.00 89.50 206 CYS A O 1
ATOM 1564 N N . ALA A 1 207 ? 1.253 16.982 4.601 1.00 87.06 207 ALA A N 1
ATOM 1565 C CA . ALA A 1 207 ? 1.476 17.476 5.953 1.00 87.06 207 ALA A CA 1
ATOM 1566 C C . ALA A 1 207 ? 0.326 18.386 6.419 1.00 87.06 207 ALA A C 1
ATOM 1568 O O . ALA A 1 207 ? -0.108 18.277 7.566 1.00 87.06 207 ALA A O 1
ATOM 1569 N N . GLN A 1 208 ? -0.226 19.215 5.523 1.00 85.00 208 GLN A N 1
ATOM 1570 C CA . GLN A 1 208 ? -1.377 20.081 5.816 1.00 85.00 208 GLN A CA 1
ATOM 1571 C C . GLN A 1 208 ? -2.648 19.253 6.057 1.00 85.00 208 GLN A C 1
ATOM 1573 O O . GLN A 1 208 ? -3.345 19.467 7.047 1.00 85.00 208 GLN A O 1
ATOM 1578 N N . TYR A 1 209 ? -2.893 18.233 5.223 1.00 83.88 209 TYR A N 1
ATOM 1579 C CA . TYR A 1 209 ? -3.995 17.282 5.424 1.00 83.88 209 TYR A CA 1
ATOM 1580 C C . TYR A 1 20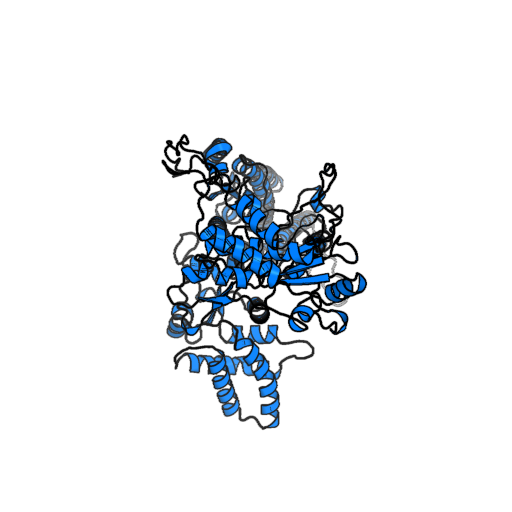9 ? -3.896 16.551 6.768 1.00 83.88 209 TYR A C 1
ATOM 1582 O O . TYR A 1 209 ? -4.897 16.411 7.465 1.00 83.88 209 TYR A O 1
ATOM 1590 N N . LYS A 1 210 ? -2.694 16.108 7.158 1.00 79.44 210 LYS A N 1
ATOM 1591 C CA . LYS A 1 210 ? -2.464 15.407 8.433 1.00 79.44 210 LYS A CA 1
ATOM 1592 C C . LYS A 1 210 ? -2.640 16.289 9.662 1.00 79.44 210 LYS A C 1
ATOM 1594 O O . LYS A 1 210 ? -2.984 15.782 10.722 1.00 79.44 210 LYS A O 1
ATOM 1599 N N . THR A 1 211 ? -2.384 17.582 9.526 1.00 75.38 211 THR A N 1
ATOM 1600 C CA . THR A 1 211 ? -2.479 18.556 10.621 1.00 75.38 211 THR A CA 1
ATOM 1601 C C . THR A 1 211 ? -3.819 19.298 10.646 1.00 75.38 211 THR A C 1
ATOM 1603 O O . THR A 1 211 ? -4.085 20.043 11.585 1.00 75.38 211 THR A O 1
ATOM 1606 N N . GLY A 1 212 ? -4.696 19.081 9.657 1.00 74.50 212 GLY A N 1
ATOM 1607 C CA . GLY A 1 212 ? -6.021 19.708 9.591 1.00 74.50 212 GLY A CA 1
ATOM 1608 C C . GLY A 1 212 ? -5.988 21.203 9.245 1.00 74.50 212 GLY A C 1
ATOM 1609 O O . GLY A 1 212 ? -6.921 21.947 9.590 1.00 74.50 212 GLY A O 1
ATOM 1610 N N . HIS A 1 213 ? -4.912 21.653 8.595 1.00 74.19 213 HIS A N 1
ATOM 1611 C CA . HIS A 1 213 ? -4.775 23.010 8.078 1.00 74.19 213 HIS A CA 1
ATOM 1612 C C . HIS A 1 213 ? -5.424 23.151 6.698 1.00 74.19 213 HIS A C 1
ATOM 1614 O O . HIS A 1 213 ? -5.509 22.195 5.926 1.00 74.19 213 HIS A O 1
ATOM 1620 N N . ASP A 1 214 ? -5.883 24.366 6.393 1.00 74.75 214 ASP A N 1
ATOM 1621 C CA . ASP A 1 214 ? -6.395 24.687 5.064 1.00 74.75 214 ASP A CA 1
ATOM 1622 C C . ASP A 1 214 ? -5.253 24.575 4.044 1.00 74.75 214 ASP A C 1
ATOM 1624 O O . ASP A 1 214 ? -4.139 25.051 4.276 1.00 74.75 214 ASP A O 1
ATOM 1628 N N . ILE A 1 215 ? -5.535 23.943 2.909 1.00 76.50 215 ILE A N 1
ATOM 1629 C CA . ILE A 1 215 ? -4.540 23.701 1.864 1.00 76.50 215 ILE A CA 1
ATOM 1630 C C . ILE A 1 215 ? -4.251 25.024 1.154 1.00 76.50 215 ILE A C 1
ATOM 1632 O O . ILE A 1 215 ? -5.166 25.754 0.760 1.00 76.50 215 ILE A O 1
ATOM 1636 N N . LEU A 1 216 ? -2.970 25.339 0.990 1.00 79.50 216 LEU A N 1
ATOM 1637 C CA . LEU A 1 216 ? -2.539 26.489 0.202 1.00 79.50 216 LEU A CA 1
ATOM 1638 C C . LEU A 1 216 ? -2.678 26.183 -1.290 1.00 79.50 216 LEU A C 1
ATOM 1640 O O . LEU A 1 216 ? -2.638 25.030 -1.701 1.00 79.50 216 LEU A O 1
ATOM 1644 N N . ALA A 1 217 ? -2.798 27.218 -2.122 1.00 84.88 217 ALA A N 1
ATOM 1645 C CA . ALA A 1 217 ? -2.727 27.019 -3.564 1.00 84.88 217 ALA A CA 1
ATOM 1646 C C . ALA A 1 217 ? -1.378 26.377 -3.929 1.00 84.88 217 ALA A C 1
ATOM 1648 O O . ALA A 1 217 ? -0.326 26.983 -3.717 1.00 84.88 217 ALA A O 1
ATOM 1649 N N . ASP A 1 218 ? -1.424 25.167 -4.478 1.00 85.44 218 ASP A N 1
ATOM 1650 C CA . ASP A 1 218 ? -0.245 24.381 -4.814 1.00 85.44 218 ASP A CA 1
ATOM 1651 C C . ASP A 1 218 ? -0.296 23.882 -6.277 1.00 85.44 218 ASP A C 1
ATOM 1653 O O . ASP A 1 218 ? -1.379 23.765 -6.870 1.00 85.44 218 ASP A O 1
ATOM 1657 N N . PRO A 1 219 ? 0.864 23.590 -6.896 1.00 87.44 219 PRO A N 1
ATOM 1658 C CA . PRO A 1 219 ? 0.915 23.141 -8.283 1.00 87.44 219 PRO A CA 1
ATOM 1659 C C . PRO A 1 219 ? 0.195 21.816 -8.541 1.00 87.44 219 PRO A C 1
ATOM 1661 O O . PRO A 1 219 ? -0.304 21.630 -9.647 1.00 87.44 219 PRO A O 1
ATOM 1664 N N . PHE A 1 220 ? 0.138 20.904 -7.565 1.00 90.31 220 PHE A N 1
ATOM 1665 C CA . PHE A 1 220 ? -0.468 19.580 -7.717 1.00 90.31 220 PHE A CA 1
ATOM 1666 C C . PHE A 1 220 ? -1.985 19.687 -7.838 1.00 90.31 220 PHE A C 1
ATOM 1668 O O . PHE A 1 220 ? -2.566 19.129 -8.772 1.00 90.31 220 PHE A O 1
ATOM 1675 N N . THR A 1 221 ? -2.611 20.481 -6.968 1.00 87.31 221 THR A N 1
ATOM 1676 C CA . THR A 1 221 ? -4.042 20.792 -7.050 1.00 87.31 221 THR A CA 1
ATOM 1677 C C . THR A 1 221 ? -4.367 21.541 -8.346 1.00 87.31 221 THR A C 1
ATOM 1679 O O . THR A 1 221 ? -5.344 21.212 -9.020 1.00 87.31 221 THR A O 1
ATOM 1682 N N . ALA A 1 222 ? -3.519 22.491 -8.764 1.00 88.56 222 ALA A N 1
ATOM 1683 C CA . ALA A 1 222 ? -3.739 23.292 -9.974 1.00 88.56 222 ALA A CA 1
ATOM 1684 C C . ALA A 1 222 ? -3.790 22.467 -11.274 1.00 88.56 222 ALA A C 1
ATOM 1686 O O . ALA A 1 222 ? -4.480 22.855 -12.217 1.00 88.56 222 ALA A O 1
ATOM 1687 N N . ILE A 1 223 ? -3.078 21.339 -11.331 1.00 89.50 223 ILE A N 1
ATOM 1688 C CA . ILE A 1 223 ? -3.053 20.446 -12.501 1.00 89.50 223 ILE A CA 1
ATOM 1689 C C . ILE A 1 223 ? -3.756 19.103 -12.256 1.00 89.50 223 ILE A C 1
ATOM 1691 O O . ILE A 1 223 ? -3.717 18.238 -13.127 1.00 89.50 223 ILE A O 1
ATOM 1695 N N . SER A 1 224 ? -4.390 18.923 -11.091 1.00 89.00 224 SER A N 1
ATOM 1696 C CA . SER A 1 224 ? -5.071 17.683 -10.687 1.00 89.00 224 SER A CA 1
ATOM 1697 C C . SER A 1 224 ? -4.176 16.435 -10.746 1.00 89.00 224 SER A C 1
ATOM 1699 O O . SER A 1 224 ? -4.585 15.393 -11.257 1.00 89.00 224 SER A O 1
ATOM 1701 N N . VAL A 1 225 ? -2.944 16.528 -10.231 1.00 91.56 225 VAL A N 1
ATOM 1702 C CA . VAL A 1 225 ? -2.012 15.389 -10.172 1.00 91.56 225 VAL A CA 1
ATOM 1703 C C . VAL A 1 225 ? -1.754 14.965 -8.733 1.00 91.56 225 VAL A C 1
ATOM 1705 O O . VAL A 1 225 ? -1.491 15.789 -7.865 1.00 91.56 225 VAL A O 1
ATOM 1708 N N . ILE A 1 226 ? -1.775 13.653 -8.507 1.00 92.50 226 ILE A N 1
ATOM 1709 C CA . ILE A 1 226 ? -1.373 13.012 -7.258 1.00 92.50 226 ILE A CA 1
ATOM 1710 C C . ILE A 1 226 ? -0.146 12.151 -7.576 1.00 92.50 226 ILE A C 1
ATOM 1712 O O . ILE A 1 226 ? -0.226 11.316 -8.485 1.00 92.50 226 ILE A O 1
ATOM 1716 N N . PRO A 1 227 ? 0.988 12.316 -6.873 1.00 91.19 227 PRO A N 1
ATOM 1717 C CA . PRO A 1 227 ? 2.104 11.393 -7.012 1.00 91.19 227 PRO A CA 1
ATOM 1718 C C . PRO A 1 227 ? 1.694 9.938 -6.742 1.00 91.19 227 PRO A C 1
ATOM 1720 O O . PRO A 1 227 ? 0.686 9.648 -6.100 1.00 91.19 227 PRO A O 1
ATOM 1723 N N . ALA A 1 228 ? 2.489 8.997 -7.242 1.00 89.25 228 ALA A N 1
ATOM 1724 C CA . ALA A 1 228 ? 2.258 7.577 -6.997 1.00 89.25 228 ALA A CA 1
ATOM 1725 C C . ALA A 1 228 ? 2.310 7.256 -5.491 1.00 89.25 228 ALA A C 1
ATOM 1727 O O . ALA A 1 228 ? 3.024 7.930 -4.748 1.00 89.25 228 ALA A O 1
ATOM 1728 N N . ALA A 1 229 ? 1.619 6.201 -5.054 1.00 89.62 229 ALA A N 1
ATOM 1729 C CA . ALA A 1 229 ? 1.778 5.609 -3.721 1.00 89.62 229 ALA A CA 1
ATOM 1730 C C . ALA A 1 229 ? 1.560 6.559 -2.516 1.00 89.62 229 ALA A C 1
ATOM 1732 O O . ALA A 1 229 ? 2.063 6.294 -1.427 1.00 89.62 229 ALA A O 1
ATOM 1733 N N . THR A 1 230 ? 0.823 7.664 -2.670 1.00 92.25 230 THR A N 1
ATOM 1734 C CA . THR A 1 230 ? 0.585 8.626 -1.578 1.00 92.25 230 THR A CA 1
ATOM 1735 C C . THR A 1 230 ? -0.388 8.115 -0.522 1.00 92.25 230 THR A C 1
ATOM 1737 O O . THR A 1 230 ? -0.390 8.642 0.584 1.00 92.25 230 THR A O 1
ATOM 1740 N N . SER A 1 231 ? -1.188 7.076 -0.800 1.00 92.94 231 SER A N 1
ATOM 1741 C CA . SER A 1 231 ? -2.122 6.510 0.190 1.00 92.94 231 SER A CA 1
ATOM 1742 C C . SER A 1 231 ? -1.423 5.972 1.442 1.00 92.94 231 SER A C 1
ATOM 1744 O O . SER A 1 231 ? -2.047 5.890 2.496 1.00 92.94 231 SER A O 1
ATOM 1746 N N . SER A 1 232 ? -0.120 5.676 1.367 1.00 89.06 232 SER A N 1
ATOM 1747 C CA . SER A 1 232 ? 0.684 5.259 2.519 1.00 89.06 232 SER A CA 1
ATOM 1748 C C . SER A 1 232 ? 0.793 6.310 3.620 1.00 89.06 232 SER A C 1
ATOM 1750 O O . SER A 1 232 ? 1.271 5.996 4.698 1.00 89.06 232 SER A O 1
ATOM 1752 N N . MET A 1 233 ? 0.411 7.565 3.361 1.00 87.56 233 MET A N 1
ATOM 1753 C CA . MET A 1 233 ? 0.335 8.563 4.426 1.00 87.56 233 MET A CA 1
ATOM 1754 C C . MET A 1 233 ? -0.822 8.297 5.388 1.00 87.56 233 MET A C 1
ATOM 1756 O O . MET A 1 233 ? -0.796 8.796 6.508 1.00 87.56 233 MET A O 1
ATOM 1760 N N . SER A 1 234 ? -1.874 7.601 4.962 1.00 86.44 234 SER A N 1
ATOM 1761 C CA . SER A 1 234 ? -3.083 7.431 5.765 1.00 86.44 234 SER A CA 1
ATOM 1762 C C . SER A 1 234 ? -2.853 6.520 6.963 1.00 86.44 234 SER A C 1
ATOM 1764 O O . SER A 1 234 ? -2.074 5.579 6.891 1.00 86.44 234 SER A O 1
ATOM 1766 N N . ASP A 1 235 ? -3.587 6.781 8.045 1.00 85.12 235 ASP A N 1
ATOM 1767 C CA . ASP A 1 235 ? -3.595 5.927 9.233 1.00 85.12 235 ASP A CA 1
ATOM 1768 C C . ASP A 1 235 ? -5.008 5.376 9.478 1.00 85.12 235 ASP A C 1
ATOM 1770 O O . ASP A 1 235 ? -5.901 6.068 9.973 1.00 85.12 235 ASP A O 1
ATOM 1774 N N . MET A 1 236 ? -5.197 4.114 9.099 1.00 87.56 236 MET A N 1
ATOM 1775 C CA . MET A 1 236 ? -6.436 3.349 9.231 1.00 87.56 236 MET A CA 1
ATOM 1776 C C . MET A 1 236 ? -6.591 2.692 10.607 1.00 87.56 236 MET A C 1
ATOM 1778 O O . MET A 1 236 ? -7.629 2.082 10.866 1.00 87.56 236 MET A O 1
ATOM 1782 N N . SER A 1 237 ? -5.620 2.826 11.521 1.00 84.62 237 SER A N 1
ATOM 1783 C CA . SER A 1 237 ? -5.796 2.356 12.905 1.00 84.62 237 SER A CA 1
ATOM 1784 C C . SER A 1 237 ? -6.944 3.083 13.616 1.00 84.62 237 SER A C 1
ATOM 1786 O O . SER A 1 237 ? -7.571 2.529 14.513 1.00 84.62 237 SER A O 1
ATOM 1788 N N . THR A 1 238 ? -7.273 4.293 13.156 1.00 78.56 238 THR A N 1
ATOM 1789 C CA . THR A 1 238 ? -8.336 5.145 13.704 1.00 78.56 238 THR A CA 1
ATOM 1790 C C . THR A 1 238 ? -9.754 4.689 13.355 1.00 78.56 238 THR A C 1
ATOM 1792 O O . THR A 1 238 ? -10.694 5.105 14.023 1.00 78.56 238 THR A O 1
ATOM 1795 N N . VAL A 1 239 ? -9.930 3.838 12.336 1.00 78.62 239 VAL A N 1
ATOM 1796 C CA . VAL A 1 239 ? -11.263 3.434 11.843 1.00 78.62 239 VAL A CA 1
ATOM 1797 C C . VAL A 1 239 ? -11.660 2.005 12.226 1.00 78.62 239 VAL A C 1
ATOM 1799 O O . VAL A 1 239 ? -12.765 1.575 11.892 1.00 78.62 239 VAL A O 1
ATOM 1802 N N . ARG A 1 240 ? -10.785 1.256 12.914 1.00 83.88 240 ARG A N 1
ATOM 1803 C CA . ARG A 1 240 ? -11.018 -0.148 13.292 1.00 83.88 240 ARG A CA 1
ATOM 1804 C C . ARG A 1 240 ? -11.179 -0.313 14.803 1.00 83.88 240 ARG A C 1
ATOM 1806 O O . ARG A 1 240 ? -10.384 0.206 15.577 1.00 83.88 240 ARG A O 1
ATOM 1813 N N . ALA A 1 241 ? -12.185 -1.082 15.217 1.00 80.31 241 ALA A N 1
ATOM 1814 C CA . ALA A 1 241 ? -12.395 -1.442 16.625 1.00 80.31 241 ALA A CA 1
ATOM 1815 C C . ALA A 1 241 ? -11.585 -2.683 17.040 1.00 80.31 241 ALA A C 1
ATOM 1817 O O . ALA A 1 241 ? -11.197 -2.833 18.198 1.00 80.31 241 ALA A O 1
ATOM 1818 N N . THR A 1 242 ? -11.329 -3.578 16.087 1.00 89.12 242 THR A N 1
ATOM 1819 C CA . THR A 1 242 ? -10.560 -4.808 16.273 1.00 89.12 242 THR A CA 1
ATOM 1820 C C . THR A 1 242 ? -9.477 -4.920 15.213 1.00 89.12 242 THR A C 1
ATOM 1822 O O . THR A 1 242 ? -9.579 -4.357 14.120 1.00 89.12 242 THR A O 1
ATOM 1825 N N . VAL A 1 243 ? -8.431 -5.673 15.535 1.00 94.50 243 VAL A N 1
ATOM 1826 C CA . VAL A 1 243 ? -7.340 -5.994 14.618 1.00 94.50 243 VAL A CA 1
ATOM 1827 C C . VAL A 1 243 ? -7.032 -7.495 14.680 1.00 94.50 243 VAL A C 1
ATOM 1829 O O . VAL A 1 243 ? -7.166 -8.094 15.751 1.00 94.50 243 VAL A O 1
ATOM 1832 N N . PRO A 1 244 ? -6.641 -8.138 13.565 1.00 95.88 244 PRO A N 1
ATOM 1833 C CA . PRO A 1 244 ? -6.206 -9.529 13.595 1.00 95.88 244 PRO A CA 1
ATOM 1834 C C . PRO A 1 244 ? -4.892 -9.680 14.370 1.00 95.88 244 PRO A C 1
ATOM 1836 O O . PRO A 1 244 ? -3.939 -8.937 14.145 1.00 95.88 244 PRO A O 1
ATOM 1839 N N . ARG A 1 245 ? -4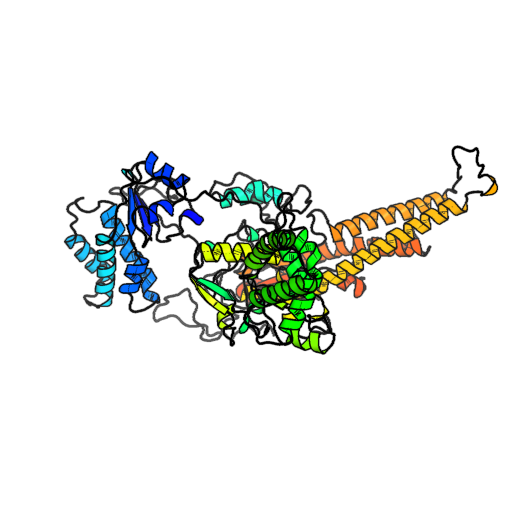.810 -10.687 15.237 1.00 95.12 245 ARG A N 1
ATOM 1840 C CA . ARG A 1 245 ? -3.585 -11.146 15.893 1.00 95.12 245 ARG A CA 1
ATOM 1841 C C . ARG A 1 245 ? -3.193 -12.508 15.336 1.00 95.12 245 ARG A C 1
ATOM 1843 O O . ARG A 1 245 ? -4.026 -13.410 15.266 1.00 95.12 245 ARG A O 1
ATOM 1850 N N . PHE A 1 246 ? -1.926 -12.645 14.959 1.00 95.25 246 PHE A N 1
ATOM 1851 C CA . PHE A 1 246 ? -1.359 -13.896 14.467 1.00 95.25 246 PHE A CA 1
ATOM 1852 C C . PHE A 1 246 ? -0.988 -14.841 15.615 1.00 95.25 246 PHE A C 1
ATOM 1854 O O . PHE A 1 246 ? -0.440 -14.411 16.627 1.00 95.25 246 PHE A O 1
ATOM 1861 N N . VAL A 1 247 ? -1.291 -16.125 15.436 1.00 94.31 247 VAL A N 1
ATOM 1862 C CA . VAL A 1 247 ? -1.071 -17.218 16.389 1.00 94.31 247 VAL A CA 1
ATOM 1863 C C . VAL A 1 247 ? -0.208 -18.266 15.682 1.00 94.31 247 VAL A C 1
ATOM 1865 O O . VAL A 1 247 ? -0.680 -19.003 14.815 1.00 94.31 247 VAL A O 1
ATOM 1868 N N . ALA A 1 248 ? 1.093 -18.232 15.971 1.00 92.06 248 ALA A N 1
ATOM 1869 C CA . ALA A 1 248 ? 2.122 -18.816 15.117 1.00 92.06 248 ALA A CA 1
ATOM 1870 C C . ALA A 1 248 ? 2.137 -20.351 15.073 1.00 92.06 248 ALA A C 1
ATOM 1872 O O . ALA A 1 248 ? 2.351 -20.926 14.005 1.00 92.06 248 ALA A O 1
ATOM 1873 N N . ASP A 1 249 ? 1.879 -21.000 16.205 1.00 90.88 249 ASP A N 1
ATOM 1874 C CA . ASP A 1 249 ? 1.818 -22.457 16.386 1.00 90.88 249 ASP A CA 1
ATOM 1875 C C . ASP A 1 249 ? 0.718 -23.125 15.547 1.00 90.88 249 ASP A C 1
ATOM 1877 O O . ASP A 1 249 ? 0.844 -24.278 15.137 1.00 90.88 249 ASP A O 1
ATOM 1881 N N . LYS A 1 250 ? -0.347 -22.381 15.235 1.00 94.81 250 LYS A N 1
ATOM 1882 C CA . LYS A 1 250 ? -1.483 -22.862 14.435 1.00 94.81 250 LYS A CA 1
ATOM 1883 C C . LYS A 1 250 ? -1.323 -22.638 12.936 1.00 94.81 250 LYS A C 1
ATOM 1885 O O . LYS A 1 250 ? -2.132 -23.124 12.148 1.00 94.81 250 LYS A O 1
ATOM 1890 N N . CYS A 1 251 ? -0.330 -21.864 12.507 1.00 95.06 251 CYS A N 1
ATOM 1891 C CA . CYS A 1 251 ? -0.207 -21.500 11.103 1.00 95.06 251 CYS A CA 1
ATOM 1892 C C . CYS A 1 251 ? 0.283 -22.679 10.255 1.00 95.06 251 CYS A C 1
ATOM 1894 O O . CYS A 1 251 ? 1.366 -23.219 10.460 1.00 95.06 251 CYS A O 1
ATOM 1896 N N . THR A 1 252 ? -0.478 -23.024 9.217 1.00 93.38 252 THR A N 1
ATOM 1897 C CA . THR A 1 252 ? -0.123 -24.087 8.263 1.00 93.38 252 THR A CA 1
ATOM 1898 C C . THR A 1 252 ? 0.651 -23.579 7.041 1.00 93.38 252 THR A C 1
ATOM 1900 O O . THR A 1 252 ? 1.148 -24.374 6.242 1.00 93.38 252 THR A O 1
ATOM 1903 N N . GLY A 1 253 ? 0.769 -22.256 6.871 1.00 92.19 253 GLY A N 1
ATOM 1904 C CA . GLY A 1 253 ? 1.360 -21.642 5.677 1.00 92.19 253 GLY A CA 1
ATOM 1905 C C . GLY A 1 253 ? 0.462 -21.730 4.434 1.00 92.19 253 GLY A C 1
ATOM 1906 O O . GLY A 1 253 ? 0.963 -21.752 3.313 1.00 92.19 253 GLY A O 1
ATOM 1907 N N . CYS A 1 254 ? -0.865 -21.789 4.613 1.00 91.75 254 CYS A N 1
ATOM 1908 C CA . CYS A 1 254 ? -1.841 -22.038 3.542 1.00 91.75 254 CYS A CA 1
ATOM 1909 C C . CYS A 1 254 ? -2.097 -20.863 2.581 1.00 91.75 254 CYS A C 1
ATOM 1911 O O . CYS A 1 254 ? -2.823 -21.034 1.604 1.00 91.75 254 CYS A O 1
ATOM 1913 N N . SER A 1 255 ? -1.531 -19.679 2.837 1.00 92.19 255 SER A N 1
ATOM 1914 C CA . SER A 1 255 ? -1.609 -18.451 2.021 1.00 92.19 255 SER A CA 1
ATOM 1915 C C . SER A 1 255 ? -2.940 -17.708 1.906 1.00 92.19 255 SER A C 1
ATOM 1917 O O . SER A 1 255 ? -2.967 -16.580 1.415 1.00 92.19 255 SER A O 1
ATOM 1919 N N . LYS A 1 256 ? -4.044 -18.273 2.404 1.00 93.06 256 LYS A N 1
ATOM 1920 C CA . LYS A 1 256 ? -5.384 -17.684 2.245 1.00 93.06 256 LYS A CA 1
ATOM 1921 C C . LYS A 1 256 ? -5.482 -16.252 2.786 1.00 93.06 256 LYS A C 1
ATOM 1923 O O . LYS A 1 256 ? -6.079 -15.397 2.141 1.00 93.06 256 LYS A O 1
ATOM 1928 N N . CYS A 1 257 ? -4.881 -15.979 3.942 1.00 95.00 257 CYS A N 1
ATOM 1929 C CA . CYS A 1 257 ? -5.018 -14.696 4.628 1.00 95.00 257 CYS A CA 1
ATOM 1930 C C . CYS A 1 257 ? -4.389 -13.523 3.861 1.00 95.00 257 CYS A C 1
ATOM 1932 O O . CYS A 1 257 ? -5.021 -12.474 3.744 1.00 95.00 257 CYS A O 1
ATOM 1934 N N . TRP A 1 258 ? -3.185 -13.697 3.304 1.00 94.00 258 TRP A N 1
ATOM 1935 C CA . TRP A 1 258 ? -2.511 -12.631 2.559 1.00 94.00 258 TRP A CA 1
ATOM 1936 C C . TRP A 1 258 ? -3.040 -12.482 1.136 1.00 94.00 258 TRP A C 1
ATOM 1938 O O . TRP A 1 258 ? -3.105 -11.359 0.651 1.00 94.00 258 TRP A O 1
ATOM 1948 N N . VAL A 1 259 ? -3.500 -13.569 0.505 1.00 94.44 259 VAL A N 1
ATOM 1949 C CA . VAL A 1 259 ? -4.168 -13.533 -0.811 1.00 94.44 259 VAL A CA 1
ATOM 1950 C C . VAL A 1 259 ? -5.477 -12.749 -0.767 1.00 94.44 259 VAL A C 1
ATOM 1952 O O . VAL A 1 259 ? -5.802 -12.048 -1.716 1.00 94.44 259 VAL A O 1
ATOM 1955 N N . GLN A 1 260 ? -6.251 -12.893 0.311 1.00 94.94 260 GLN A N 1
ATOM 1956 C CA . GLN A 1 260 ? -7.596 -12.320 0.404 1.00 94.94 260 GLN A CA 1
ATOM 1957 C C . GLN A 1 260 ? -7.613 -10.896 0.966 1.00 94.94 260 GLN A C 1
ATOM 1959 O O . GLN A 1 260 ? -8.663 -10.256 0.976 1.00 94.94 260 GLN A O 1
ATOM 1964 N N . CYS A 1 261 ? -6.474 -10.392 1.446 1.00 96.25 261 CYS A N 1
ATOM 1965 C CA . CYS A 1 261 ? -6.397 -9.069 2.043 1.00 96.25 261 CYS A CA 1
ATOM 1966 C C . CYS A 1 261 ? -6.601 -7.974 0.983 1.00 96.25 261 CYS A C 1
ATOM 1968 O O . CYS A 1 261 ? -5.758 -7.828 0.102 1.00 96.25 261 CYS A O 1
ATOM 1970 N N . PRO A 1 262 ? -7.658 -7.152 1.084 1.00 94.81 262 PRO A N 1
ATOM 1971 C CA . PRO A 1 262 ? -7.923 -6.109 0.096 1.00 94.81 262 PRO A CA 1
ATOM 1972 C C . PRO A 1 262 ? -7.011 -4.886 0.251 1.00 94.81 262 PRO A C 1
ATOM 1974 O O . PRO A 1 262 ? -6.952 -4.052 -0.641 1.00 94.81 262 PRO A O 1
ATOM 1977 N N . ASP A 1 263 ? -6.333 -4.718 1.387 1.00 94.56 263 ASP A N 1
ATOM 1978 C CA . ASP A 1 2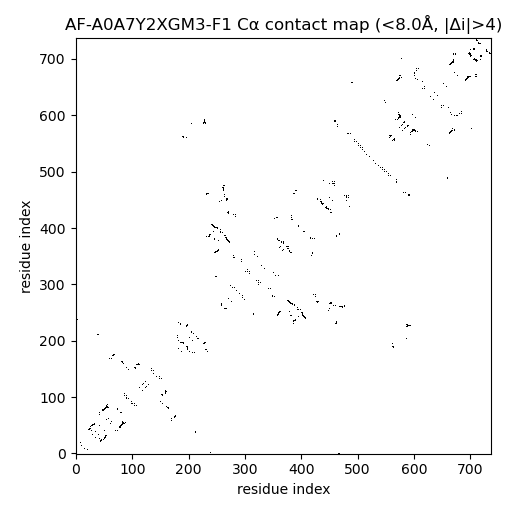63 ? -5.575 -3.502 1.707 1.00 94.56 263 ASP A CA 1
ATOM 1979 C C . ASP A 1 263 ? -4.056 -3.715 1.733 1.00 94.56 263 ASP A C 1
ATOM 1981 O O . ASP A 1 263 ? -3.335 -2.852 2.228 1.00 94.56 263 ASP A O 1
ATOM 1985 N N . SER A 1 264 ? -3.565 -4.850 1.217 1.00 93.75 264 SER A N 1
ATOM 1986 C CA . SER A 1 264 ? -2.139 -5.218 1.266 1.00 93.75 264 SER A CA 1
ATOM 1987 C C . SER A 1 264 ? -1.554 -5.079 2.681 1.00 93.75 264 SER A C 1
ATOM 1989 O O . SER A 1 264 ? -0.436 -4.601 2.879 1.00 93.75 264 SER A O 1
ATOM 1991 N N . ALA A 1 265 ? -2.345 -5.459 3.686 1.00 95.69 265 ALA A N 1
ATOM 1992 C CA . ALA A 1 265 ? -2.091 -5.150 5.089 1.00 95.69 265 ALA A CA 1
ATOM 1993 C C . ALA A 1 265 ? -1.624 -6.355 5.919 1.00 95.69 265 ALA A C 1
ATOM 1995 O O . ALA A 1 265 ? -1.424 -6.210 7.120 1.00 95.69 265 ALA A O 1
ATOM 1996 N N . ILE A 1 266 ? -1.471 -7.536 5.318 1.00 95.75 266 ILE A N 1
ATOM 1997 C CA . ILE A 1 266 ? -1.013 -8.754 6.006 1.00 95.75 266 ILE A CA 1
ATOM 1998 C C . ILE A 1 266 ? -0.004 -9.521 5.138 1.00 95.75 266 ILE A C 1
ATOM 2000 O O . ILE A 1 266 ? -0.282 -10.641 4.708 1.00 95.75 266 ILE A O 1
ATOM 2004 N N . PRO A 1 267 ? 1.149 -8.921 4.791 1.00 94.88 267 PRO A N 1
ATOM 2005 C CA . PRO A 1 267 ? 2.165 -9.620 4.016 1.00 94.88 267 PRO A CA 1
ATOM 2006 C C . PRO A 1 267 ? 2.729 -10.839 4.753 1.00 94.88 267 PRO A C 1
ATOM 2008 O O . PRO A 1 267 ? 2.883 -10.837 5.977 1.00 94.88 267 PRO A O 1
ATOM 2011 N N . GLY A 1 268 ? 3.097 -11.853 3.968 1.00 93.88 268 GLY A N 1
ATOM 2012 C CA . GLY A 1 268 ? 3.921 -12.972 4.415 1.00 93.88 268 GLY A CA 1
ATOM 2013 C C . GLY A 1 268 ? 5.348 -12.847 3.881 1.00 93.88 268 GLY A C 1
ATOM 2014 O O . GLY A 1 268 ? 5.516 -12.464 2.728 1.00 93.88 268 GLY A O 1
ATOM 2015 N N . VAL A 1 269 ? 6.360 -13.182 4.683 1.00 96.19 269 VAL A N 1
ATOM 2016 C CA . VAL A 1 269 ? 7.766 -13.302 4.237 1.00 96.19 269 VAL A CA 1
ATOM 2017 C C . VAL A 1 269 ? 8.375 -14.557 4.837 1.00 96.19 269 VAL A C 1
ATOM 2019 O O . VAL A 1 269 ? 8.175 -14.826 6.022 1.00 96.19 269 VAL A O 1
ATOM 2022 N N . VAL A 1 270 ? 9.108 -15.325 4.031 1.00 97.25 270 VAL A N 1
ATOM 2023 C CA . VAL A 1 270 ? 9.853 -16.494 4.505 1.00 97.25 270 VAL A CA 1
ATOM 2024 C C . VAL A 1 270 ? 11.329 -16.141 4.581 1.00 97.25 270 VAL A C 1
ATOM 2026 O O . VAL A 1 270 ? 11.944 -15.826 3.566 1.00 97.25 270 VAL A O 1
ATOM 2029 N N . SER A 1 271 ? 11.891 -16.248 5.782 1.00 97.31 271 SER A N 1
ATOM 2030 C CA . SER A 1 271 ? 13.291 -15.925 6.056 1.00 97.31 271 SER A CA 1
ATOM 2031 C C . SER A 1 271 ? 13.962 -17.060 6.816 1.00 97.31 271 SER A C 1
ATOM 2033 O O . SER A 1 271 ? 13.352 -17.753 7.635 1.00 97.31 271 SER A O 1
ATOM 2035 N N . THR A 1 272 ? 15.242 -17.271 6.556 1.00 96.38 272 THR A N 1
ATOM 2036 C CA . THR A 1 272 ? 16.091 -18.133 7.374 1.00 96.38 272 THR A CA 1
ATOM 2037 C C . THR A 1 272 ? 16.258 -17.543 8.775 1.00 96.38 272 THR A C 1
ATOM 2039 O O . THR A 1 272 ? 16.050 -16.355 9.012 1.00 96.38 272 THR A O 1
ATOM 2042 N N . ILE A 1 273 ? 16.672 -18.373 9.731 1.00 96.12 273 ILE A N 1
ATOM 2043 C CA . ILE A 1 273 ? 16.905 -17.913 11.108 1.00 96.12 273 ILE A CA 1
ATOM 2044 C C . ILE A 1 273 ? 18.019 -16.854 11.164 1.00 96.12 273 ILE A C 1
ATOM 2046 O O . ILE A 1 273 ? 17.950 -15.939 11.977 1.00 96.12 273 ILE A O 1
ATOM 2050 N N . GLU A 1 274 ? 19.039 -16.975 10.309 1.00 95.94 274 GLU A N 1
ATOM 2051 C CA . GLU A 1 274 ? 20.128 -15.994 10.225 1.00 95.94 274 GLU A CA 1
ATOM 2052 C C . GLU A 1 274 ? 19.600 -14.636 9.750 1.00 95.94 274 GLU A C 1
ATOM 2054 O O . GLU A 1 274 ? 19.871 -13.631 10.395 1.00 95.94 274 GLU A O 1
ATOM 2059 N N . GLU A 1 275 ? 18.764 -14.615 8.710 1.00 97.06 275 GLU A N 1
ATOM 2060 C CA . GLU A 1 275 ? 18.138 -13.387 8.199 1.00 97.06 275 GLU A CA 1
ATOM 2061 C C . GLU A 1 275 ? 17.182 -12.744 9.211 1.00 97.06 275 GLU A C 1
ATOM 2063 O O . GLU A 1 275 ? 17.157 -11.523 9.336 1.00 97.06 275 GLU A O 1
ATOM 2068 N N . VAL A 1 276 ? 16.421 -13.544 9.969 1.00 97.25 276 VAL A N 1
ATOM 2069 C CA . VAL A 1 276 ? 15.562 -13.027 11.049 1.00 97.25 276 VAL A CA 1
ATOM 2070 C C . VAL A 1 276 ? 16.402 -12.313 12.108 1.00 97.25 276 VAL A C 1
ATOM 2072 O O . VAL A 1 276 ? 16.086 -11.191 12.489 1.00 97.25 276 VAL A O 1
ATOM 2075 N N . LEU A 1 277 ? 17.477 -12.949 12.578 1.00 96.94 277 LEU A N 1
ATOM 2076 C CA . LEU A 1 277 ? 18.351 -12.377 13.602 1.00 96.94 277 LEU A CA 1
ATOM 2077 C C . LEU A 1 277 ? 19.102 -11.136 13.087 1.00 96.94 277 LEU A C 1
ATOM 2079 O O . LEU A 1 277 ? 19.224 -10.158 13.822 1.00 96.94 277 LEU A O 1
ATOM 2083 N N . ASP A 1 278 ? 19.557 -11.144 11.834 1.00 96.56 278 ASP A N 1
ATOM 2084 C CA . ASP A 1 278 ? 20.206 -9.995 11.188 1.00 96.56 278 ASP A CA 1
ATOM 2085 C C . ASP A 1 278 ? 19.252 -8.797 11.040 1.00 96.56 278 ASP A C 1
ATOM 2087 O O . ASP A 1 278 ? 19.599 -7.665 11.395 1.00 96.56 278 ASP A O 1
ATOM 2091 N N . ALA A 1 279 ? 18.004 -9.046 10.632 1.00 96.69 279 ALA A N 1
ATOM 2092 C CA . ALA A 1 279 ? 16.965 -8.022 10.571 1.00 96.69 279 ALA A CA 1
ATOM 2093 C C . ALA A 1 279 ? 16.620 -7.466 11.962 1.00 96.69 279 ALA A C 1
ATOM 2095 O O . ALA A 1 279 ? 16.429 -6.254 12.111 1.00 96.69 279 ALA A O 1
ATOM 2096 N N . THR A 1 280 ? 16.581 -8.310 13.001 1.00 96.75 280 THR A N 1
ATOM 2097 C CA . THR A 1 280 ? 16.390 -7.857 14.388 1.00 96.75 280 THR A CA 1
ATOM 2098 C C . THR A 1 280 ? 17.522 -6.932 14.825 1.00 96.75 280 THR A C 1
ATOM 2100 O O . THR A 1 280 ? 17.254 -5.837 15.322 1.00 96.75 280 THR A O 1
ATOM 2103 N N . LEU A 1 281 ? 18.781 -7.310 14.583 1.00 95.06 281 LEU A N 1
ATOM 2104 C CA . LEU A 1 281 ? 19.929 -6.465 14.919 1.00 95.06 281 LEU A CA 1
ATOM 2105 C C . LEU A 1 281 ? 19.904 -5.148 14.145 1.00 95.06 281 LEU A C 1
ATOM 2107 O O . LEU A 1 281 ? 20.042 -4.095 14.755 1.00 95.06 281 LEU A O 1
ATOM 2111 N N . SER A 1 282 ? 19.611 -5.173 12.845 1.00 94.50 282 SER A N 1
ATOM 2112 C CA . SER A 1 282 ? 19.462 -3.959 12.026 1.00 94.50 282 SER A CA 1
ATOM 2113 C C . SER A 1 282 ? 18.332 -3.038 12.510 1.00 94.50 282 SER A C 1
ATOM 2115 O O . SER A 1 282 ? 18.364 -1.829 12.290 1.00 94.50 282 SER A O 1
ATOM 2117 N N . THR A 1 283 ? 17.323 -3.593 13.186 1.00 94.06 283 THR A N 1
ATOM 2118 C CA . THR A 1 283 ? 16.179 -2.840 13.724 1.00 94.06 283 THR A CA 1
ATOM 2119 C C . THR A 1 283 ? 16.480 -2.168 15.065 1.00 94.06 283 THR A C 1
ATOM 2121 O O . THR A 1 283 ? 15.943 -1.085 15.341 1.00 94.06 283 THR A O 1
ATOM 2124 N N . LEU A 1 284 ? 17.296 -2.823 15.896 1.00 93.81 284 LEU A N 1
ATOM 2125 C CA . LEU A 1 284 ? 17.621 -2.407 17.262 1.00 93.81 284 LEU A CA 1
ATOM 2126 C C . LEU A 1 284 ? 18.926 -1.607 17.351 1.00 93.81 284 LEU A C 1
ATOM 2128 O O . LEU A 1 284 ? 19.028 -0.695 18.173 1.00 93.81 284 LEU A O 1
ATOM 2132 N N . ALA A 1 285 ? 19.914 -1.938 16.518 1.00 92.19 285 ALA A N 1
ATOM 2133 C CA . ALA A 1 285 ? 21.234 -1.338 16.574 1.00 92.19 285 ALA A CA 1
ATOM 2134 C C . ALA A 1 285 ? 21.185 0.149 16.201 1.00 92.19 285 ALA A C 1
ATOM 2136 O O . ALA A 1 285 ? 20.571 0.572 15.221 1.00 92.19 285 ALA A O 1
ATOM 2137 N N . THR A 1 286 ? 21.882 0.959 16.988 1.00 91.31 286 THR A N 1
ATOM 2138 C CA . THR A 1 286 ? 22.084 2.388 16.736 1.00 91.31 286 THR A CA 1
ATOM 2139 C C . THR A 1 286 ? 23.548 2.743 16.958 1.00 91.31 286 THR A C 1
ATOM 2141 O O . THR A 1 286 ? 24.295 1.983 17.570 1.00 91.31 286 THR A O 1
ATOM 2144 N N . THR A 1 287 ? 23.972 3.938 16.542 1.00 88.94 287 THR A N 1
ATOM 2145 C CA . THR A 1 287 ? 25.340 4.426 16.801 1.00 88.94 287 THR A CA 1
ATOM 2146 C C . THR A 1 287 ? 25.705 4.419 18.293 1.00 88.94 287 THR A C 1
ATOM 2148 O O . THR A 1 287 ? 26.877 4.298 18.632 1.00 88.94 287 THR A O 1
ATOM 2151 N N . GLN A 1 288 ? 24.716 4.550 19.185 1.00 88.38 288 GLN A N 1
ATOM 2152 C CA . GLN A 1 288 ? 24.908 4.540 20.641 1.00 88.38 288 GLN A CA 1
ATOM 2153 C C . GLN A 1 288 ? 24.723 3.150 21.271 1.00 88.38 288 GLN A C 1
ATOM 2155 O O . GLN A 1 288 ? 25.159 2.939 22.398 1.00 88.38 288 GLN A O 1
ATOM 2160 N N . ASN A 1 289 ? 24.105 2.208 20.556 1.00 89.06 289 ASN A N 1
ATOM 2161 C CA . ASN A 1 289 ? 23.847 0.841 21.005 1.00 89.06 289 ASN A CA 1
ATOM 2162 C C . ASN A 1 289 ? 24.077 -0.137 19.835 1.00 89.06 289 ASN A C 1
ATOM 2164 O O . ASN A 1 289 ? 23.117 -0.502 19.157 1.00 89.06 289 ASN A O 1
ATOM 2168 N N . PRO A 1 290 ? 25.335 -0.497 19.522 1.00 88.00 290 PRO A N 1
ATOM 2169 C CA . PRO A 1 290 ? 25.668 -1.226 18.296 1.00 88.00 290 PRO A CA 1
ATOM 2170 C C . PRO A 1 290 ? 25.398 -2.739 18.349 1.00 88.00 290 PRO A C 1
ATOM 2172 O O . PRO A 1 290 ? 25.460 -3.379 17.305 1.00 88.00 290 PRO A O 1
ATOM 2175 N N . LEU A 1 291 ? 25.118 -3.314 19.528 1.00 91.94 291 LEU A N 1
ATOM 2176 C CA . LEU A 1 291 ? 24.876 -4.757 19.726 1.00 91.94 291 LEU A CA 1
ATOM 2177 C C . LEU A 1 291 ? 26.005 -5.659 19.175 1.00 91.94 291 LEU A C 1
ATOM 2179 O O . LEU A 1 291 ? 25.784 -6.681 18.511 1.00 91.94 291 LEU A O 1
ATOM 2183 N N . THR A 1 292 ? 27.253 -5.240 19.399 1.00 91.38 292 THR A N 1
ATOM 2184 C CA . THR A 1 292 ? 28.441 -5.848 18.785 1.00 91.38 292 THR A CA 1
ATOM 2185 C C . THR A 1 292 ? 28.670 -7.287 19.248 1.00 91.38 292 THR A C 1
ATOM 2187 O O . THR A 1 292 ? 29.176 -8.095 18.467 1.00 91.38 292 THR A O 1
ATOM 2190 N N . GLN A 1 293 ? 28.330 -7.624 20.497 1.00 89.94 293 GLN A N 1
ATOM 2191 C CA . GLN A 1 293 ? 28.594 -8.956 21.045 1.00 89.94 293 GLN A CA 1
ATOM 2192 C C . GLN A 1 293 ? 27.664 -9.988 20.406 1.00 89.94 293 GLN A C 1
ATOM 2194 O O . GLN A 1 293 ? 28.134 -10.991 19.863 1.00 89.94 293 GLN A O 1
ATOM 2199 N N . ILE A 1 294 ? 26.358 -9.705 20.356 1.00 91.56 294 ILE A N 1
ATOM 2200 C CA . ILE A 1 294 ? 25.380 -10.617 19.741 1.00 91.56 294 ILE A CA 1
ATOM 2201 C C . ILE A 1 294 ? 25.599 -10.758 18.235 1.00 91.56 294 ILE A C 1
ATOM 2203 O O . ILE A 1 294 ? 25.471 -11.863 17.700 1.00 91.56 294 ILE A O 1
ATOM 2207 N N . THR A 1 295 ? 26.036 -9.692 17.559 1.00 92.62 295 THR A N 1
ATOM 2208 C CA . THR A 1 295 ? 26.398 -9.740 16.133 1.00 92.62 295 THR A CA 1
ATOM 2209 C C . THR A 1 295 ? 27.443 -10.828 15.838 1.00 92.62 295 THR A C 1
ATOM 2211 O O . THR A 1 295 ? 27.352 -11.534 14.834 1.00 92.62 295 THR A O 1
ATOM 2214 N N . GLN A 1 296 ? 28.413 -11.045 16.734 1.00 91.50 296 GLN A N 1
ATOM 2215 C CA . GLN A 1 296 ? 29.436 -12.090 16.567 1.00 91.50 296 GLN A CA 1
ATOM 2216 C C . GLN A 1 296 ? 28.893 -13.512 16.795 1.00 91.50 296 GLN A C 1
ATOM 2218 O O . GLN A 1 296 ? 29.475 -14.488 16.314 1.00 91.50 296 GLN A O 1
ATOM 2223 N N . LEU A 1 297 ? 27.780 -13.645 17.517 1.00 92.94 297 LEU A N 1
ATOM 2224 C CA . LEU A 1 297 ? 27.172 -14.925 17.887 1.00 92.94 297 LEU A CA 1
ATOM 2225 C C . LEU A 1 297 ? 26.076 -15.381 16.923 1.00 92.94 297 LEU A C 1
ATOM 2227 O O . LEU A 1 297 ? 25.659 -16.537 16.979 1.00 92.94 297 LEU A O 1
ATOM 2231 N N . LEU A 1 298 ? 25.647 -14.513 16.013 1.00 93.12 298 LEU A N 1
ATOM 2232 C CA . LEU A 1 298 ? 24.488 -14.675 15.137 1.00 93.12 298 LEU A CA 1
ATOM 2233 C C . LEU A 1 298 ? 24.455 -16.040 14.418 1.00 93.12 298 LEU A C 1
ATOM 2235 O O . LEU A 1 298 ? 23.498 -16.803 14.551 1.00 93.12 298 LEU A O 1
ATOM 2239 N N . ARG A 1 299 ? 25.560 -16.433 13.768 1.00 93.81 299 ARG A N 1
ATOM 2240 C CA . ARG A 1 299 ? 25.683 -17.745 13.096 1.00 93.81 299 ARG A CA 1
ATOM 2241 C C . ARG A 1 299 ? 25.607 -18.931 14.058 1.00 93.81 299 ARG A C 1
ATOM 2243 O O . ARG A 1 299 ? 25.083 -19.991 13.707 1.00 93.81 299 ARG A O 1
ATOM 2250 N N . HIS A 1 300 ? 26.156 -18.784 15.264 1.00 95.31 300 HIS A N 1
ATOM 2251 C CA . HIS A 1 300 ? 26.111 -19.826 16.289 1.00 95.31 300 HIS A CA 1
ATOM 2252 C C . HIS A 1 300 ? 24.688 -19.991 16.831 1.00 95.31 300 HIS A C 1
ATOM 2254 O O . HIS A 1 300 ? 24.199 -21.122 16.901 1.00 95.31 300 HIS A O 1
ATOM 2260 N N . LEU A 1 301 ? 24.009 -18.877 17.117 1.00 95.69 301 LEU A N 1
ATOM 2261 C CA . LEU A 1 301 ? 22.617 -18.841 17.561 1.00 95.69 301 LEU A CA 1
ATOM 2262 C C . LEU A 1 301 ? 21.679 -19.416 16.504 1.00 95.69 301 LEU A C 1
ATOM 2264 O O . LEU A 1 301 ? 20.885 -20.302 16.819 1.00 95.69 301 LEU A O 1
ATOM 2268 N N . ALA A 1 302 ? 21.822 -19.014 15.239 1.00 95.38 302 ALA A N 1
ATOM 2269 C CA . ALA A 1 302 ? 21.020 -19.545 14.141 1.00 95.38 302 ALA A CA 1
ATOM 2270 C C . ALA A 1 302 ? 21.186 -21.067 14.000 1.00 95.38 302 ALA A C 1
ATOM 2272 O O . ALA A 1 302 ? 20.208 -21.815 13.897 1.00 95.38 302 ALA A O 1
ATOM 2273 N N . ARG A 1 303 ? 22.431 -21.558 14.065 1.00 95.06 303 ARG A N 1
ATOM 2274 C CA . ARG A 1 303 ? 22.733 -22.990 13.959 1.00 95.06 303 ARG A CA 1
ATOM 2275 C C . ARG A 1 303 ? 22.159 -23.805 15.115 1.00 95.06 303 ARG A C 1
ATOM 2277 O O . ARG A 1 303 ? 21.674 -24.913 14.874 1.00 95.06 303 ARG A O 1
ATOM 2284 N N . GLU A 1 304 ? 22.264 -23.331 16.355 1.00 95.50 304 GLU A N 1
ATOM 2285 C CA . GLU A 1 304 ? 21.710 -24.047 17.512 1.00 95.50 304 GLU A CA 1
ATOM 2286 C C . GLU A 1 304 ? 20.179 -23.970 17.546 1.00 95.50 304 GLU A C 1
ATOM 2288 O O . GLU A 1 304 ? 19.545 -25.015 17.703 1.00 95.50 304 GLU A O 1
ATOM 2293 N N . SER A 1 305 ? 19.589 -22.806 17.253 1.00 95.56 305 SER A N 1
ATOM 2294 C CA . SER A 1 305 ? 18.132 -22.627 17.130 1.00 95.56 305 SER A CA 1
ATOM 2295 C C . SER A 1 305 ? 17.540 -23.603 16.117 1.00 95.56 305 SER A C 1
ATOM 2297 O O . SER A 1 305 ? 16.566 -24.298 16.394 1.00 95.56 305 SER A O 1
ATOM 2299 N N . ARG A 1 306 ? 18.194 -23.765 14.961 1.00 94.00 306 ARG A N 1
ATOM 2300 C CA . ARG A 1 306 ? 17.780 -24.730 13.935 1.00 94.00 306 ARG A CA 1
ATOM 2301 C C . ARG A 1 306 ? 17.788 -26.180 14.426 1.00 94.00 306 ARG A C 1
ATOM 2303 O O . ARG A 1 306 ? 16.903 -26.962 14.078 1.00 94.00 306 ARG A O 1
ATOM 2310 N N . LYS A 1 307 ? 18.796 -26.575 15.212 1.00 93.00 307 LYS A N 1
ATOM 2311 C CA . LYS A 1 307 ? 18.876 -27.939 15.766 1.00 93.00 307 LYS A CA 1
ATOM 2312 C C . LYS A 1 307 ? 17.740 -28.214 16.747 1.00 93.00 307 LYS A C 1
ATOM 2314 O O . LYS A 1 307 ? 17.269 -29.350 16.782 1.00 93.00 307 LYS A O 1
ATOM 2319 N N . ILE A 1 308 ? 17.345 -27.202 17.519 1.00 93.50 308 ILE A N 1
ATOM 2320 C CA . ILE A 1 308 ? 16.234 -27.262 18.473 1.00 93.50 308 ILE A CA 1
ATOM 2321 C C . ILE A 1 308 ? 14.904 -27.323 17.711 1.00 93.50 308 ILE A C 1
ATOM 2323 O O . ILE A 1 308 ? 14.147 -28.266 17.906 1.00 93.50 308 ILE A O 1
ATOM 2327 N N . LEU A 1 309 ? 14.690 -26.443 16.723 1.00 91.19 309 LEU A N 1
ATOM 2328 C CA . LEU A 1 309 ? 13.502 -26.431 15.845 1.00 91.19 309 LEU A CA 1
ATOM 2329 C C . LEU A 1 309 ? 13.215 -27.769 15.148 1.00 91.19 309 LEU A C 1
ATOM 2331 O O . LEU A 1 309 ? 12.063 -28.120 14.879 1.00 91.19 309 LEU A O 1
ATOM 2335 N N . LYS A 1 310 ? 14.270 -28.526 14.829 1.00 86.50 310 LYS A N 1
ATOM 2336 C CA . LYS A 1 310 ? 14.151 -29.858 14.226 1.00 86.50 310 LYS A CA 1
ATOM 2337 C C . LYS A 1 310 ? 13.630 -30.919 15.203 1.00 86.50 310 LYS A C 1
ATOM 2339 O O . LYS A 1 310 ? 13.135 -31.955 14.768 1.00 86.50 310 LYS A O 1
ATOM 2344 N N . LYS A 1 311 ? 13.802 -30.704 16.506 1.00 77.44 311 LYS A N 1
ATOM 2345 C CA . LYS A 1 311 ? 13.557 -31.673 17.576 1.00 77.44 311 LYS A CA 1
ATOM 2346 C C . LYS A 1 311 ? 12.603 -31.073 18.616 1.00 77.44 311 LYS A C 1
ATOM 2348 O O . LYS A 1 311 ? 13.009 -30.845 19.747 1.00 77.44 311 LYS A O 1
ATOM 2353 N N . GLY A 1 312 ? 11.354 -30.823 18.242 1.00 70.50 312 GLY A N 1
ATOM 2354 C CA . GLY A 1 312 ? 10.354 -30.321 19.183 1.00 70.50 312 GLY A CA 1
ATOM 2355 C C . GLY A 1 312 ? 9.053 -29.899 18.515 1.00 70.50 312 GLY A C 1
ATOM 2356 O O . GLY A 1 312 ? 8.990 -29.762 17.289 1.00 70.50 312 GLY A O 1
ATOM 2357 N N . GLU A 1 313 ? 8.032 -29.707 19.344 1.00 78.81 313 GLU A N 1
ATOM 2358 C CA . GLU A 1 313 ? 6.825 -28.962 18.987 1.00 78.81 313 GLU A CA 1
ATOM 2359 C C . GLU A 1 313 ? 7.163 -27.463 18.965 1.00 78.81 313 GLU A C 1
ATOM 2361 O O . GLU A 1 313 ? 8.009 -26.997 19.729 1.00 78.81 313 GLU A O 1
ATOM 2366 N N . PHE A 1 314 ? 6.575 -26.725 18.024 1.00 87.69 314 PHE A N 1
ATOM 2367 C CA . PHE A 1 314 ? 6.830 -25.297 17.854 1.00 87.69 314 PHE A CA 1
ATOM 2368 C C . PHE A 1 314 ? 5.645 -24.506 18.400 1.00 87.69 314 PHE A C 1
ATOM 2370 O O . PHE A 1 314 ? 4.561 -24.580 17.830 1.00 87.69 314 PHE A O 1
ATOM 2377 N N . GLU A 1 315 ? 5.871 -23.739 19.465 1.00 86.25 315 GLU A N 1
ATOM 2378 C CA . GLU A 1 315 ? 4.887 -22.783 19.988 1.00 86.25 315 GLU A CA 1
ATOM 2379 C C . GLU A 1 315 ? 5.221 -21.355 19.530 1.00 86.25 315 GLU A C 1
ATOM 2381 O O . GLU A 1 315 ? 4.417 -20.673 18.896 1.00 86.25 315 GLU A O 1
ATOM 2386 N N . SER A 1 316 ? 6.450 -20.913 19.798 1.00 91.06 316 SER A N 1
ATOM 2387 C CA . SER A 1 316 ? 6.982 -19.620 19.368 1.00 91.06 316 SER A CA 1
ATOM 2388 C C . SER A 1 316 ? 8.505 -19.678 19.223 1.00 91.06 316 SER A C 1
ATOM 2390 O O . SER A 1 316 ? 9.155 -20.651 19.616 1.00 91.06 316 SER A O 1
ATOM 2392 N N . PHE A 1 317 ? 9.098 -18.642 18.623 1.00 94.38 317 PHE A N 1
ATOM 2393 C CA . PHE A 1 317 ? 10.540 -18.615 18.371 1.00 94.38 317 PHE A CA 1
ATOM 2394 C C . PHE A 1 317 ? 11.375 -18.204 19.598 1.00 94.38 317 PHE A C 1
ATOM 2396 O O . PHE A 1 317 ? 12.498 -18.683 19.746 1.00 94.38 317 PHE A O 1
ATOM 2403 N N . ALA A 1 318 ? 10.840 -17.380 20.504 1.00 93.75 318 ALA A N 1
ATOM 2404 C CA . ALA A 1 318 ? 11.581 -16.889 21.671 1.00 93.75 318 ALA A CA 1
ATOM 2405 C C . ALA A 1 318 ? 12.133 -18.004 22.589 1.00 93.75 318 ALA A C 1
ATOM 2407 O O . ALA A 1 318 ? 13.343 -18.008 22.815 1.00 93.75 318 ALA A O 1
ATOM 2408 N N . PRO A 1 319 ? 11.351 -19.011 23.037 1.00 93.62 319 PRO A N 1
ATOM 2409 C CA . PRO A 1 319 ? 11.872 -20.093 23.883 1.00 93.62 319 PRO A CA 1
ATOM 2410 C C . PRO A 1 319 ? 13.004 -20.887 23.219 1.00 93.62 319 PRO A C 1
ATOM 2412 O O . PRO A 1 319 ? 13.969 -21.292 23.866 1.00 93.62 319 PRO A O 1
ATOM 2415 N N . ILE A 1 320 ? 12.905 -21.071 21.901 1.00 95.00 320 ILE A N 1
ATOM 2416 C CA . ILE A 1 320 ? 13.911 -21.761 21.089 1.00 95.00 320 ILE A CA 1
ATOM 2417 C C . ILE A 1 320 ? 15.203 -20.950 21.050 1.00 95.00 320 ILE A C 1
ATOM 2419 O O . ILE A 1 320 ? 16.291 -21.515 21.183 1.00 95.00 320 ILE A O 1
ATOM 2423 N N . LEU A 1 321 ? 15.086 -19.636 20.860 1.00 95.94 321 LEU A N 1
ATOM 2424 C CA . LEU A 1 321 ? 16.224 -18.732 20.839 1.00 95.94 321 LEU A CA 1
ATOM 2425 C C . LEU A 1 321 ? 16.908 -18.666 22.212 1.00 95.94 321 LEU A C 1
ATOM 2427 O O . LEU A 1 321 ? 18.135 -18.733 22.270 1.00 95.94 321 LEU A O 1
ATOM 2431 N N . SER A 1 322 ? 16.143 -18.615 23.307 1.00 96.06 322 SER A N 1
ATOM 2432 C CA . SER A 1 322 ? 16.675 -18.673 24.676 1.00 96.06 322 SER A CA 1
ATOM 2433 C C . SER A 1 322 ? 17.444 -19.972 24.934 1.00 96.06 322 SER A C 1
ATOM 2435 O O . SER A 1 322 ? 18.586 -19.934 25.387 1.00 96.06 322 SER A O 1
ATOM 2437 N N . GLU A 1 323 ? 16.886 -21.133 24.574 1.00 95.62 323 GLU A N 1
ATOM 2438 C CA . GLU A 1 323 ? 17.590 -22.416 24.723 1.00 95.62 323 GLU A CA 1
ATOM 2439 C C . GLU A 1 323 ? 18.849 -22.487 23.835 1.00 95.62 323 GLU A C 1
ATOM 2441 O O . GLU A 1 323 ? 19.884 -23.033 24.237 1.00 95.62 323 GLU A O 1
ATOM 2446 N N . ALA A 1 324 ? 18.792 -21.931 22.621 1.00 95.81 324 ALA A N 1
ATOM 2447 C CA . ALA A 1 324 ? 19.948 -21.850 21.735 1.00 95.81 324 ALA A CA 1
ATOM 2448 C C . ALA A 1 324 ? 21.065 -20.993 22.342 1.00 95.81 324 ALA A C 1
ATOM 2450 O O . ALA A 1 324 ? 22.232 -21.385 22.271 1.00 95.81 324 ALA A O 1
ATOM 2451 N N . TYR A 1 325 ? 20.708 -19.863 22.950 1.00 96.31 325 TYR A N 1
ATOM 2452 C CA . TYR A 1 325 ? 21.637 -18.960 23.612 1.00 96.31 325 TYR A CA 1
ATOM 2453 C C . TYR A 1 325 ? 22.352 -19.632 24.788 1.00 96.31 325 TYR A C 1
ATOM 2455 O O . TYR A 1 325 ? 23.584 -19.619 24.829 1.00 96.31 325 TYR A O 1
ATOM 2463 N N . GLU A 1 326 ? 21.623 -20.341 25.656 1.00 95.62 326 GLU A N 1
ATOM 2464 C CA . GLU A 1 326 ? 22.227 -21.102 26.761 1.00 95.62 326 GLU A CA 1
ATOM 2465 C C . GLU A 1 326 ? 23.233 -22.150 26.272 1.00 95.62 326 GLU A C 1
ATOM 2467 O O . GLU A 1 326 ? 24.354 -22.246 26.774 1.00 95.62 326 GLU A O 1
ATOM 2472 N N . LYS A 1 327 ? 22.890 -22.893 25.213 1.00 95.31 327 LYS A N 1
ATOM 2473 C CA . LYS A 1 327 ? 23.809 -23.877 24.617 1.00 95.31 327 LYS A CA 1
ATOM 2474 C C . LYS A 1 327 ? 25.032 -23.240 23.972 1.00 95.31 327 LYS A C 1
ATOM 2476 O O . LYS A 1 327 ? 26.088 -23.872 23.921 1.00 95.31 327 LYS A O 1
ATOM 2481 N N . VAL A 1 328 ? 24.898 -22.045 23.400 1.00 94.56 328 VAL A N 1
ATOM 2482 C CA . VAL A 1 328 ? 26.038 -21.309 22.840 1.00 94.56 328 VAL A CA 1
ATOM 2483 C C . VAL A 1 328 ? 26.958 -20.851 23.968 1.00 94.56 328 VAL A C 1
ATOM 2485 O O . VAL A 1 328 ? 28.163 -21.087 23.877 1.00 94.56 328 VAL A O 1
ATOM 2488 N N . ALA A 1 329 ? 26.399 -20.295 25.042 1.00 92.81 329 ALA A N 1
ATOM 2489 C CA . ALA A 1 329 ? 27.156 -19.860 26.207 1.00 92.81 329 ALA A CA 1
ATOM 2490 C C . ALA A 1 329 ? 27.923 -21.015 26.869 1.00 92.81 329 ALA A C 1
ATOM 2492 O O . ALA A 1 329 ? 29.129 -20.903 27.093 1.00 92.81 329 ALA A O 1
ATOM 2493 N N . GLU A 1 330 ? 27.264 -22.160 27.083 1.00 92.38 330 GLU A N 1
ATOM 2494 C CA . GLU A 1 330 ? 27.888 -23.365 27.643 1.00 92.38 330 GLU A CA 1
ATOM 2495 C C . GLU A 1 330 ? 29.059 -23.850 26.771 1.00 92.38 330 GLU A C 1
ATOM 2497 O O . GLU A 1 330 ? 30.145 -24.142 27.272 1.00 92.38 330 GLU A O 1
ATOM 2502 N N . LYS A 1 331 ? 28.876 -23.896 25.444 1.00 93.00 331 LYS A N 1
ATOM 2503 C CA . LYS A 1 331 ? 29.917 -24.358 24.508 1.00 93.00 331 LYS A CA 1
ATOM 2504 C C . LYS A 1 331 ? 31.097 -23.407 24.393 1.00 93.00 331 LYS A C 1
ATOM 2506 O O . LYS A 1 331 ? 32.197 -23.856 24.073 1.00 93.00 331 LYS A O 1
ATOM 2511 N N . MET A 1 332 ? 30.862 -22.110 24.561 1.00 90.31 332 MET A N 1
ATOM 2512 C CA . MET A 1 332 ? 31.908 -21.099 24.467 1.00 90.31 332 MET A CA 1
ATOM 2513 C C . MET A 1 332 ? 32.636 -20.864 25.793 1.00 90.31 332 MET A C 1
ATOM 2515 O O . MET A 1 332 ? 33.720 -20.286 25.765 1.00 90.31 332 MET A O 1
ATOM 2519 N N . GLY A 1 333 ? 32.085 -21.329 26.921 1.00 88.62 333 GLY A N 1
ATOM 2520 C CA . GLY A 1 333 ? 32.729 -21.258 28.232 1.00 88.62 333 GLY A CA 1
ATOM 2521 C C . GLY A 1 333 ? 33.013 -19.824 28.678 1.00 88.62 333 GLY A C 1
ATOM 2522 O O . GLY A 1 333 ? 34.145 -19.518 29.046 1.00 88.62 333 GLY A O 1
ATOM 2523 N N . TRP A 1 334 ? 32.019 -18.936 28.572 1.00 89.38 334 TRP A N 1
ATOM 2524 C CA . TRP A 1 334 ? 32.161 -17.532 28.971 1.00 89.38 334 TRP A CA 1
ATOM 2525 C C . TRP A 1 334 ? 32.402 -17.383 30.480 1.00 89.38 334 TRP A C 1
ATOM 2527 O O . TRP A 1 334 ? 31.862 -18.145 31.281 1.00 89.38 334 TRP A O 1
ATOM 2537 N N . ASP A 1 335 ? 33.208 -16.389 30.853 1.00 88.56 335 ASP A N 1
ATOM 2538 C CA . ASP A 1 335 ? 33.327 -15.928 32.236 1.00 88.56 335 ASP A CA 1
ATOM 2539 C C . ASP A 1 335 ? 32.133 -15.036 32.628 1.00 88.56 335 ASP A C 1
ATOM 2541 O O . ASP A 1 335 ? 31.285 -14.698 31.799 1.00 88.56 335 ASP A O 1
ATOM 2545 N N . GLU A 1 336 ? 32.044 -14.692 33.914 1.00 85.94 336 GLU A N 1
ATOM 2546 C CA . GLU A 1 336 ? 30.914 -13.951 34.492 1.00 85.94 336 GLU A CA 1
ATOM 2547 C C . GLU A 1 336 ? 30.746 -12.556 33.863 1.00 85.94 336 GLU A C 1
ATOM 2549 O O . GLU A 1 336 ? 29.633 -12.165 33.522 1.00 85.94 336 GLU A O 1
ATOM 2554 N N . GLU A 1 337 ? 31.853 -11.851 33.605 1.00 86.19 337 GLU A N 1
ATOM 2555 C CA . GLU A 1 337 ? 31.844 -10.517 32.989 1.00 86.19 337 GLU A CA 1
ATOM 2556 C C . GLU A 1 337 ? 31.365 -10.564 31.531 1.00 86.19 337 GLU A C 1
ATOM 2558 O O . GLU A 1 337 ? 30.510 -9.778 31.113 1.00 86.19 337 GLU A O 1
ATOM 2563 N N . ARG A 1 338 ? 31.872 -11.516 30.736 1.00 86.19 338 ARG A N 1
ATOM 2564 C CA . ARG A 1 338 ? 31.428 -11.689 29.351 1.00 86.19 338 ARG A CA 1
ATOM 2565 C C . ARG A 1 338 ? 29.975 -12.139 29.290 1.00 86.19 338 ARG A C 1
ATOM 2567 O O . ARG A 1 338 ? 29.263 -11.726 28.374 1.00 86.19 338 ARG A O 1
ATOM 2574 N N . ARG A 1 339 ? 29.527 -12.968 30.233 1.00 89.38 339 ARG A N 1
ATOM 2575 C CA . ARG A 1 339 ? 28.135 -13.413 30.313 1.00 89.38 339 ARG A CA 1
ATOM 2576 C C . ARG A 1 339 ? 27.192 -12.238 30.571 1.00 89.38 339 ARG A C 1
ATOM 2578 O O . ARG A 1 339 ? 26.262 -12.066 29.794 1.00 89.38 339 ARG A O 1
ATOM 2585 N N . GLU A 1 340 ? 27.492 -11.381 31.545 1.00 89.56 340 GLU A N 1
ATOM 2586 C CA . GLU A 1 340 ? 26.674 -10.201 31.864 1.00 89.56 340 GLU A CA 1
ATOM 2587 C C . GLU A 1 340 ? 26.513 -9.255 30.657 1.00 89.56 340 GLU A C 1
ATOM 2589 O O . GLU A 1 340 ? 25.407 -8.814 30.341 1.00 89.56 340 GLU A O 1
ATOM 2594 N N . GLN A 1 341 ? 27.598 -9.003 29.915 1.00 86.00 341 GLN A N 1
ATOM 2595 C CA . GLN A 1 341 ? 27.556 -8.165 28.709 1.00 86.00 341 GLN A CA 1
ATOM 2596 C C . GLN A 1 341 ? 26.709 -8.782 27.587 1.00 86.00 341 GLN A C 1
ATOM 2598 O O . GLN A 1 341 ? 25.940 -8.080 26.929 1.00 86.00 341 GLN A O 1
ATOM 2603 N N . ASN A 1 342 ? 26.842 -10.092 27.353 1.00 91.06 342 ASN A N 1
ATOM 2604 C CA . ASN A 1 342 ? 26.061 -10.777 26.325 1.00 91.06 342 ASN A CA 1
ATOM 2605 C C . ASN A 1 342 ? 24.590 -10.921 26.736 1.00 91.06 342 ASN A C 1
ATOM 2607 O O . ASN A 1 342 ? 23.737 -10.901 25.857 1.00 91.06 342 ASN A O 1
ATOM 2611 N N . ASP A 1 343 ? 24.278 -11.071 28.024 1.00 93.38 343 ASP A N 1
ATOM 2612 C CA . ASP A 1 343 ? 22.903 -11.183 28.526 1.00 93.38 343 ASP A CA 1
ATOM 2613 C C . ASP A 1 343 ? 22.131 -9.874 28.291 1.00 93.38 343 ASP A C 1
ATOM 2615 O O . ASP A 1 343 ? 21.005 -9.896 27.794 1.00 93.38 343 ASP A O 1
ATOM 2619 N N . ALA A 1 344 ? 22.760 -8.723 28.553 1.00 91.38 344 ALA A N 1
ATOM 2620 C CA . ALA A 1 344 ? 22.142 -7.410 28.353 1.00 91.38 344 ALA A CA 1
ATOM 2621 C C . ALA A 1 344 ? 21.817 -7.102 26.877 1.00 91.38 344 ALA A C 1
ATOM 2623 O O . ALA A 1 344 ? 20.772 -6.520 26.573 1.00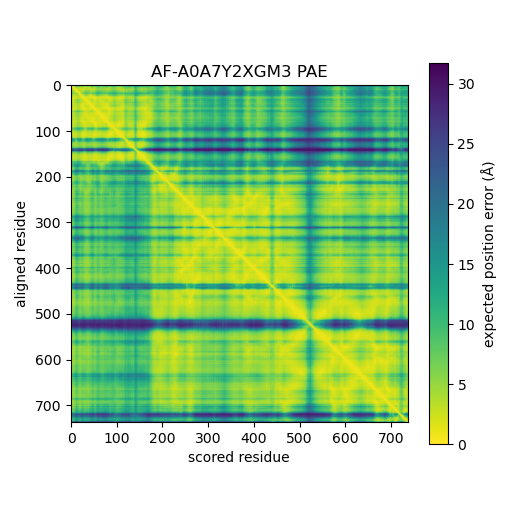 91.38 344 ALA A O 1
ATOM 2624 N N . GLU A 1 345 ? 22.699 -7.478 25.943 1.00 94.25 345 GLU A N 1
ATOM 2625 C CA . GLU A 1 345 ? 22.421 -7.350 24.506 1.00 94.25 345 GLU A CA 1
ATOM 2626 C C . GLU A 1 345 ? 21.417 -8.414 24.024 1.00 94.25 345 GLU A C 1
ATOM 2628 O O . GLU A 1 345 ? 20.534 -8.107 23.221 1.00 94.25 345 GLU A O 1
ATOM 2633 N N . PHE A 1 346 ? 21.519 -9.655 24.517 1.00 95.56 346 PHE A N 1
ATOM 2634 C CA . PHE A 1 346 ? 20.624 -10.750 24.132 1.00 95.56 346 PHE A CA 1
ATOM 2635 C C . PHE A 1 346 ? 19.179 -10.484 24.545 1.00 95.56 346 PHE A C 1
ATOM 2637 O O . PHE A 1 346 ? 18.277 -10.738 23.749 1.00 95.56 346 PHE A O 1
ATOM 2644 N N . GLN A 1 347 ? 18.957 -9.939 25.743 1.00 95.31 347 GLN A N 1
ATOM 2645 C CA . GLN A 1 347 ? 17.611 -9.647 26.230 1.00 95.31 347 GLN A CA 1
ATOM 2646 C C . GLN A 1 347 ? 16.868 -8.694 25.287 1.00 95.31 347 GLN A C 1
ATOM 2648 O O . GLN A 1 347 ? 15.724 -8.953 24.945 1.00 95.31 347 GLN A O 1
ATOM 2653 N N . GLN A 1 348 ? 17.542 -7.669 24.755 1.00 94.25 348 GLN A N 1
ATOM 2654 C CA . GLN A 1 348 ? 16.938 -6.748 23.782 1.00 94.25 348 GLN A CA 1
ATOM 2655 C C . GLN A 1 348 ? 16.505 -7.461 22.490 1.00 94.25 348 GLN A C 1
ATOM 2657 O O . GLN A 1 348 ? 15.459 -7.151 21.919 1.00 94.25 348 GLN A O 1
ATOM 2662 N N . VAL A 1 349 ? 17.308 -8.422 22.018 1.00 95.12 349 VAL A N 1
ATOM 2663 C CA . VAL A 1 349 ? 16.985 -9.245 20.840 1.00 95.12 349 VAL A CA 1
ATOM 2664 C C . VAL A 1 349 ? 15.827 -10.196 21.140 1.00 95.12 349 VAL A C 1
ATOM 2666 O O . VAL A 1 349 ? 14.959 -10.385 20.286 1.00 95.12 349 VAL A O 1
ATOM 2669 N N . LEU A 1 350 ? 15.804 -10.779 22.339 1.00 95.88 350 LEU A N 1
ATOM 2670 C CA . LEU A 1 350 ? 14.743 -11.670 22.790 1.00 95.88 350 LEU A CA 1
ATOM 2671 C C . LEU A 1 350 ? 13.408 -10.926 22.909 1.00 95.88 350 LEU A C 1
ATOM 2673 O O . LEU A 1 350 ? 12.433 -11.391 22.327 1.00 95.88 350 LEU A O 1
ATOM 2677 N N . ASP A 1 351 ? 13.386 -9.754 23.549 1.00 94.25 351 ASP A N 1
ATOM 2678 C CA . ASP A 1 351 ? 12.193 -8.908 23.711 1.00 94.25 351 ASP A CA 1
ATOM 2679 C C . ASP A 1 351 ? 11.590 -8.528 22.347 1.00 94.25 351 ASP A C 1
ATOM 2681 O O . ASP A 1 351 ? 10.379 -8.599 22.132 1.00 94.25 351 ASP A O 1
ATOM 2685 N N . ALA A 1 352 ? 12.440 -8.181 21.374 1.00 93.88 352 ALA A N 1
ATOM 2686 C CA . ALA A 1 352 ? 11.992 -7.853 20.022 1.00 93.88 352 ALA A CA 1
ATOM 2687 C C . ALA A 1 352 ? 11.385 -9.056 19.277 1.00 93.88 352 ALA A C 1
ATOM 2689 O O . ALA A 1 352 ? 10.505 -8.877 18.434 1.00 93.88 352 ALA A O 1
ATOM 2690 N N . LEU A 1 353 ? 11.854 -10.276 19.560 1.00 95.38 353 LEU A N 1
ATOM 2691 C CA . LEU A 1 353 ? 11.409 -11.505 18.895 1.00 95.38 353 LEU A CA 1
ATOM 2692 C C . LEU A 1 353 ? 10.309 -12.258 19.648 1.00 95.38 353 LEU A C 1
ATOM 2694 O O . LEU A 1 353 ? 9.650 -13.102 19.043 1.00 95.38 353 LEU A O 1
ATOM 2698 N N . GLU A 1 354 ? 10.068 -11.947 20.921 1.00 92.69 354 GLU A N 1
ATOM 2699 C CA . GLU A 1 354 ? 8.999 -12.539 21.731 1.00 92.69 354 GLU A CA 1
ATOM 2700 C C . GLU A 1 354 ? 7.623 -12.330 21.096 1.00 92.69 354 GLU A C 1
ATOM 2702 O O . GLU A 1 354 ? 6.791 -13.238 21.053 1.00 92.69 354 GLU A O 1
ATOM 2707 N N . HIS A 1 355 ? 7.401 -11.137 20.549 1.00 87.88 355 HIS A N 1
ATOM 2708 C CA . HIS A 1 355 ? 6.134 -10.742 19.945 1.00 87.88 355 HIS A CA 1
ATOM 2709 C C . HIS A 1 355 ? 6.161 -10.702 18.414 1.00 87.88 355 HIS A C 1
ATOM 2711 O O . HIS A 1 355 ? 5.141 -10.379 17.788 1.00 87.88 355 HIS A O 1
ATOM 2717 N N . PHE A 1 356 ? 7.298 -11.041 17.800 1.00 95.75 356 PHE A N 1
ATOM 2718 C CA . PHE A 1 356 ? 7.427 -11.061 16.351 1.00 95.75 356 PHE A CA 1
ATOM 2719 C C . PHE A 1 356 ? 6.779 -12.338 15.770 1.00 95.75 356 PHE A C 1
ATOM 2721 O O . PHE A 1 356 ? 7.101 -13.449 16.201 1.00 95.75 356 PHE A O 1
ATOM 2728 N N . PRO A 1 357 ? 5.848 -12.223 14.801 1.00 94.19 357 PRO A N 1
ATOM 2729 C CA . PRO A 1 357 ? 4.955 -13.310 14.393 1.00 94.19 357 PRO A CA 1
ATOM 2730 C C . PRO A 1 357 ? 5.635 -14.344 13.478 1.00 94.19 357 PRO A C 1
ATOM 2732 O O . PRO A 1 357 ? 5.346 -14.400 12.286 1.00 94.19 357 PRO A O 1
ATOM 2735 N N . LEU A 1 358 ? 6.524 -15.177 14.027 1.00 96.56 358 LEU A N 1
ATOM 2736 C CA . LEU A 1 358 ? 7.246 -16.234 13.305 1.00 96.56 358 LEU A CA 1
ATOM 2737 C C . LEU A 1 358 ? 6.595 -17.600 13.488 1.00 96.56 358 LEU A C 1
ATOM 2739 O O . LEU A 1 358 ? 6.470 -18.073 14.611 1.00 96.56 358 LEU A O 1
ATOM 2743 N N . ALA A 1 359 ? 6.284 -18.274 12.385 1.00 95.75 359 ALA A N 1
ATOM 2744 C CA . ALA A 1 359 ? 5.754 -19.629 12.353 1.00 95.75 359 ALA A CA 1
ATOM 2745 C C . ALA A 1 359 ? 6.715 -20.608 11.671 1.00 95.75 359 ALA A C 1
ATOM 2747 O O . ALA A 1 359 ? 7.231 -20.363 10.574 1.00 95.75 359 ALA A O 1
ATOM 2748 N N . LYS A 1 360 ? 6.890 -21.776 12.289 1.00 95.31 360 LYS A N 1
ATOM 2749 C CA . LYS A 1 360 ? 7.482 -22.948 11.644 1.00 95.31 360 LYS A CA 1
ATOM 2750 C C . LYS A 1 360 ? 6.371 -23.719 10.932 1.00 95.31 360 LYS A C 1
ATOM 2752 O O . LYS A 1 360 ? 5.472 -24.241 11.577 1.00 95.31 360 LYS A O 1
ATOM 2757 N N . THR A 1 361 ? 6.450 -23.829 9.609 1.00 93.62 361 THR A N 1
ATOM 2758 C CA . THR A 1 361 ? 5.416 -24.504 8.808 1.00 93.62 361 THR A CA 1
ATOM 2759 C C . THR A 1 361 ? 6.013 -25.621 7.960 1.00 93.62 361 THR A C 1
ATOM 2761 O O . THR A 1 361 ? 7.165 -25.539 7.525 1.00 93.62 361 THR A O 1
ATOM 2764 N N . ALA A 1 362 ? 5.222 -26.653 7.662 1.00 91.69 362 ALA A N 1
ATOM 2765 C CA . ALA A 1 362 ? 5.687 -27.755 6.823 1.00 91.69 362 ALA A CA 1
ATOM 2766 C C . ALA A 1 362 ? 6.146 -27.307 5.416 1.00 91.69 362 ALA A C 1
ATOM 2768 O O . ALA A 1 362 ? 7.197 -27.772 4.964 1.00 91.69 362 ALA A O 1
ATOM 2769 N N . PRO A 1 363 ? 5.437 -26.394 4.711 1.00 91.81 363 PRO A N 1
ATOM 2770 C CA . PRO A 1 363 ? 5.824 -25.980 3.364 1.00 91.81 363 PRO A CA 1
ATOM 2771 C C . PRO A 1 363 ? 7.159 -25.241 3.259 1.00 91.81 363 PRO A C 1
ATOM 2773 O O . PRO A 1 363 ? 7.805 -25.364 2.215 1.00 91.81 363 PRO A O 1
ATOM 2776 N N . PHE A 1 364 ? 7.532 -24.479 4.292 1.00 94.00 364 PHE A N 1
ATOM 2777 C CA . PHE A 1 364 ? 8.665 -23.547 4.262 1.00 94.00 364 PHE A CA 1
ATOM 2778 C C . PHE A 1 364 ? 9.829 -23.975 5.158 1.00 94.00 364 PHE A C 1
ATOM 2780 O O . PHE A 1 364 ? 10.972 -23.653 4.853 1.00 94.00 364 PHE A O 1
ATOM 2787 N N . PHE A 1 365 ? 9.569 -24.756 6.209 1.00 94.81 365 PHE A N 1
ATOM 2788 C CA . PHE A 1 365 ? 10.611 -25.293 7.077 1.00 94.81 365 PHE A CA 1
ATOM 2789 C C . PHE A 1 365 ? 10.855 -26.779 6.815 1.00 94.81 365 PHE A C 1
ATOM 2791 O O . PHE A 1 365 ? 11.926 -27.140 6.335 1.00 94.81 365 PHE A O 1
ATOM 2798 N N . ASP A 1 366 ? 9.878 -27.648 7.106 1.00 92.94 366 ASP A N 1
ATOM 2799 C CA . ASP A 1 366 ? 10.122 -29.099 7.165 1.00 92.94 366 ASP A CA 1
ATOM 2800 C C . ASP A 1 366 ? 10.461 -29.705 5.795 1.00 92.94 366 ASP A C 1
ATOM 2802 O O . ASP A 1 366 ? 11.359 -30.544 5.699 1.00 92.94 366 ASP A O 1
ATOM 2806 N N . VAL A 1 367 ? 9.774 -29.274 4.728 1.00 91.81 367 VAL A N 1
ATOM 2807 C CA . VAL A 1 367 ? 10.035 -29.764 3.364 1.00 91.81 367 VAL A CA 1
ATOM 2808 C C . VAL A 1 367 ? 11.414 -29.319 2.860 1.00 91.81 367 VAL A C 1
ATOM 2810 O O . VAL A 1 367 ? 12.195 -30.208 2.510 1.00 91.81 367 VAL A O 1
ATOM 2813 N N . PRO A 1 368 ? 11.772 -28.016 2.853 1.00 92.50 368 PRO A N 1
ATOM 2814 C CA . PRO A 1 368 ? 13.114 -27.599 2.450 1.00 92.50 368 PRO A CA 1
ATOM 2815 C C . PRO A 1 368 ? 14.213 -28.233 3.308 1.00 92.50 368 PRO A C 1
ATOM 2817 O O . PRO A 1 368 ? 15.127 -28.842 2.759 1.00 92.50 368 PRO A O 1
ATOM 2820 N N . GLU A 1 369 ? 14.083 -28.214 4.638 1.00 92.19 369 GLU A N 1
ATOM 2821 C CA . GLU A 1 369 ? 15.071 -28.785 5.568 1.00 92.19 369 GLU A CA 1
ATOM 2822 C C . GLU A 1 369 ? 15.266 -30.304 5.383 1.00 92.19 369 GLU A C 1
ATOM 2824 O O . GLU A 1 369 ? 16.341 -30.847 5.670 1.00 92.19 369 GLU A O 1
ATOM 2829 N N . GLY A 1 370 ? 14.223 -31.005 4.923 1.00 91.00 370 GLY A N 1
ATOM 2830 C CA . GLY A 1 370 ? 14.276 -32.414 4.542 1.00 91.00 370 GLY A CA 1
ATOM 2831 C C . GLY A 1 370 ? 15.004 -32.666 3.217 1.00 91.00 370 GLY A C 1
ATOM 2832 O O . GLY A 1 370 ? 15.633 -33.715 3.072 1.00 91.00 370 GLY A O 1
ATOM 2833 N N . GLN A 1 371 ? 14.948 -31.718 2.277 1.00 91.44 371 GLN A N 1
ATOM 2834 C CA . GLN A 1 371 ? 15.628 -31.782 0.978 1.00 91.44 371 GLN A CA 1
ATOM 2835 C C . GLN A 1 371 ? 17.102 -31.379 1.084 1.00 91.44 371 GLN A C 1
ATOM 2837 O O . GLN A 1 371 ? 17.983 -32.104 0.623 1.00 91.44 371 GLN A O 1
ATOM 2842 N N . GLU A 1 372 ? 17.379 -30.250 1.731 1.00 92.56 372 GLU A N 1
ATOM 2843 C CA . GLU A 1 372 ? 18.720 -29.726 1.948 1.00 92.56 372 GLU A CA 1
ATOM 2844 C C . GLU A 1 372 ? 18.865 -29.256 3.395 1.00 92.56 372 GLU A C 1
ATOM 2846 O O . GLU A 1 372 ? 18.066 -28.491 3.928 1.00 92.56 372 GLU A O 1
ATOM 2851 N N . LYS A 1 373 ? 19.931 -29.698 4.064 1.00 89.75 373 LYS A N 1
ATOM 2852 C CA . LYS A 1 373 ? 20.191 -29.285 5.443 1.00 89.75 373 LYS A CA 1
ATOM 2853 C C . LYS A 1 373 ? 20.551 -27.795 5.488 1.00 89.75 373 LYS A C 1
ATOM 2855 O O . LYS A 1 373 ? 21.728 -27.460 5.523 1.00 89.75 373 LYS A O 1
ATOM 2860 N N . GLY A 1 374 ? 19.576 -26.940 5.761 1.00 87.50 374 GLY A N 1
ATOM 2861 C CA . GLY A 1 374 ? 19.778 -25.517 6.067 1.00 87.50 374 GLY A CA 1
ATOM 2862 C C . GLY A 1 374 ? 18.955 -24.586 5.239 1.00 87.50 374 GLY A C 1
ATOM 2863 O O . GLY A 1 374 ? 19.052 -23.384 5.438 1.00 87.50 374 GLY A O 1
ATOM 2864 N N . SER A 1 375 ? 18.127 -25.149 4.376 1.00 91.75 375 SER A N 1
ATOM 2865 C CA . SER A 1 375 ? 17.195 -24.416 3.549 1.00 91.75 375 SER A CA 1
ATOM 2866 C C . SER A 1 375 ? 15.832 -24.212 4.212 1.00 91.75 375 SER A C 1
ATOM 2868 O O . SER A 1 375 ? 14.950 -23.680 3.557 1.00 91.75 375 SER A O 1
ATOM 2870 N N . GLY A 1 376 ? 15.615 -24.649 5.461 1.00 94.31 376 GLY A N 1
ATOM 2871 C CA . GLY A 1 376 ? 14.362 -24.402 6.179 1.00 94.31 376 GLY A CA 1
ATOM 2872 C C . GLY A 1 376 ? 14.211 -22.936 6.598 1.00 94.31 376 GLY A C 1
ATOM 2873 O O . GLY A 1 376 ? 15.076 -22.402 7.295 1.00 94.31 376 GLY A O 1
ATOM 2874 N N . GLY A 1 377 ? 13.093 -22.316 6.220 1.00 95.94 377 GLY A N 1
ATOM 2875 C CA . GLY A 1 377 ? 12.735 -20.938 6.557 1.00 95.94 377 GLY A CA 1
ATOM 2876 C C . GLY A 1 377 ? 11.558 -20.846 7.530 1.00 95.94 377 GLY A C 1
ATOM 2877 O O . GLY A 1 377 ? 10.699 -21.729 7.587 1.00 95.94 377 GLY A O 1
ATOM 2878 N N . LEU A 1 378 ? 11.521 -19.764 8.304 1.00 97.00 378 LEU A N 1
ATOM 2879 C CA . LEU A 1 378 ? 10.394 -19.381 9.151 1.00 97.00 378 LEU A CA 1
ATOM 2880 C C . LEU A 1 378 ? 9.496 -18.410 8.384 1.00 97.00 378 LEU A C 1
ATOM 2882 O O . LEU A 1 378 ? 9.979 -17.487 7.731 1.00 97.00 378 LEU A O 1
ATOM 2886 N N . LEU A 1 379 ? 8.186 -18.619 8.471 1.00 96.94 379 LEU A N 1
ATOM 2887 C CA . LEU A 1 379 ? 7.190 -17.734 7.878 1.00 96.94 379 LEU A CA 1
ATOM 2888 C C . LEU A 1 379 ? 6.832 -16.638 8.879 1.00 96.94 379 LEU A C 1
ATOM 2890 O O . LEU A 1 379 ? 6.337 -16.940 9.959 1.00 96.94 379 LEU A O 1
ATOM 2894 N N . SER A 1 380 ? 7.012 -15.381 8.497 1.00 95.88 380 SER A N 1
ATOM 2895 C CA . SER A 1 380 ? 6.457 -14.237 9.215 1.00 95.88 380 SER A CA 1
ATOM 2896 C C . SER A 1 380 ? 5.148 -13.784 8.574 1.00 95.88 380 SER A C 1
ATOM 2898 O O . SER A 1 380 ? 5.081 -13.668 7.351 1.00 95.88 380 SER A O 1
ATOM 2900 N N . ILE A 1 381 ? 4.108 -13.541 9.379 1.00 94.25 381 ILE A N 1
ATOM 2901 C CA . ILE A 1 381 ? 2.862 -12.893 8.934 1.00 94.25 381 ILE A CA 1
ATOM 2902 C C . ILE A 1 381 ? 2.626 -11.663 9.802 1.00 94.25 381 ILE A C 1
ATOM 2904 O O . ILE A 1 381 ? 2.210 -11.777 10.956 1.00 94.25 381 ILE A O 1
ATOM 2908 N N . THR A 1 382 ? 2.863 -10.482 9.239 1.00 94.62 382 THR A N 1
ATOM 2909 C CA . THR A 1 382 ? 2.837 -9.226 9.998 1.00 94.62 382 THR A CA 1
ATOM 2910 C C . THR A 1 382 ? 1.681 -8.353 9.540 1.00 94.62 382 THR A C 1
ATOM 2912 O O . THR A 1 382 ? 1.493 -8.148 8.346 1.00 94.62 382 THR A O 1
ATOM 2915 N N . ILE A 1 383 ? 0.913 -7.806 10.483 1.00 96.19 383 ILE A N 1
ATOM 2916 C CA . ILE A 1 383 ? -0.144 -6.840 10.174 1.00 96.19 383 ILE A CA 1
ATOM 2917 C C . ILE A 1 383 ? 0.474 -5.455 10.026 1.00 96.19 383 ILE A C 1
ATOM 2919 O O . ILE A 1 383 ? 1.171 -4.984 10.923 1.00 96.19 383 ILE A O 1
ATOM 2923 N N . ASN A 1 384 ? 0.188 -4.787 8.912 1.00 94.69 384 ASN A N 1
ATOM 2924 C CA . ASN A 1 384 ? 0.539 -3.391 8.731 1.00 94.69 384 ASN A CA 1
ATOM 2925 C C . ASN A 1 384 ? -0.328 -2.525 9.671 1.00 94.69 384 ASN A C 1
ATOM 2927 O O . ASN A 1 384 ? -1.556 -2.490 9.504 1.00 94.69 384 ASN A O 1
ATOM 2931 N N . PRO A 1 385 ? 0.288 -1.818 10.637 1.00 92.56 385 PRO A N 1
ATOM 2932 C CA . PRO A 1 385 ? -0.422 -1.051 11.657 1.00 92.56 385 PRO A CA 1
ATOM 2933 C C . PRO A 1 385 ? -1.275 0.076 11.070 1.00 92.56 385 PRO A C 1
ATOM 2935 O O . PRO A 1 385 ? -2.340 0.371 11.612 1.00 92.56 385 PRO A O 1
ATOM 2938 N N . GLU A 1 386 ? -0.840 0.670 9.959 1.00 89.50 386 GLU A N 1
ATOM 2939 C CA . GLU A 1 386 ? -1.424 1.883 9.379 1.00 89.50 386 GLU A CA 1
ATOM 2940 C C . GLU A 1 386 ? -2.452 1.579 8.288 1.00 89.50 386 GLU A C 1
ATOM 2942 O O . GLU A 1 386 ? -3.348 2.380 8.055 1.00 89.50 386 GLU A O 1
ATOM 2947 N N . THR A 1 387 ? -2.362 0.438 7.600 1.00 92.69 387 THR A N 1
ATOM 2948 C CA . THR A 1 387 ? -3.233 0.160 6.440 1.00 92.69 387 THR A CA 1
ATOM 2949 C C . THR A 1 387 ? -4.319 -0.873 6.704 1.00 92.69 387 THR A C 1
ATOM 2951 O O . THR A 1 387 ? -5.320 -0.890 5.984 1.00 92.69 387 THR A O 1
ATOM 2954 N N . CYS A 1 388 ? -4.176 -1.710 7.738 1.00 94.56 388 CYS A N 1
ATOM 2955 C CA . CYS A 1 388 ? -5.212 -2.671 8.105 1.00 94.56 388 CYS A CA 1
ATOM 2956 C C . CYS A 1 388 ? -6.490 -1.940 8.534 1.00 94.56 388 CYS A C 1
ATOM 2958 O O . CYS A 1 388 ? -6.455 -1.068 9.398 1.00 94.56 388 CYS A O 1
ATOM 2960 N N . LYS A 1 389 ? -7.638 -2.323 7.970 1.00 92.31 389 LYS A N 1
ATOM 2961 C CA . LYS A 1 389 ? -8.939 -1.739 8.332 1.00 92.31 389 LYS A CA 1
ATOM 2962 C C . LYS A 1 389 ? -9.769 -2.605 9.287 1.00 92.31 389 LYS A C 1
ATOM 2964 O O . LYS A 1 389 ? -10.892 -2.240 9.589 1.00 92.31 389 LYS A O 1
ATOM 2969 N N . GLY A 1 390 ? -9.261 -3.761 9.728 1.00 92.50 390 GLY A N 1
ATOM 2970 C CA . GLY A 1 390 ? -10.022 -4.672 10.599 1.00 92.50 390 GLY A CA 1
ATOM 2971 C C . GLY A 1 390 ? -11.267 -5.268 9.924 1.00 92.50 390 GLY A C 1
ATOM 2972 O O . GLY A 1 390 ? -12.330 -5.329 10.523 1.00 92.50 390 GLY A O 1
ATOM 2973 N N . CYS A 1 391 ? -11.163 -5.659 8.647 1.00 93.00 391 CYS A N 1
ATOM 2974 C CA . CYS A 1 391 ? -12.295 -6.184 7.866 1.00 93.00 391 CYS A CA 1
ATOM 2975 C C . CYS A 1 391 ? -12.605 -7.675 8.080 1.00 93.00 391 CYS A C 1
ATOM 2977 O O . CYS A 1 391 ? -13.499 -8.203 7.424 1.00 93.00 391 CYS A O 1
ATOM 2979 N N . ASP A 1 392 ? -11.824 -8.362 8.912 1.00 94.00 392 ASP A N 1
ATOM 2980 C CA . ASP A 1 392 ? -11.971 -9.777 9.279 1.00 94.00 392 ASP A CA 1
ATOM 2981 C C . ASP A 1 392 ? -11.872 -10.818 8.160 1.00 94.00 392 ASP A C 1
ATOM 2983 O O . ASP A 1 392 ? -11.845 -12.011 8.450 1.00 94.00 392 ASP A O 1
ATOM 2987 N N . VAL A 1 393 ? -11.711 -10.417 6.896 1.00 96.06 393 VAL A N 1
ATOM 2988 C CA . VAL A 1 393 ? -11.589 -11.355 5.767 1.00 96.06 393 VAL A CA 1
ATOM 2989 C C . VAL A 1 393 ? -10.470 -12.375 6.004 1.00 96.06 393 VAL A C 1
ATOM 2991 O O . VAL A 1 393 ? -10.673 -13.568 5.813 1.00 96.06 393 VAL A O 1
ATOM 2994 N N . CYS A 1 394 ? -9.303 -11.925 6.474 1.00 96.31 394 CYS A N 1
ATOM 2995 C CA . CYS A 1 394 ? -8.164 -12.804 6.752 1.00 96.31 394 CYS A CA 1
ATOM 2996 C C . CYS A 1 394 ? -8.423 -13.813 7.887 1.00 96.31 394 CYS A C 1
ATOM 2998 O O . CYS A 1 394 ? -7.938 -14.939 7.809 1.00 96.31 394 CYS A O 1
ATOM 3000 N N . VAL A 1 395 ? -9.208 -13.428 8.898 1.00 97.00 395 VAL A N 1
ATOM 3001 C CA . VAL A 1 395 ? -9.625 -14.296 10.008 1.00 97.00 395 VAL A CA 1
ATOM 3002 C C . VAL A 1 395 ? -10.659 -15.303 9.510 1.00 97.00 395 VAL A C 1
ATOM 3004 O O . VAL A 1 395 ? -10.523 -16.495 9.760 1.00 97.00 395 VAL A O 1
ATOM 3007 N N . ALA A 1 396 ? -11.644 -14.847 8.732 1.00 96.44 396 ALA A N 1
ATOM 3008 C CA . ALA A 1 396 ? -12.721 -15.678 8.200 1.00 96.44 396 ALA A CA 1
ATOM 3009 C C . ALA A 1 396 ? -12.226 -16.806 7.280 1.00 96.44 396 ALA A C 1
ATOM 3011 O O . ALA A 1 396 ? -12.848 -17.862 7.219 1.00 96.44 396 ALA A O 1
ATOM 3012 N N . VAL A 1 397 ? -11.112 -16.602 6.569 1.00 95.56 397 VAL A N 1
ATOM 3013 C CA . VAL A 1 397 ? -10.511 -17.625 5.693 1.00 95.56 397 VAL A CA 1
ATOM 3014 C C . VAL A 1 397 ? -9.468 -18.507 6.393 1.00 95.56 397 VAL A C 1
ATOM 3016 O O . VAL A 1 397 ? -8.874 -19.374 5.747 1.00 95.56 397 VAL A O 1
ATOM 3019 N N . CYS A 1 398 ? -9.198 -18.275 7.681 1.00 96.31 398 CYS A N 1
ATOM 3020 C CA . CYS A 1 398 ? -8.212 -19.017 8.459 1.00 96.31 398 CYS A CA 1
ATOM 3021 C C . CYS A 1 398 ? -8.866 -20.189 9.205 1.00 96.31 398 CYS A C 1
ATOM 3023 O O . CYS A 1 398 ? -9.255 -20.067 10.364 1.00 96.31 398 CYS A O 1
ATOM 3025 N N . ASP A 1 399 ? -8.940 -21.346 8.544 1.00 94.00 399 ASP A N 1
ATOM 3026 C CA . ASP A 1 399 ? -9.581 -22.548 9.104 1.00 94.00 399 ASP A CA 1
ATOM 3027 C C . ASP A 1 399 ? -8.862 -23.092 10.356 1.00 94.00 399 ASP A C 1
ATOM 3029 O O . ASP A 1 399 ? -9.487 -23.702 11.220 1.00 94.00 399 ASP A O 1
ATOM 3033 N N . ASP A 1 400 ? -7.553 -22.847 10.468 1.00 94.12 400 ASP A N 1
ATOM 3034 C CA . ASP A 1 400 ? -6.701 -23.364 11.547 1.00 94.12 400 ASP A CA 1
ATOM 3035 C C . ASP A 1 400 ? -6.722 -22.482 12.815 1.00 94.12 400 ASP A C 1
ATOM 3037 O O . ASP A 1 400 ? -6.130 -22.828 13.838 1.00 94.12 400 ASP A O 1
ATOM 3041 N N . GLY A 1 401 ? -7.383 -21.316 12.775 1.00 95.00 401 GLY A N 1
ATOM 3042 C CA . GLY A 1 401 ? -7.420 -20.381 13.906 1.00 95.00 401 GLY A CA 1
ATOM 3043 C C . GLY A 1 401 ? -6.070 -19.717 14.212 1.00 95.00 401 GLY A C 1
ATOM 3044 O O . GLY A 1 401 ? -5.830 -19.308 15.349 1.00 95.00 401 GLY A O 1
ATOM 3045 N N . ALA A 1 402 ? -5.195 -19.609 13.206 1.00 96.31 402 ALA A N 1
ATOM 3046 C CA . ALA A 1 402 ? -3.916 -18.897 13.270 1.00 96.31 402 ALA A CA 1
ATOM 3047 C C . ALA A 1 402 ? -4.063 -17.363 13.214 1.00 96.31 402 ALA A C 1
ATOM 3049 O O . ALA A 1 402 ? -3.079 -16.635 13.332 1.00 96.31 402 ALA A O 1
ATOM 3050 N N . LEU A 1 403 ? -5.282 -16.858 13.019 1.00 96.88 403 LEU A N 1
ATOM 3051 C CA . LEU A 1 403 ? -5.630 -15.444 13.103 1.00 96.88 403 LEU A CA 1
ATOM 3052 C C . LEU A 1 403 ? -6.874 -15.296 13.975 1.00 96.88 403 LEU A C 1
ATOM 3054 O O . LEU A 1 403 ? -7.875 -15.970 13.745 1.00 96.88 403 LEU A O 1
ATOM 3058 N N . VAL A 1 404 ? -6.811 -14.409 14.965 1.00 95.62 404 VAL A N 1
ATOM 3059 C CA . VAL A 1 404 ? -7.919 -14.131 15.890 1.00 95.62 404 VAL A CA 1
ATOM 3060 C C . VAL A 1 404 ? -8.125 -12.633 16.037 1.00 95.62 404 VAL A C 1
ATOM 3062 O O . VAL A 1 404 ? -7.162 -11.873 16.031 1.00 95.62 404 VAL A O 1
ATOM 3065 N N . ASN A 1 405 ? -9.369 -12.193 16.189 1.00 94.75 405 ASN A N 1
ATOM 3066 C CA . ASN A 1 405 ? -9.648 -10.782 16.429 1.00 94.75 405 ASN A CA 1
ATOM 3067 C C . ASN A 1 405 ? -9.406 -10.401 17.877 1.00 94.75 405 ASN A C 1
ATOM 3069 O O . ASN A 1 405 ? -9.867 -11.079 18.796 1.00 94.75 405 ASN A O 1
ATOM 3073 N N . VAL A 1 406 ? -8.733 -9.271 18.058 1.00 94.31 406 VAL A N 1
ATOM 3074 C CA . VAL A 1 406 ? -8.477 -8.681 19.368 1.00 94.31 406 VAL A CA 1
ATOM 3075 C C . VAL A 1 406 ? -8.857 -7.201 19.360 1.00 94.31 406 VAL A C 1
ATOM 3077 O O . VAL A 1 406 ? -8.835 -6.580 18.292 1.00 94.31 406 VAL A O 1
ATOM 3080 N N . PRO A 1 407 ? -9.246 -6.625 20.512 1.00 88.94 407 PRO A N 1
ATOM 3081 C CA . PRO A 1 407 ? -9.518 -5.195 20.611 1.00 88.94 407 PRO A CA 1
ATOM 3082 C C . PRO A 1 407 ? -8.312 -4.361 20.169 1.00 88.94 407 PRO A C 1
ATOM 3084 O O . PRO A 1 407 ? -7.175 -4.682 20.506 1.00 88.94 407 PRO A O 1
ATOM 3087 N N . GLN A 1 408 ? -8.562 -3.282 19.431 1.00 85.06 408 GLN A N 1
ATOM 3088 C CA . GLN A 1 408 ? -7.537 -2.305 19.074 1.00 85.06 408 GLN A CA 1
ATOM 3089 C C . GLN A 1 408 ? -7.235 -1.428 20.302 1.00 85.06 408 GLN A C 1
ATOM 3091 O O . GLN A 1 408 ? -8.006 -0.528 20.628 1.00 85.06 408 GLN A O 1
ATOM 3096 N N . THR A 1 409 ? -6.116 -1.688 20.979 1.00 84.94 409 THR A N 1
ATOM 3097 C CA . THR A 1 409 ? -5.597 -0.854 22.079 1.00 84.94 409 THR A CA 1
ATOM 3098 C C . THR A 1 409 ? -4.319 -0.128 21.653 1.00 84.94 409 THR A C 1
ATOM 3100 O O . THR A 1 409 ? -3.757 -0.414 20.592 1.00 84.94 409 THR A O 1
ATOM 3103 N N . ASP A 1 410 ? -3.851 0.819 22.466 1.00 81.94 410 ASP A N 1
ATOM 3104 C CA . ASP A 1 410 ? -2.593 1.526 22.194 1.00 81.94 410 ASP A CA 1
ATOM 3105 C C . ASP A 1 410 ? -1.380 0.587 22.318 1.00 81.94 410 ASP A C 1
ATOM 3107 O O . ASP A 1 410 ? -0.512 0.602 21.453 1.00 81.94 410 ASP A O 1
ATOM 3111 N N . GLU A 1 411 ? -1.386 -0.326 23.292 1.00 87.88 411 GLU A N 1
ATOM 3112 C CA . GLU A 1 411 ? -0.374 -1.385 23.430 1.00 87.88 411 GLU A CA 1
ATOM 3113 C C . GLU A 1 411 ? -0.335 -2.304 22.196 1.00 87.88 411 GLU A C 1
ATOM 3115 O O . GLU A 1 411 ? 0.727 -2.620 21.657 1.00 87.88 411 GLU A O 1
ATOM 3120 N N . GLU A 1 412 ? -1.507 -2.697 21.685 1.00 91.12 412 GLU A N 1
ATOM 3121 C CA . GLU A 1 412 ? -1.590 -3.505 20.468 1.00 91.12 412 GLU A CA 1
ATOM 3122 C C . GLU A 1 412 ? -1.057 -2.748 19.252 1.00 91.12 412 GLU A C 1
ATOM 3124 O O . GLU A 1 412 ? -0.365 -3.333 18.418 1.00 91.12 412 GLU A O 1
ATOM 3129 N N . GLN A 1 413 ? -1.353 -1.451 19.155 1.00 90.69 413 GLN A N 1
ATOM 3130 C CA . GLN A 1 413 ? -0.844 -0.594 18.092 1.00 90.69 413 GLN A CA 1
ATOM 3131 C C . GLN A 1 413 ? 0.684 -0.476 18.147 1.00 90.69 413 GLN A C 1
ATOM 3133 O O . GLN A 1 413 ? 1.335 -0.656 17.119 1.00 90.69 413 GLN A O 1
ATOM 3138 N N . GLU A 1 414 ? 1.262 -0.236 19.325 1.00 91.19 414 GLU A N 1
ATOM 3139 C CA . GLU A 1 414 ? 2.714 -0.154 19.528 1.00 91.19 414 GLU A CA 1
ATOM 3140 C C . GLU A 1 414 ? 3.410 -1.466 19.154 1.00 91.19 414 GLU A C 1
ATOM 3142 O O . GLU A 1 414 ? 4.425 -1.460 18.451 1.00 91.19 414 GLU A O 1
ATOM 3147 N N . ARG A 1 415 ? 2.818 -2.609 19.522 1.00 94.06 415 ARG A N 1
ATOM 3148 C CA . ARG A 1 415 ? 3.329 -3.926 19.124 1.00 94.06 415 ARG A CA 1
ATOM 3149 C C . ARG A 1 415 ? 3.315 -4.112 17.606 1.00 94.06 415 ARG A C 1
ATOM 3151 O O . ARG A 1 415 ? 4.275 -4.632 17.037 1.00 94.06 415 ARG A O 1
ATOM 3158 N N . LEU A 1 416 ? 2.242 -3.698 16.927 1.00 95.44 416 LEU A N 1
ATOM 3159 C CA . LEU A 1 416 ? 2.161 -3.764 15.464 1.00 95.44 416 LEU A CA 1
ATOM 3160 C C . LEU A 1 416 ? 3.176 -2.830 14.790 1.00 95.44 416 LEU A C 1
ATOM 3162 O O . LEU A 1 416 ? 3.798 -3.227 13.807 1.00 95.44 416 LEU A O 1
ATOM 3166 N N . GLU A 1 417 ? 3.382 -1.624 15.324 1.00 93.38 417 GLU A N 1
ATOM 3167 C CA . GLU A 1 417 ? 4.401 -0.674 14.860 1.00 93.38 417 GLU A CA 1
ATOM 3168 C C . GLU A 1 417 ? 5.819 -1.256 14.990 1.00 93.38 417 GLU A C 1
ATOM 3170 O O . GLU A 1 417 ? 6.593 -1.211 14.026 1.00 93.38 417 GLU A O 1
ATOM 3175 N N . ALA A 1 418 ? 6.142 -1.879 16.129 1.00 94.12 418 ALA A N 1
ATOM 3176 C CA . ALA A 1 418 ? 7.421 -2.552 16.355 1.00 94.12 418 ALA A CA 1
ATOM 3177 C C . ALA A 1 418 ? 7.631 -3.738 15.397 1.00 94.12 418 ALA A C 1
ATOM 3179 O O . ALA A 1 418 ? 8.658 -3.815 14.714 1.00 94.12 418 ALA A O 1
ATOM 3180 N N . ASN A 1 419 ? 6.628 -4.612 15.265 1.00 95.94 419 ASN A N 1
ATOM 3181 C CA . ASN A 1 419 ? 6.682 -5.759 14.359 1.00 95.94 419 ASN A CA 1
ATOM 3182 C C . ASN A 1 419 ? 6.830 -5.324 12.897 1.00 95.94 419 ASN A C 1
ATOM 3184 O O . ASN A 1 419 ? 7.612 -5.907 12.147 1.00 95.94 419 ASN A O 1
ATOM 3188 N N . TRP A 1 420 ? 6.115 -4.278 12.479 1.00 94.94 420 TRP A N 1
ATOM 3189 C CA . TRP A 1 420 ? 6.219 -3.736 11.125 1.00 94.94 420 TRP A CA 1
ATOM 3190 C C . TRP A 1 420 ? 7.590 -3.112 10.853 1.00 94.94 420 TRP A C 1
ATOM 3192 O O . TRP A 1 420 ? 8.115 -3.232 9.745 1.00 94.94 420 TRP A O 1
ATOM 3202 N N . LYS A 1 421 ? 8.198 -2.463 11.855 1.00 93.56 421 LYS A N 1
ATOM 3203 C CA . LYS A 1 421 ? 9.563 -1.930 11.753 1.00 93.56 421 LYS A CA 1
ATOM 3204 C C . LYS A 1 421 ? 10.577 -3.048 11.494 1.00 93.56 421 LYS A C 1
ATOM 3206 O O . LYS A 1 421 ? 11.381 -2.895 10.581 1.00 93.56 421 LYS A O 1
ATOM 3211 N N . LEU A 1 422 ? 10.495 -4.155 12.236 1.00 95.69 422 LEU A N 1
ATOM 3212 C CA . LEU A 1 422 ? 11.357 -5.326 12.034 1.00 95.69 422 LEU A CA 1
ATOM 3213 C C . LEU A 1 422 ? 11.096 -5.974 10.671 1.00 95.69 422 LEU A C 1
ATOM 3215 O O . LEU A 1 422 ? 12.026 -6.190 9.900 1.00 95.69 422 LEU A O 1
ATOM 3219 N N . TRP A 1 423 ? 9.826 -6.201 10.324 1.00 95.81 423 TRP A N 1
ATOM 3220 C CA . TRP A 1 423 ? 9.437 -6.830 9.060 1.00 95.81 423 TRP A CA 1
ATOM 3221 C C . TRP A 1 423 ? 9.973 -6.085 7.826 1.00 95.81 423 TRP A C 1
ATOM 3223 O O . TRP A 1 423 ? 10.381 -6.717 6.857 1.00 95.81 423 TRP A O 1
ATOM 3233 N N . LYS A 1 424 ? 10.034 -4.747 7.866 1.00 92.81 424 LYS A N 1
ATOM 3234 C CA . LYS A 1 424 ? 10.612 -3.932 6.781 1.00 92.81 424 LYS A CA 1
ATOM 3235 C C . LYS A 1 424 ? 12.115 -4.147 6.569 1.00 92.81 424 LYS A C 1
ATOM 3237 O O . LYS A 1 424 ? 12.602 -3.816 5.494 1.00 92.81 424 LYS A O 1
ATOM 3242 N N . ASN A 1 425 ? 12.825 -4.659 7.573 1.00 94.69 425 ASN A N 1
ATOM 3243 C CA . ASN A 1 425 ? 14.253 -4.966 7.499 1.00 94.69 425 ASN A CA 1
ATOM 3244 C C . ASN A 1 425 ? 14.528 -6.431 7.125 1.00 94.69 425 ASN A C 1
ATOM 3246 O O . ASN A 1 425 ? 15.688 -6.788 6.934 1.00 94.69 425 ASN A O 1
ATOM 3250 N N . LEU A 1 426 ? 13.498 -7.282 7.024 1.00 96.62 426 LEU A N 1
ATOM 3251 C CA . LEU A 1 426 ? 13.668 -8.631 6.486 1.00 96.62 426 LEU A CA 1
ATOM 3252 C C . LEU A 1 426 ? 14.000 -8.564 4.988 1.00 96.62 426 LEU A C 1
ATOM 3254 O O . LEU A 1 426 ? 13.467 -7.696 4.290 1.00 96.62 426 LEU A O 1
ATOM 3258 N N . PRO A 1 427 ? 14.845 -9.477 4.481 1.00 96.00 427 PRO A N 1
ATOM 3259 C CA . PRO A 1 427 ? 15.094 -9.585 3.054 1.00 96.00 427 PRO A CA 1
ATOM 3260 C C . PRO A 1 427 ? 13.881 -10.161 2.315 1.00 96.00 427 PRO A C 1
ATOM 3262 O O . PRO A 1 427 ? 13.012 -10.818 2.895 1.00 96.00 427 PRO A O 1
ATOM 3265 N N . GLU A 1 428 ? 13.876 -9.962 0.998 1.00 94.81 428 GLU A N 1
ATOM 3266 C CA . GLU A 1 428 ? 12.917 -10.599 0.100 1.00 94.81 428 GLU A CA 1
ATOM 3267 C C . GLU A 1 428 ? 12.936 -12.124 0.238 1.00 94.81 428 GLU A C 1
ATOM 3269 O O . GLU A 1 428 ? 13.997 -12.738 0.361 1.00 94.81 428 GLU A O 1
ATOM 3274 N N . THR A 1 429 ? 11.759 -12.750 0.133 1.00 95.62 429 THR A N 1
ATOM 3275 C CA . THR A 1 429 ? 11.659 -14.214 0.146 1.00 95.62 429 THR A CA 1
ATOM 3276 C C . THR A 1 429 ? 12.475 -14.810 -1.008 1.00 95.62 429 THR A C 1
ATOM 3278 O O . THR A 1 429 ? 12.250 -14.488 -2.185 1.00 95.62 429 THR A O 1
ATOM 3281 N N . ASP A 1 430 ? 13.392 -15.715 -0.658 1.00 93.81 430 ASP A N 1
ATOM 3282 C CA . ASP A 1 430 ? 14.225 -16.474 -1.596 1.00 93.81 430 ASP A CA 1
ATOM 3283 C C . ASP A 1 430 ? 13.359 -17.347 -2.524 1.00 93.81 430 ASP A C 1
ATOM 3285 O O . ASP A 1 430 ? 12.362 -17.949 -2.105 1.00 93.81 430 ASP A O 1
ATOM 3289 N N . ASP A 1 431 ? 13.753 -17.435 -3.797 1.00 90.50 431 ASP A N 1
ATOM 3290 C CA . ASP A 1 431 ? 13.011 -18.155 -4.839 1.00 90.50 431 ASP A CA 1
ATOM 3291 C C . ASP A 1 431 ? 12.803 -19.640 -4.522 1.00 90.50 431 ASP A C 1
ATOM 3293 O O . ASP A 1 431 ? 11.820 -20.225 -4.976 1.00 90.50 431 ASP A O 1
ATOM 3297 N N . ARG A 1 432 ? 13.643 -20.248 -3.673 1.00 89.75 432 ARG A N 1
ATOM 3298 C CA . ARG A 1 432 ? 13.477 -21.643 -3.231 1.00 89.75 432 ARG A CA 1
ATOM 3299 C C . ARG A 1 432 ? 12.150 -21.903 -2.514 1.00 89.75 432 ARG A C 1
ATOM 3301 O O . ARG A 1 432 ? 11.685 -23.042 -2.483 1.00 89.75 432 ARG A O 1
ATOM 3308 N N . TYR A 1 433 ? 11.548 -20.873 -1.913 1.00 90.88 433 TYR A N 1
ATOM 3309 C CA . TYR A 1 433 ? 10.261 -20.976 -1.219 1.00 90.88 433 TYR A CA 1
ATOM 3310 C C . TYR A 1 433 ? 9.069 -20.659 -2.134 1.00 90.88 433 TYR A C 1
ATOM 3312 O O . TYR A 1 433 ? 7.916 -20.900 -1.759 1.00 90.88 433 TYR A O 1
ATOM 3320 N N . ILE A 1 434 ? 9.326 -20.150 -3.341 1.00 87.81 434 ILE A N 1
ATOM 3321 C CA . ILE A 1 434 ? 8.312 -19.784 -4.326 1.00 87.81 434 ILE A CA 1
ATOM 3322 C C . ILE A 1 434 ? 8.007 -21.003 -5.198 1.00 87.81 434 ILE A C 1
ATOM 3324 O O . ILE A 1 434 ? 8.850 -21.528 -5.919 1.00 87.81 434 ILE A O 1
ATOM 3328 N N . ARG A 1 435 ? 6.763 -21.481 -5.149 1.00 74.75 435 ARG A N 1
ATOM 3329 C CA . ARG A 1 435 ? 6.334 -22.711 -5.833 1.00 74.75 435 ARG A CA 1
ATOM 3330 C C . ARG A 1 435 ? 5.737 -22.397 -7.198 1.00 74.75 435 ARG A C 1
ATOM 3332 O O . ARG A 1 435 ? 4.587 -22.753 -7.468 1.00 74.75 435 ARG A O 1
ATOM 3339 N N . ILE A 1 436 ? 6.499 -21.699 -8.035 1.00 71.62 436 ILE A N 1
ATOM 3340 C CA . ILE A 1 436 ? 6.099 -21.349 -9.399 1.00 71.62 436 ILE A CA 1
ATOM 3341 C C . ILE A 1 436 ? 7.179 -21.822 -10.358 1.00 71.62 436 ILE A C 1
ATOM 3343 O O . ILE A 1 436 ? 8.318 -21.382 -10.281 1.00 71.62 436 ILE A O 1
ATOM 3347 N N . SER A 1 437 ? 6.813 -22.754 -11.234 1.00 63.09 437 SER A N 1
ATOM 3348 C CA . SER A 1 437 ? 7.730 -23.319 -12.225 1.00 63.09 437 SER A CA 1
ATOM 3349 C C . SER A 1 437 ? 7.804 -22.444 -13.474 1.00 63.09 437 SER A C 1
ATOM 3351 O O . SER A 1 437 ? 8.866 -22.332 -14.071 1.00 63.09 437 SER A O 1
ATOM 3353 N N . SER A 1 438 ? 6.689 -21.812 -13.855 1.00 66.38 438 SER A N 1
ATOM 3354 C CA . SER A 1 438 ? 6.636 -20.816 -14.928 1.00 66.38 438 SER A CA 1
ATOM 3355 C C . SER A 1 438 ? 5.440 -19.890 -14.722 1.00 66.38 438 SER A C 1
ATOM 3357 O O . SER A 1 438 ? 4.296 -20.343 -14.702 1.00 66.38 438 SER A O 1
ATOM 3359 N N . LEU A 1 439 ? 5.687 -18.586 -14.576 1.00 69.06 439 LEU A N 1
ATOM 3360 C CA . LEU A 1 439 ? 4.615 -17.581 -14.561 1.00 69.06 439 LEU A CA 1
ATOM 3361 C C . LEU A 1 439 ? 4.002 -17.402 -15.957 1.00 69.06 439 LEU A C 1
ATOM 3363 O O . LEU A 1 439 ? 2.803 -17.173 -16.079 1.00 69.06 439 LEU A O 1
ATOM 3367 N N . GLU A 1 440 ? 4.814 -17.535 -17.004 1.00 68.81 440 GLU A N 1
ATOM 3368 C CA . GLU A 1 440 ? 4.415 -17.322 -18.400 1.00 68.81 440 GLU A CA 1
ATOM 3369 C C . GLU A 1 440 ? 3.451 -18.406 -18.885 1.00 68.81 440 GLU A C 1
ATOM 3371 O O . GLU A 1 440 ? 2.472 -18.112 -19.566 1.00 68.81 440 GLU A O 1
ATOM 3376 N N . GLU A 1 441 ? 3.673 -19.645 -18.448 1.00 69.88 441 GLU A N 1
ATOM 3377 C CA . GLU A 1 441 ? 2.805 -20.789 -18.739 1.00 69.88 441 GLU A CA 1
ATOM 3378 C C . GLU A 1 441 ? 1.739 -21.013 -17.652 1.00 69.88 441 GLU A C 1
ATOM 3380 O O . GLU A 1 441 ? 0.950 -21.953 -17.737 1.00 69.88 441 GLU A O 1
ATOM 3385 N N . SER A 1 442 ? 1.691 -20.150 -16.626 1.00 67.38 442 SER A N 1
ATOM 3386 C CA . SER A 1 442 ? 0.779 -20.267 -15.477 1.00 67.38 442 SER A CA 1
ATOM 3387 C C . SER A 1 442 ? 0.903 -21.601 -14.715 1.00 67.38 442 SER A C 1
ATOM 3389 O O . SER A 1 442 ? -0.089 -22.164 -14.250 1.00 67.38 442 SER A O 1
ATOM 3391 N N . ILE A 1 443 ? 2.129 -22.113 -14.562 1.00 62.75 443 ILE A N 1
ATOM 3392 C CA . ILE A 1 443 ? 2.439 -23.376 -13.878 1.00 62.75 443 ILE A CA 1
ATOM 3393 C C . ILE A 1 443 ? 2.929 -23.105 -12.450 1.00 62.75 443 ILE A C 1
ATOM 3395 O O . ILE A 1 443 ? 4.061 -22.664 -12.233 1.00 62.75 443 ILE A O 1
ATOM 3399 N N . GLY A 1 444 ? 2.101 -23.447 -11.459 1.00 62.19 444 GLY A N 1
ATOM 3400 C CA . GLY A 1 444 ? 2.454 -23.420 -10.037 1.00 62.19 444 GLY A CA 1
ATOM 3401 C C . GLY A 1 444 ? 1.409 -22.739 -9.156 1.00 62.19 444 GLY A C 1
ATOM 3402 O O . GLY A 1 444 ? 0.276 -22.499 -9.569 1.00 62.19 444 GLY A O 1
ATOM 3403 N N . MET A 1 445 ? 1.782 -22.436 -7.911 1.00 70.50 445 MET A N 1
ATOM 3404 C CA . MET A 1 445 ? 0.903 -21.775 -6.945 1.00 70.50 445 MET A CA 1
ATOM 3405 C C . MET A 1 445 ? 1.159 -20.267 -6.910 1.00 70.50 445 MET A C 1
ATOM 3407 O O . MET A 1 445 ? 2.033 -19.795 -6.177 1.00 70.50 445 MET A O 1
ATOM 3411 N N . MET A 1 446 ? 0.323 -19.513 -7.634 1.00 73.62 446 MET A N 1
ATOM 3412 C CA . MET A 1 446 ? 0.266 -18.041 -7.612 1.00 73.62 446 MET A CA 1
ATOM 3413 C C . MET A 1 446 ? 0.347 -17.420 -6.203 1.00 73.62 446 MET A C 1
ATOM 3415 O O . MET A 1 446 ? 1.088 -16.453 -6.039 1.00 73.62 446 MET A O 1
ATOM 3419 N N . PRO A 1 447 ? -0.308 -17.966 -5.156 1.00 83.94 447 PRO A N 1
ATOM 3420 C CA . PRO A 1 447 ? -0.218 -17.396 -3.811 1.00 83.94 447 PRO A CA 1
ATOM 3421 C C . PRO A 1 447 ? 1.191 -17.306 -3.217 1.00 83.94 447 PRO A C 1
ATOM 3423 O O . PRO A 1 447 ? 1.431 -16.469 -2.350 1.00 83.94 447 PRO A O 1
ATOM 3426 N N . SER A 1 448 ? 2.122 -18.160 -3.659 1.00 86.88 448 SER A N 1
ATOM 3427 C CA . SER A 1 448 ? 3.502 -18.151 -3.159 1.00 86.88 448 SER A CA 1
ATOM 3428 C C . SER A 1 448 ? 4.302 -16.952 -3.675 1.00 86.88 448 SER A C 1
ATOM 3430 O O . SER A 1 448 ? 5.142 -16.438 -2.952 1.00 86.88 448 SER A O 1
ATOM 3432 N N . MET A 1 449 ? 3.970 -16.416 -4.856 1.00 89.69 449 MET A N 1
ATOM 3433 C CA . MET A 1 449 ? 4.564 -15.190 -5.415 1.00 89.69 449 MET A CA 1
ATOM 3434 C C . MET A 1 449 ? 4.383 -13.970 -4.507 1.00 89.69 449 MET A C 1
ATOM 3436 O O . MET A 1 449 ? 5.212 -13.060 -4.513 1.00 89.69 449 MET A O 1
ATOM 3440 N N . LEU A 1 450 ? 3.285 -13.953 -3.746 1.00 93.94 450 LEU A N 1
ATOM 3441 C CA . LEU A 1 450 ? 2.936 -12.891 -2.805 1.00 93.94 450 LEU A CA 1
ATOM 3442 C C . LEU A 1 450 ? 3.806 -12.897 -1.541 1.00 93.94 450 LEU A C 1
ATOM 3444 O O . LEU A 1 450 ? 3.700 -11.969 -0.749 1.00 93.94 450 LEU A O 1
ATOM 3448 N N . LEU A 1 451 ? 4.660 -13.910 -1.355 1.00 94.69 451 LEU A N 1
ATOM 3449 C CA . LEU A 1 451 ? 5.670 -13.916 -0.295 1.00 94.69 451 LEU A CA 1
ATOM 3450 C C . LEU A 1 451 ? 6.841 -12.973 -0.597 1.00 94.69 451 LEU A C 1
ATOM 3452 O O . LEU A 1 451 ? 7.615 -12.644 0.300 1.00 94.69 451 LEU A O 1
ATOM 3456 N N . LYS A 1 452 ? 6.990 -12.532 -1.853 1.00 94.44 452 LYS A N 1
ATOM 3457 C CA . LYS A 1 452 ? 7.910 -11.446 -2.190 1.00 94.44 452 LYS A CA 1
ATOM 3458 C C . LYS A 1 452 ? 7.265 -10.105 -1.862 1.00 94.44 452 LYS A C 1
ATOM 3460 O O . LYS A 1 452 ? 6.189 -9.784 -2.380 1.00 94.44 452 LYS A O 1
ATOM 3465 N N . GLN A 1 453 ? 7.935 -9.309 -1.040 1.00 93.69 453 GLN A N 1
ATOM 3466 C CA . GLN A 1 453 ? 7.439 -8.034 -0.529 1.00 93.69 453 GLN A CA 1
ATOM 3467 C C . GLN A 1 453 ? 7.162 -7.069 -1.682 1.00 93.69 453 GLN A C 1
ATOM 3469 O O . GLN A 1 453 ? 6.101 -6.454 -1.716 1.00 93.69 453 GLN A O 1
ATOM 3474 N N . GLY A 1 454 ? 8.040 -7.004 -2.683 1.00 92.12 454 GLY A N 1
ATOM 3475 C CA . GLY A 1 454 ? 7.875 -6.171 -3.872 1.00 92.12 454 GLY A CA 1
ATOM 3476 C C . GLY A 1 454 ? 6.662 -6.549 -4.727 1.00 92.12 454 GLY A C 1
ATOM 3477 O O . GLY A 1 454 ? 6.041 -5.672 -5.327 1.00 92.12 454 GLY A O 1
ATOM 3478 N N . ASN A 1 455 ? 6.272 -7.828 -4.753 1.00 94.44 455 ASN A N 1
ATOM 3479 C CA . ASN A 1 455 ? 5.047 -8.265 -5.432 1.00 94.44 455 ASN A CA 1
ATOM 3480 C C . ASN A 1 455 ? 3.811 -7.925 -4.603 1.00 94.44 455 ASN A C 1
ATOM 3482 O O . ASN A 1 455 ? 2.819 -7.426 -5.142 1.00 94.44 455 ASN A O 1
ATOM 3486 N N . TYR A 1 456 ? 3.870 -8.170 -3.295 1.00 94.56 456 TYR A N 1
ATOM 3487 C CA . TYR A 1 456 ? 2.773 -7.873 -2.382 1.00 94.56 456 TYR A CA 1
ATOM 3488 C C . TYR A 1 456 ? 2.498 -6.368 -2.277 1.00 94.56 456 TYR A C 1
ATOM 3490 O O . TYR A 1 456 ? 1.352 -5.942 -2.269 1.00 94.56 456 TYR A O 1
ATOM 3498 N N . LEU A 1 457 ? 3.539 -5.540 -2.279 1.00 92.50 457 LEU A N 1
ATOM 3499 C CA . LEU A 1 457 ? 3.448 -4.082 -2.191 1.00 92.50 457 LEU A CA 1
ATOM 3500 C C . LEU A 1 457 ? 3.385 -3.398 -3.568 1.00 92.50 457 LEU A C 1
ATOM 3502 O O . LEU A 1 457 ? 3.557 -2.185 -3.669 1.00 92.50 457 LEU A O 1
ATOM 3506 N N . SER A 1 458 ? 3.077 -4.150 -4.633 1.00 93.12 458 SER A N 1
ATOM 3507 C CA . SER A 1 458 ? 2.761 -3.590 -5.962 1.00 93.12 458 SER A CA 1
ATOM 3508 C C . SER A 1 458 ? 1.458 -2.772 -5.984 1.00 93.12 458 SER A C 1
ATOM 3510 O O . SER A 1 458 ? 1.179 -2.064 -6.953 1.00 93.12 458 SER A O 1
ATOM 3512 N N . MET A 1 459 ? 0.690 -2.833 -4.896 1.00 93.88 459 MET A N 1
ATOM 3513 C CA . MET A 1 459 ? -0.416 -1.947 -4.560 1.00 93.88 459 MET A CA 1
ATOM 3514 C C . MET A 1 459 ? -0.380 -1.683 -3.057 1.00 93.88 459 MET A C 1
ATOM 3516 O O . MET A 1 459 ? -0.258 -2.625 -2.271 1.00 93.88 459 MET A O 1
ATOM 3520 N N . LEU A 1 460 ? -0.485 -0.419 -2.651 1.00 92.69 460 LEU A N 1
ATOM 3521 C CA . LEU A 1 460 ? -0.480 -0.043 -1.239 1.00 92.69 460 LEU A CA 1
ATOM 3522 C C . LEU A 1 460 ? -1.901 0.030 -0.668 1.00 92.69 460 LEU A C 1
ATOM 3524 O O . LEU A 1 460 ? -2.877 0.220 -1.392 1.00 92.69 460 LEU A O 1
ATOM 3528 N N . GLY A 1 461 ? -2.008 -0.107 0.653 1.00 92.94 461 GLY A N 1
ATOM 3529 C CA . GLY A 1 461 ? -3.225 0.220 1.394 1.00 92.94 461 GLY A CA 1
ATOM 3530 C C . GLY A 1 461 ? -3.312 1.707 1.748 1.00 92.94 461 GLY A C 1
ATOM 3531 O O . GLY A 1 461 ? -2.563 2.535 1.228 1.00 92.94 461 GLY A O 1
ATOM 3532 N N . GLY A 1 462 ? -4.220 2.052 2.662 1.00 90.81 462 GLY A N 1
ATOM 3533 C CA . GLY A 1 462 ? -4.391 3.432 3.139 1.00 90.81 462 GLY A CA 1
ATOM 3534 C C . GLY A 1 462 ? -5.305 4.311 2.270 1.00 90.81 462 GLY A C 1
ATOM 3535 O O . GLY A 1 462 ? -5.445 5.504 2.519 1.00 90.81 462 GLY A O 1
ATOM 3536 N N . ASP A 1 463 ? -5.967 3.744 1.266 1.00 92.12 463 ASP A N 1
ATOM 3537 C CA . ASP A 1 463 ? -7.032 4.409 0.511 1.00 92.12 463 ASP A CA 1
ATOM 3538 C C . ASP A 1 463 ? -8.427 4.248 1.146 1.00 92.12 463 ASP A C 1
ATOM 3540 O O . ASP A 1 463 ? -8.644 3.471 2.080 1.00 92.12 463 ASP A O 1
ATOM 3544 N N . ASN A 1 464 ? -9.409 4.940 0.569 1.00 88.00 464 ASN A N 1
ATOM 3545 C CA . ASN A 1 464 ? -10.770 5.049 1.094 1.00 88.00 464 ASN A CA 1
ATOM 3546 C C . ASN A 1 464 ? -11.738 3.941 0.640 1.00 88.00 464 ASN A C 1
ATOM 3548 O O . ASN A 1 464 ? -12.954 4.100 0.787 1.00 88.00 464 ASN A O 1
ATOM 3552 N N . ALA A 1 465 ? -11.254 2.814 0.103 1.00 92.31 465 ALA A N 1
ATOM 3553 C CA . ALA A 1 465 ? -12.135 1.685 -0.189 1.00 92.31 465 ALA A CA 1
ATOM 3554 C C . ALA A 1 465 ? -12.808 1.147 1.077 1.00 92.31 465 ALA A C 1
ATOM 3556 O O . ALA A 1 465 ? -12.283 1.256 2.191 1.00 92.31 465 ALA A O 1
ATOM 3557 N N . CYS A 1 466 ? -13.959 0.505 0.889 1.00 90.75 466 CYS A N 1
ATOM 3558 C CA . CYS A 1 466 ? -14.666 -0.164 1.973 1.00 90.75 466 CYS A CA 1
ATOM 3559 C C . CYS A 1 466 ? -13.814 -1.275 2.607 1.00 90.75 466 CYS A C 1
ATOM 3561 O O . CYS A 1 466 ? -12.994 -1.909 1.943 1.00 90.75 466 CYS A O 1
ATOM 3563 N N . MET A 1 467 ? -14.051 -1.531 3.894 1.00 91.38 467 MET A N 1
ATOM 3564 C CA . MET A 1 467 ? -13.506 -2.696 4.591 1.00 91.38 467 MET A CA 1
ATOM 3565 C C . MET A 1 467 ? -13.957 -3.971 3.867 1.00 91.38 467 MET A C 1
ATOM 3567 O O . MET A 1 467 ? -15.151 -4.132 3.626 1.00 91.38 467 MET A O 1
ATOM 3571 N N . GLY A 1 468 ? -13.021 -4.850 3.497 1.00 92.56 468 GLY A N 1
ATOM 3572 C CA . GLY A 1 468 ? -13.355 -6.101 2.804 1.00 92.56 468 GLY A CA 1
ATOM 3573 C C . GLY A 1 468 ? -13.684 -5.934 1.313 1.00 92.56 468 GLY A C 1
ATOM 3574 O O . GLY A 1 468 ? -14.407 -6.753 0.756 1.00 92.56 468 GLY A O 1
ATOM 3575 N N . CYS A 1 469 ? -13.208 -4.866 0.661 1.00 94.62 469 CYS A N 1
ATOM 3576 C CA . CYS A 1 469 ? -13.519 -4.589 -0.745 1.00 94.62 469 CYS A CA 1
ATOM 3577 C C . CYS A 1 469 ? -12.977 -5.669 -1.704 1.00 94.62 469 CYS A C 1
ATOM 3579 O O . CYS A 1 469 ? -11.773 -5.737 -1.950 1.00 94.62 469 CYS A O 1
ATOM 3581 N N . GLY A 1 470 ? -13.871 -6.450 -2.320 1.00 94.50 470 GLY A N 1
ATOM 3582 C CA . GLY A 1 470 ? -13.497 -7.491 -3.286 1.00 94.50 470 GLY A CA 1
ATOM 3583 C C . GLY A 1 470 ? -12.841 -6.965 -4.570 1.00 94.50 470 GLY A C 1
ATOM 3584 O O . GLY A 1 470 ? -11.963 -7.634 -5.114 1.00 94.50 470 GLY A O 1
ATOM 3585 N N . GLU A 1 471 ? -13.189 -5.750 -5.026 1.00 95.62 471 GLU A N 1
ATOM 3586 C CA . GLU A 1 471 ? -12.534 -5.121 -6.190 1.00 95.62 471 GLU A CA 1
ATOM 3587 C C . GLU A 1 471 ? -11.028 -4.965 -5.958 1.00 95.62 471 GLU A C 1
ATOM 3589 O O . GLU A 1 471 ? -10.222 -5.221 -6.854 1.00 95.62 471 GLU A O 1
ATOM 3594 N N . LYS A 1 472 ? -10.644 -4.560 -4.739 1.00 95.12 472 LYS A N 1
ATOM 3595 C CA . LYS A 1 472 ? -9.243 -4.337 -4.390 1.00 95.12 472 LYS A CA 1
ATOM 3596 C C . LYS A 1 472 ? -8.455 -5.632 -4.350 1.00 95.12 472 LYS A C 1
ATOM 3598 O O . LYS A 1 472 ? -7.366 -5.659 -4.905 1.00 95.12 472 LYS A O 1
ATOM 3603 N N . THR A 1 473 ? -9.002 -6.695 -3.758 1.00 95.31 473 THR A N 1
ATOM 3604 C CA . THR A 1 473 ? -8.353 -8.013 -3.768 1.00 95.31 473 THR A CA 1
ATOM 3605 C C . THR A 1 473 ? -8.093 -8.472 -5.204 1.00 95.31 473 THR A C 1
ATOM 3607 O O . THR A 1 473 ? -6.979 -8.867 -5.534 1.00 95.31 473 THR A O 1
ATOM 3610 N N . ALA A 1 474 ? -9.083 -8.350 -6.097 1.00 95.25 474 ALA A N 1
ATOM 3611 C CA . ALA A 1 474 ? -8.916 -8.727 -7.500 1.00 95.25 474 ALA A CA 1
ATOM 3612 C C . ALA A 1 474 ? -7.828 -7.897 -8.207 1.00 95.25 474 ALA A C 1
ATOM 3614 O O . ALA A 1 474 ? -6.961 -8.456 -8.880 1.00 95.25 474 ALA A O 1
ATOM 3615 N N . ILE A 1 475 ? -7.842 -6.572 -8.028 1.00 96.19 475 ILE A N 1
ATOM 3616 C CA . ILE A 1 475 ? -6.843 -5.678 -8.625 1.00 96.19 475 ILE A CA 1
ATOM 3617 C C . ILE A 1 475 ? -5.451 -5.960 -8.058 1.00 96.19 475 ILE A C 1
ATOM 3619 O O . ILE A 1 475 ? -4.508 -6.092 -8.831 1.00 96.19 475 ILE A O 1
ATOM 3623 N N . HIS A 1 476 ? -5.313 -6.122 -6.743 1.00 95.81 476 HIS A N 1
ATOM 3624 C CA . HIS A 1 476 ? -4.044 -6.435 -6.087 1.00 95.81 476 HIS A CA 1
ATOM 3625 C C . HIS A 1 476 ? -3.396 -7.689 -6.674 1.00 95.81 476 HIS A C 1
ATOM 3627 O O . HIS A 1 476 ? -2.232 -7.641 -7.057 1.00 95.81 476 HIS A O 1
ATOM 3633 N N . LEU A 1 477 ? -4.161 -8.768 -6.864 1.00 94.19 477 LEU A N 1
ATOM 3634 C CA . LEU A 1 477 ? -3.650 -10.003 -7.467 1.00 94.19 477 LEU A CA 1
ATOM 3635 C C . LEU A 1 477 ? -3.170 -9.806 -8.912 1.00 94.19 477 LEU A C 1
ATOM 3637 O O . LEU A 1 477 ? -2.118 -10.332 -9.282 1.00 94.19 477 LEU A O 1
ATOM 3641 N N . VAL A 1 478 ? -3.901 -9.030 -9.722 1.00 94.38 478 VAL A N 1
ATOM 3642 C CA . VAL A 1 478 ? -3.481 -8.685 -11.092 1.00 94.38 478 VAL A CA 1
ATOM 3643 C C . VAL A 1 478 ? -2.175 -7.892 -11.068 1.00 94.38 478 VAL A C 1
ATOM 3645 O O . VAL A 1 478 ? -1.248 -8.202 -11.816 1.00 94.38 478 VAL A O 1
ATOM 3648 N N . LEU A 1 479 ? -2.077 -6.894 -10.190 1.00 95.12 479 LEU A N 1
ATOM 3649 C CA . LEU A 1 479 ? -0.893 -6.048 -10.057 1.00 95.12 479 LEU A CA 1
ATOM 3650 C C . LEU A 1 479 ? 0.326 -6.843 -9.589 1.00 95.12 479 LEU A C 1
ATOM 3652 O O . LEU A 1 479 ? 1.396 -6.732 -10.191 1.00 95.12 479 LEU A O 1
ATOM 3656 N N . SER A 1 480 ? 0.159 -7.704 -8.588 1.00 94.62 480 SER A N 1
ATOM 3657 C CA . SER A 1 480 ? 1.222 -8.579 -8.101 1.00 94.62 480 SER A CA 1
ATOM 3658 C C . SER A 1 480 ? 1.719 -9.528 -9.188 1.00 94.62 480 SER A C 1
ATOM 3660 O O . SER A 1 480 ? 2.927 -9.722 -9.308 1.00 94.62 480 SER A O 1
ATOM 3662 N N . ALA A 1 481 ? 0.817 -10.077 -10.009 1.00 92.31 481 ALA A N 1
ATOM 3663 C CA . ALA A 1 481 ? 1.172 -10.954 -11.125 1.00 92.31 481 ALA A CA 1
ATOM 3664 C C . ALA A 1 481 ? 2.009 -10.228 -12.182 1.00 92.31 481 ALA A C 1
ATOM 3666 O O . ALA A 1 481 ? 3.059 -10.712 -12.602 1.00 92.31 481 ALA A O 1
ATOM 3667 N N . VAL A 1 482 ? 1.570 -9.034 -12.588 1.00 93.94 482 VAL A N 1
ATOM 3668 C CA . VAL A 1 482 ? 2.304 -8.222 -13.563 1.00 93.94 482 VAL A CA 1
ATOM 3669 C C . VAL A 1 482 ? 3.659 -7.803 -13.004 1.00 93.94 482 VAL A C 1
ATOM 3671 O O . VAL A 1 482 ? 4.653 -7.848 -13.724 1.00 93.94 482 VAL A O 1
ATOM 3674 N N . ASN A 1 483 ? 3.726 -7.423 -11.728 1.00 94.12 483 ASN A N 1
ATOM 3675 C CA . ASN A 1 483 ? 4.983 -7.042 -11.099 1.00 94.12 483 ASN A CA 1
ATOM 3676 C C . ASN A 1 483 ? 5.988 -8.200 -11.084 1.00 94.12 483 ASN A C 1
ATOM 3678 O O . ASN A 1 483 ? 7.141 -7.993 -11.453 1.00 94.12 483 ASN A O 1
ATOM 3682 N N . ALA A 1 484 ? 5.544 -9.406 -10.729 1.00 92.06 484 ALA A N 1
ATOM 3683 C CA . ALA A 1 484 ? 6.395 -10.592 -10.710 1.00 92.06 484 ALA A CA 1
ATOM 3684 C C . ALA A 1 484 ? 6.898 -11.001 -12.100 1.00 92.06 484 ALA A C 1
ATOM 3686 O O . ALA A 1 484 ? 7.992 -11.540 -12.216 1.00 92.06 484 ALA A O 1
ATOM 3687 N N . LEU A 1 485 ? 6.118 -10.727 -13.149 1.00 90.75 485 LEU A N 1
ATOM 3688 C CA . LEU A 1 485 ? 6.533 -10.938 -14.537 1.00 90.75 485 LEU A CA 1
ATOM 3689 C C . LEU A 1 485 ? 7.524 -9.869 -15.014 1.00 90.75 485 LEU A C 1
ATOM 3691 O O . LEU A 1 485 ? 8.511 -10.178 -15.674 1.00 90.75 485 LEU A O 1
ATOM 3695 N N . MET A 1 486 ? 7.253 -8.599 -14.711 1.00 94.25 486 MET A N 1
ATOM 3696 C CA . MET A 1 486 ? 7.999 -7.478 -15.283 1.00 94.25 486 MET A CA 1
ATOM 3697 C C . MET A 1 486 ? 9.292 -7.160 -14.534 1.00 94.25 486 MET A C 1
ATOM 3699 O O . MET A 1 486 ? 10.249 -6.725 -15.169 1.00 94.25 486 MET A O 1
ATOM 3703 N N . ALA A 1 487 ? 9.337 -7.340 -13.210 1.00 91.75 487 ALA A N 1
ATOM 3704 C CA . ALA A 1 487 ? 10.507 -6.966 -12.417 1.00 91.75 487 ALA A CA 1
ATOM 3705 C C . ALA A 1 487 ? 11.783 -7.712 -12.856 1.00 91.75 487 ALA A C 1
ATOM 3707 O O . ALA A 1 487 ? 12.737 -7.021 -13.220 1.00 91.75 487 ALA A O 1
ATOM 3708 N N . PRO A 1 488 ? 11.790 -9.058 -12.973 1.00 91.44 488 PRO A N 1
ATOM 3709 C CA . PRO A 1 488 ? 12.992 -9.786 -13.385 1.00 91.44 488 PRO A CA 1
ATOM 3710 C C . PRO A 1 488 ? 13.424 -9.447 -14.816 1.00 91.44 488 PRO A C 1
ATOM 3712 O O . PRO A 1 488 ? 14.608 -9.300 -15.093 1.00 91.44 488 PRO A O 1
ATOM 3715 N N . ARG A 1 489 ? 12.464 -9.244 -15.731 1.00 94.06 489 ARG A N 1
ATOM 3716 C CA . ARG A 1 489 ? 12.755 -8.862 -17.125 1.00 94.06 489 ARG A CA 1
ATOM 3717 C C . ARG A 1 489 ? 13.494 -7.532 -17.212 1.00 94.06 489 ARG A C 1
ATOM 3719 O O . ARG A 1 489 ? 14.438 -7.397 -17.984 1.00 94.06 489 ARG A O 1
ATOM 3726 N N . VAL A 1 490 ? 13.060 -6.548 -16.425 1.00 95.00 490 VAL A N 1
ATOM 3727 C CA . VAL A 1 490 ? 13.723 -5.241 -16.368 1.00 95.00 490 VAL A CA 1
ATOM 3728 C C . VAL A 1 490 ? 15.120 -5.371 -15.765 1.00 95.00 490 VAL A C 1
ATOM 3730 O O . VAL A 1 490 ? 16.046 -4.758 -16.286 1.00 95.00 490 VAL A O 1
ATOM 3733 N N . GLU A 1 491 ? 15.290 -6.178 -14.718 1.00 94.44 491 GLU A N 1
ATOM 3734 C CA . GLU A 1 491 ? 16.600 -6.429 -14.102 1.00 94.44 491 GLU A CA 1
ATOM 3735 C C . GLU A 1 491 ? 17.586 -7.044 -15.103 1.00 94.44 491 GLU A C 1
ATOM 3737 O O . GLU A 1 491 ? 18.673 -6.498 -15.296 1.00 94.44 491 GLU A O 1
ATOM 3742 N N . THR A 1 492 ? 17.188 -8.101 -15.821 1.00 96.25 492 THR A N 1
ATOM 3743 C CA . THR A 1 492 ? 18.004 -8.699 -16.892 1.00 96.25 492 THR A CA 1
ATOM 3744 C C . THR A 1 492 ? 18.333 -7.677 -17.979 1.00 96.25 492 THR A C 1
ATOM 3746 O O . THR A 1 492 ? 19.488 -7.534 -18.372 1.00 96.25 492 THR A O 1
ATOM 3749 N N . HIS A 1 493 ? 17.346 -6.898 -18.418 1.00 97.19 493 HIS A N 1
ATOM 3750 C CA . HIS A 1 493 ? 17.548 -5.901 -19.463 1.00 97.19 493 HIS A CA 1
ATOM 3751 C C . HIS A 1 493 ? 18.520 -4.781 -19.060 1.00 97.19 493 HIS A C 1
ATOM 3753 O O . HIS A 1 493 ? 19.300 -4.297 -19.879 1.00 97.19 493 HIS A O 1
ATOM 3759 N N . VAL A 1 494 ? 18.502 -4.360 -17.793 1.00 97.75 494 VAL A N 1
ATOM 3760 C CA . VAL A 1 494 ? 19.446 -3.364 -17.265 1.00 97.75 494 VAL A CA 1
ATOM 3761 C C . VAL A 1 494 ? 20.881 -3.894 -17.291 1.00 97.75 494 VAL A C 1
ATOM 3763 O O . VAL A 1 494 ? 21.790 -3.131 -17.629 1.00 97.75 494 VAL A O 1
ATOM 3766 N N . VAL A 1 495 ? 21.082 -5.182 -16.987 1.00 98.25 495 VAL A N 1
ATOM 3767 C CA . VAL A 1 495 ? 22.391 -5.847 -17.096 1.00 98.25 495 VAL A CA 1
ATOM 3768 C C . VAL A 1 495 ? 22.858 -5.873 -18.552 1.00 98.25 495 VAL A C 1
ATOM 3770 O O . VAL A 1 495 ? 23.961 -5.414 -18.833 1.00 98.25 495 VAL A O 1
ATOM 3773 N N . GLU A 1 496 ? 22.001 -6.275 -19.493 1.00 97.75 496 GLU A N 1
ATOM 3774 C CA . GLU A 1 496 ? 22.335 -6.280 -20.927 1.00 97.75 496 GLU A CA 1
ATOM 3775 C C . GLU A 1 496 ? 22.739 -4.892 -21.450 1.00 97.75 496 GLU A C 1
ATOM 3777 O O . GLU A 1 496 ? 23.666 -4.759 -22.252 1.00 97.75 496 GLU A O 1
ATOM 3782 N N . ILE A 1 497 ? 22.048 -3.831 -21.011 1.00 98.38 497 ILE A N 1
ATOM 3783 C CA . ILE A 1 497 ? 22.412 -2.457 -21.380 1.00 98.38 497 ILE A CA 1
ATOM 3784 C C . ILE A 1 497 ? 23.805 -2.111 -20.837 1.00 98.38 497 ILE A C 1
ATOM 3786 O O . ILE A 1 497 ? 24.588 -1.478 -21.546 1.00 98.38 497 ILE A O 1
ATOM 3790 N N . ALA A 1 498 ? 24.113 -2.501 -19.597 1.00 98.50 498 ALA A N 1
ATOM 3791 C CA . ALA A 1 498 ? 25.413 -2.245 -18.982 1.00 98.50 498 ALA A CA 1
ATOM 3792 C C . ALA A 1 498 ? 26.546 -2.960 -19.733 1.00 98.50 498 ALA A C 1
ATOM 3794 O O . ALA A 1 498 ? 27.528 -2.317 -20.098 1.00 98.50 498 ALA A O 1
ATOM 3795 N N . GLU A 1 499 ? 26.365 -4.240 -20.054 1.00 98.44 499 GLU A N 1
ATOM 3796 C CA . GLU A 1 499 ? 27.327 -5.025 -20.836 1.00 98.44 499 GLU A CA 1
ATOM 3797 C C . GLU A 1 499 ? 27.562 -4.413 -22.225 1.00 98.44 499 GLU A C 1
ATOM 3799 O O . GLU A 1 499 ? 28.697 -4.306 -22.692 1.00 98.44 499 GLU A O 1
ATOM 3804 N N . LEU A 1 500 ? 26.499 -3.936 -22.884 1.00 98.31 500 LEU A N 1
ATOM 3805 C CA . LEU A 1 500 ? 26.612 -3.288 -24.190 1.00 98.31 500 LEU A CA 1
ATOM 3806 C C . LEU A 1 500 ? 27.357 -1.945 -24.121 1.00 98.31 500 LEU A C 1
ATOM 3808 O O . LEU A 1 500 ? 28.086 -1.603 -25.055 1.00 98.31 500 LEU A O 1
ATOM 3812 N N . ILE A 1 501 ? 27.189 -1.186 -23.033 1.00 98.62 501 ILE A N 1
ATOM 3813 C CA . ILE A 1 501 ? 27.956 0.043 -22.780 1.00 98.62 501 ILE A CA 1
ATOM 3814 C C . ILE A 1 501 ? 29.446 -0.284 -22.648 1.00 98.62 501 ILE A C 1
ATOM 3816 O O . ILE A 1 501 ? 30.263 0.377 -23.291 1.00 98.62 501 ILE A O 1
ATOM 3820 N N . GLU A 1 502 ? 29.795 -1.294 -21.850 1.00 98.44 502 GLU A N 1
ATOM 3821 C CA . GLU A 1 502 ? 31.186 -1.706 -21.633 1.00 98.44 502 GLU A CA 1
ATOM 3822 C C . GLU A 1 502 ? 31.841 -2.193 -22.931 1.00 98.44 502 GLU A C 1
ATOM 3824 O O . GLU A 1 502 ? 32.922 -1.723 -23.289 1.00 98.44 502 GLU A O 1
ATOM 3829 N N . ALA A 1 503 ? 31.150 -3.040 -23.699 1.00 98.31 503 ALA A N 1
ATOM 3830 C CA . ALA A 1 503 ? 31.651 -3.554 -24.972 1.00 98.31 503 ALA A CA 1
ATOM 3831 C C . ALA A 1 503 ? 31.890 -2.441 -26.013 1.00 98.31 503 ALA A C 1
ATOM 3833 O O . ALA A 1 503 ? 32.861 -2.473 -26.775 1.00 98.31 503 ALA A O 1
ATOM 3834 N N . LEU A 1 504 ? 31.015 -1.431 -26.055 1.00 97.75 504 LEU A N 1
ATOM 3835 C CA . LEU A 1 504 ? 31.200 -0.268 -26.923 1.00 97.75 504 LEU A CA 1
ATOM 3836 C C . LEU A 1 504 ? 32.370 0.618 -26.472 1.00 97.75 504 LEU A C 1
ATOM 3838 O O . LEU A 1 504 ? 33.113 1.102 -27.330 1.00 97.75 504 LEU A O 1
ATOM 3842 N N . ASP A 1 505 ? 32.550 0.825 -25.163 1.00 97.19 505 ASP A N 1
ATOM 3843 C CA . ASP A 1 505 ? 33.685 1.589 -24.624 1.00 97.19 505 ASP A CA 1
ATOM 3844 C C . ASP A 1 505 ? 35.012 0.895 -24.952 1.00 97.19 505 ASP A C 1
ATOM 3846 O O . ASP A 1 505 ? 35.939 1.534 -25.454 1.00 97.19 505 ASP A O 1
ATOM 3850 N N . GLU A 1 506 ? 35.081 -0.426 -24.769 1.00 96.38 506 GLU A N 1
ATOM 3851 C CA . GLU A 1 506 ? 36.246 -1.228 -25.145 1.00 96.38 506 GLU A CA 1
ATOM 3852 C C . GLU A 1 506 ? 36.548 -1.092 -26.641 1.00 96.38 506 GLU A C 1
ATOM 3854 O O . GLU A 1 506 ? 37.673 -0.752 -27.013 1.00 96.38 506 GLU A O 1
ATOM 3859 N N . LYS A 1 507 ? 35.537 -1.233 -27.509 1.00 94.62 507 LYS A N 1
ATOM 3860 C CA . LYS A 1 507 ? 35.709 -1.056 -28.957 1.00 94.62 507 LYS A CA 1
ATOM 3861 C C . LYS A 1 507 ? 36.238 0.335 -29.314 1.00 94.62 507 LYS A C 1
ATOM 3863 O O . LYS A 1 507 ? 37.135 0.451 -30.154 1.00 94.62 507 LYS A O 1
ATOM 3868 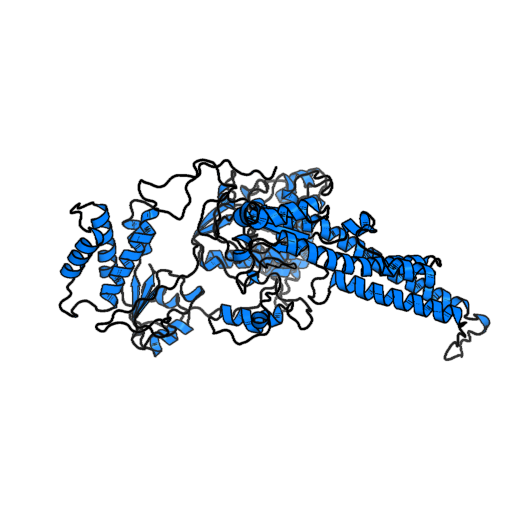N N . ALA A 1 508 ? 35.707 1.392 -28.697 1.00 92.31 508 ALA A N 1
ATOM 3869 C CA . ALA A 1 508 ? 36.186 2.755 -28.916 1.00 92.31 508 ALA A CA 1
ATOM 3870 C C . ALA A 1 508 ? 37.657 2.911 -28.495 1.00 92.31 508 ALA A C 1
ATOM 3872 O O . ALA A 1 508 ? 38.448 3.490 -29.243 1.00 92.31 508 ALA A O 1
ATOM 3873 N N . ARG A 1 509 ? 38.051 2.344 -27.347 1.00 90.75 509 ARG A N 1
ATOM 3874 C CA . ARG A 1 509 ? 39.450 2.337 -26.887 1.00 90.75 509 ARG A CA 1
ATOM 3875 C C . ARG A 1 509 ? 40.357 1.577 -27.841 1.00 90.75 509 ARG A C 1
ATOM 3877 O O . ARG A 1 509 ? 41.413 2.095 -28.189 1.00 90.75 509 ARG A O 1
ATOM 3884 N N . THR A 1 510 ? 39.957 0.396 -28.309 1.00 89.88 510 THR A N 1
ATOM 3885 C CA . THR A 1 510 ? 40.743 -0.385 -29.275 1.00 89.88 510 THR A CA 1
ATOM 3886 C C . THR A 1 510 ? 40.971 0.392 -30.570 1.00 89.88 510 THR A C 1
ATOM 3888 O O . THR A 1 510 ? 42.089 0.402 -31.083 1.00 89.88 510 THR A O 1
ATOM 3891 N N . LEU A 1 511 ? 39.949 1.092 -31.080 1.00 86.81 511 LEU A N 1
ATOM 3892 C CA . LEU A 1 511 ? 40.088 1.935 -32.271 1.00 86.81 511 LEU A CA 1
ATOM 3893 C C . LEU A 1 511 ? 41.120 3.052 -32.067 1.00 86.81 511 LEU A C 1
ATOM 3895 O O . LEU A 1 511 ? 41.936 3.279 -32.959 1.00 86.81 511 LEU A O 1
ATOM 3899 N N . LEU A 1 512 ? 41.124 3.699 -30.898 1.00 83.38 512 LEU A N 1
ATOM 3900 C CA . LEU A 1 512 ? 42.086 4.752 -30.554 1.00 83.38 512 LEU A CA 1
ATOM 3901 C C . LEU A 1 512 ? 43.508 4.208 -30.334 1.00 83.38 512 LEU A C 1
ATOM 3903 O O . LEU A 1 512 ? 44.471 4.818 -30.783 1.00 83.38 512 LEU A O 1
ATOM 3907 N N . ILE A 1 513 ? 43.645 3.055 -29.671 1.00 81.00 513 ILE A N 1
ATOM 3908 C CA . ILE A 1 513 ? 44.943 2.433 -29.354 1.00 81.00 513 ILE A CA 1
ATOM 3909 C C . ILE A 1 513 ? 45.594 1.815 -30.597 1.00 81.00 513 ILE A C 1
ATOM 3911 O O . ILE A 1 513 ? 46.817 1.771 -30.675 1.00 81.00 513 ILE A O 1
ATOM 3915 N N . SER A 1 514 ? 44.808 1.372 -31.588 1.00 75.06 514 SER A N 1
ATOM 3916 C CA . SER A 1 514 ? 45.325 0.739 -32.814 1.00 75.06 514 SER A CA 1
ATOM 3917 C C . SER A 1 514 ? 46.320 1.592 -33.618 1.00 75.06 514 SER A C 1
ATOM 3919 O O . SER A 1 514 ? 47.014 1.050 -34.473 1.00 75.06 514 SER A O 1
ATOM 3921 N N . GLU A 1 515 ? 46.398 2.899 -33.349 1.00 63.97 515 GLU A N 1
ATOM 3922 C CA . GLU A 1 515 ? 47.309 3.851 -34.003 1.00 63.97 515 GLU A CA 1
ATOM 3923 C C . GLU A 1 515 ? 48.390 4.412 -33.072 1.00 63.97 515 GLU A C 1
ATOM 3925 O O . GLU A 1 515 ? 49.172 5.265 -33.485 1.00 63.97 515 GLU A O 1
ATOM 3930 N N . ALA A 1 516 ? 48.464 3.943 -31.825 1.00 63.97 516 ALA A N 1
ATOM 3931 C CA . ALA A 1 516 ? 49.590 4.267 -30.965 1.00 63.97 516 ALA A CA 1
ATOM 3932 C C . ALA A 1 516 ? 50.835 3.533 -31.485 1.00 63.97 516 ALA A C 1
ATOM 3934 O O . ALA A 1 516 ? 50.927 2.307 -31.379 1.00 63.97 516 ALA A O 1
ATOM 3935 N N . ASP A 1 517 ? 51.795 4.272 -32.048 1.00 64.00 517 ASP A N 1
ATOM 3936 C CA . ASP A 1 517 ? 53.096 3.700 -32.379 1.00 64.00 517 ASP A CA 1
ATOM 3937 C C . ASP A 1 517 ? 53.854 3.409 -31.078 1.00 64.00 517 ASP A C 1
ATOM 3939 O O . ASP A 1 517 ? 54.370 4.299 -30.399 1.00 64.00 517 ASP A O 1
ATOM 3943 N N . LEU A 1 518 ? 53.904 2.128 -30.711 1.00 64.75 518 LEU A N 1
ATOM 3944 C CA . LEU A 1 518 ? 54.597 1.662 -29.512 1.00 64.75 518 LEU A CA 1
ATOM 3945 C C . LEU A 1 518 ? 56.109 1.950 -29.556 1.00 64.75 518 LEU A C 1
ATOM 3947 O O . LEU A 1 518 ? 56.753 1.895 -28.510 1.00 64.75 518 LEU A O 1
ATOM 3951 N N . ALA A 1 519 ? 56.678 2.262 -30.729 1.00 64.06 519 ALA A N 1
ATOM 3952 C CA . ALA A 1 519 ? 58.074 2.668 -30.871 1.00 64.06 519 ALA A CA 1
ATOM 3953 C C . ALA A 1 519 ? 58.340 4.121 -30.429 1.00 64.06 519 ALA A C 1
ATOM 3955 O O . ALA A 1 519 ? 59.485 4.451 -30.119 1.00 64.06 519 ALA A O 1
ATOM 3956 N N . GLU A 1 520 ? 57.312 4.974 -30.359 1.00 60.88 520 GLU A N 1
ATOM 3957 C CA . GLU A 1 520 ? 57.414 6.373 -29.907 1.00 60.88 520 GLU A CA 1
ATOM 3958 C C . GLU A 1 520 ? 57.179 6.535 -28.392 1.00 60.88 520 GLU A C 1
ATOM 3960 O O . GLU A 1 520 ? 57.346 7.619 -27.829 1.00 60.88 520 GLU A O 1
ATOM 3965 N N . VAL A 1 521 ? 56.846 5.442 -27.698 1.00 63.84 521 VAL A N 1
ATOM 3966 C CA . VAL A 1 521 ? 56.651 5.415 -26.244 1.00 63.84 521 VAL A CA 1
ATOM 3967 C C . VAL A 1 521 ? 58.015 5.451 -25.536 1.00 63.84 521 VAL A C 1
ATOM 3969 O O . VAL A 1 521 ? 58.667 4.427 -25.339 1.00 63.84 521 VAL A O 1
ATOM 3972 N N . SER A 1 522 ? 58.455 6.650 -25.145 1.00 61.00 522 SER A N 1
ATOM 3973 C CA . SER A 1 522 ? 59.673 6.891 -24.354 1.00 61.00 522 SER A CA 1
ATOM 3974 C C . SER A 1 522 ? 59.358 7.062 -22.864 1.00 61.00 522 SER A C 1
ATOM 3976 O O . SER A 1 522 ? 58.367 7.693 -22.506 1.00 61.00 522 SER A O 1
ATOM 3978 N N . ALA A 1 523 ? 60.237 6.563 -21.984 1.00 65.19 523 ALA A N 1
ATOM 3979 C CA . ALA A 1 523 ? 60.118 6.729 -20.530 1.00 65.19 523 ALA A CA 1
ATOM 3980 C C . ALA A 1 523 ? 60.242 8.196 -20.061 1.00 65.19 523 ALA A C 1
ATOM 3982 O O . ALA A 1 523 ? 59.834 8.510 -18.945 1.00 65.19 523 ALA A O 1
ATOM 3983 N N . ASP A 1 524 ? 60.775 9.075 -20.917 1.00 65.38 524 ASP A N 1
ATOM 3984 C CA . ASP A 1 524 ? 61.036 10.488 -20.619 1.00 65.38 524 ASP A CA 1
ATOM 3985 C C . ASP A 1 524 ? 59.979 11.447 -21.217 1.00 65.38 524 ASP A C 1
ATOM 3987 O O . ASP A 1 524 ? 60.119 12.665 -21.104 1.00 65.38 524 ASP A O 1
ATOM 3991 N N . ALA A 1 525 ? 58.937 10.934 -21.888 1.00 63.59 525 ALA A N 1
ATOM 3992 C CA . ALA A 1 525 ? 57.904 11.750 -22.534 1.00 63.59 525 ALA A CA 1
ATOM 3993 C C . ALA A 1 525 ? 56.718 12.044 -21.592 1.00 63.59 525 ALA A C 1
ATOM 3995 O O . ALA A 1 525 ? 56.130 11.129 -21.021 1.00 63.59 525 ALA A O 1
ATOM 3996 N N . GLU A 1 526 ? 56.325 13.320 -21.462 1.00 66.38 526 GLU A N 1
ATOM 3997 C CA . GLU A 1 526 ? 55.192 13.742 -20.611 1.00 66.38 526 GLU A CA 1
ATOM 3998 C C . GLU A 1 526 ? 53.810 13.359 -21.182 1.00 66.38 526 GLU A C 1
ATOM 4000 O O . GLU A 1 526 ? 52.845 13.244 -20.426 1.00 66.38 526 GLU A O 1
ATOM 4005 N N . ALA A 1 527 ? 53.694 13.152 -22.499 1.00 62.19 527 ALA A N 1
ATOM 4006 C CA . ALA A 1 527 ? 52.457 12.754 -23.171 1.00 62.19 527 ALA A CA 1
ATOM 4007 C C . ALA A 1 527 ? 52.744 11.988 -24.475 1.00 62.19 527 ALA A C 1
ATOM 4009 O O . ALA A 1 527 ? 53.750 12.237 -25.137 1.00 62.19 527 ALA A O 1
ATOM 4010 N N . LEU A 1 528 ? 51.832 11.085 -24.852 1.00 66.00 528 LEU A N 1
ATOM 4011 C CA . LEU A 1 528 ? 51.827 10.391 -26.143 1.00 66.00 528 LEU A CA 1
ATOM 4012 C C . LEU A 1 528 ? 50.770 11.041 -27.051 1.00 66.00 528 LEU A C 1
ATOM 4014 O O . LEU A 1 528 ? 49.573 10.939 -26.775 1.00 66.00 528 LEU A O 1
ATOM 4018 N N . GLU A 1 529 ? 51.191 11.717 -28.120 1.00 63.72 529 GLU A N 1
ATOM 4019 C CA . GLU A 1 529 ? 50.269 12.265 -29.123 1.00 63.72 529 GLU A CA 1
ATOM 4020 C C . GLU A 1 529 ? 49.884 11.179 -30.139 1.00 63.72 529 GLU A C 1
ATOM 4022 O O . GLU A 1 529 ? 50.690 10.774 -30.967 1.00 63.72 529 GLU A O 1
ATOM 4027 N N . VAL A 1 530 ? 48.631 10.712 -30.098 1.00 63.94 530 VAL A N 1
ATOM 4028 C CA . VAL A 1 530 ? 48.105 9.729 -31.061 1.00 63.94 530 VAL A CA 1
ATOM 4029 C C . VAL A 1 530 ? 47.321 10.458 -32.156 1.00 63.94 530 VAL A C 1
ATOM 4031 O O . VAL A 1 530 ? 46.234 10.996 -31.917 1.00 63.94 530 VAL A O 1
ATOM 4034 N N . SER A 1 531 ? 47.863 10.501 -33.376 1.00 65.62 531 SER A N 1
ATOM 4035 C CA . SER A 1 531 ? 47.200 11.124 -34.529 1.00 65.62 531 SER A CA 1
ATOM 4036 C C . SER A 1 531 ? 46.118 10.207 -35.106 1.00 65.62 531 SER A C 1
ATOM 4038 O O . SER A 1 531 ? 46.404 9.406 -35.987 1.00 65.62 531 SER A O 1
ATOM 4040 N N . VAL A 1 532 ? 44.868 10.378 -34.660 1.00 69.44 532 VAL A N 1
ATOM 4041 C CA . VAL A 1 532 ? 43.749 9.542 -35.132 1.00 69.44 532 VAL A CA 1
ATOM 4042 C C . VAL A 1 532 ? 43.169 10.018 -36.474 1.00 69.44 532 VAL A C 1
ATOM 4044 O O . VAL A 1 532 ? 42.823 11.204 -36.611 1.00 69.44 532 VAL A O 1
ATOM 4047 N N . GLU A 1 533 ? 43.009 9.101 -37.437 1.00 78.75 533 GLU A N 1
ATOM 4048 C CA . GLU A 1 533 ? 42.355 9.355 -38.736 1.00 78.75 533 GLU A CA 1
ATOM 4049 C C . GLU A 1 533 ? 40.924 9.916 -38.591 1.00 78.75 533 GLU A C 1
ATOM 4051 O O . GLU A 1 533 ? 40.196 9.619 -37.639 1.00 78.75 533 GLU A O 1
ATOM 4056 N N . ARG A 1 534 ? 40.485 10.741 -39.557 1.00 79.62 534 ARG A N 1
ATOM 4057 C CA . ARG A 1 534 ? 39.171 11.416 -39.518 1.00 79.62 534 ARG A CA 1
ATOM 4058 C C . ARG A 1 534 ? 38.003 10.428 -39.431 1.00 79.62 534 ARG A C 1
ATOM 4060 O O . ARG A 1 534 ? 37.107 10.641 -38.618 1.00 79.62 534 ARG A O 1
ATOM 4067 N N . ASP A 1 535 ? 38.042 9.356 -40.213 1.00 80.94 535 ASP A N 1
ATOM 4068 C CA . ASP A 1 535 ? 36.957 8.371 -40.277 1.00 80.94 535 ASP A CA 1
ATOM 4069 C C . ASP A 1 535 ? 36.845 7.585 -38.959 1.00 80.94 535 ASP A C 1
ATOM 4071 O O . ASP A 1 535 ? 35.747 7.337 -38.459 1.00 80.94 535 ASP A O 1
ATOM 4075 N N . LYS A 1 536 ? 37.982 7.290 -38.310 1.00 80.62 536 LYS A N 1
ATOM 4076 C CA . LYS A 1 536 ? 38.015 6.683 -36.970 1.00 80.62 536 LYS A CA 1
ATOM 4077 C C . LYS A 1 536 ? 37.530 7.643 -35.888 1.00 80.62 536 LYS A C 1
ATOM 4079 O O . LYS A 1 536 ? 36.785 7.223 -35.007 1.00 80.62 536 LYS A O 1
ATOM 4084 N N . LYS A 1 537 ? 37.889 8.931 -35.958 1.00 83.94 537 LYS A N 1
ATOM 4085 C CA . LYS A 1 537 ? 37.339 9.963 -35.056 1.00 83.94 537 LYS A CA 1
ATOM 4086 C C . LYS A 1 537 ? 35.820 10.042 -35.167 1.00 83.94 537 LYS A C 1
ATOM 4088 O O . LYS A 1 537 ? 35.138 10.154 -34.150 1.00 83.94 537 LYS A O 1
ATOM 4093 N N . GLU A 1 538 ? 35.286 9.957 -36.381 1.00 87.44 538 GLU A N 1
ATOM 4094 C CA . GLU A 1 538 ? 33.845 9.949 -36.611 1.00 87.44 538 GLU A CA 1
ATOM 4095 C C . GLU A 1 538 ? 33.181 8.680 -36.060 1.00 87.44 538 GLU A C 1
ATOM 4097 O O . GLU A 1 538 ? 32.175 8.784 -35.355 1.00 87.44 538 GLU A O 1
ATOM 4102 N N . ALA A 1 539 ? 33.781 7.505 -36.271 1.00 87.81 539 ALA A N 1
ATOM 4103 C CA . ALA A 1 539 ? 33.309 6.243 -35.701 1.00 87.81 539 ALA A CA 1
ATOM 4104 C C . ALA A 1 539 ? 33.321 6.250 -34.159 1.00 87.81 539 ALA A C 1
ATOM 4106 O O . ALA A 1 539 ? 32.335 5.873 -33.526 1.00 87.81 539 ALA A O 1
ATOM 4107 N N . VAL A 1 540 ? 34.394 6.745 -33.534 1.00 90.88 540 VAL A N 1
ATOM 4108 C CA . VAL A 1 540 ? 34.485 6.897 -32.071 1.00 90.88 540 VAL A CA 1
ATOM 4109 C C . VAL A 1 540 ? 33.435 7.886 -31.561 1.00 90.88 540 VAL A C 1
ATOM 4111 O O . VAL A 1 540 ? 32.771 7.615 -30.562 1.00 90.88 540 VAL A O 1
ATOM 4114 N N . ALA A 1 541 ? 33.207 8.999 -32.264 1.00 92.38 541 ALA A N 1
ATOM 4115 C CA . ALA A 1 541 ? 32.159 9.951 -31.904 1.00 92.38 541 ALA A CA 1
ATOM 4116 C C . ALA A 1 541 ? 30.747 9.345 -32.022 1.00 92.38 541 ALA A C 1
ATOM 4118 O O . ALA A 1 541 ? 29.876 9.653 -31.207 1.00 92.38 541 ALA A O 1
ATOM 4119 N N . GLN A 1 542 ? 30.503 8.482 -33.014 1.00 93.56 542 GLN A N 1
ATOM 4120 C CA . GLN A 1 542 ? 29.249 7.732 -33.144 1.00 93.56 542 GLN A CA 1
ATOM 4121 C C . GLN A 1 542 ? 29.060 6.743 -31.987 1.00 93.56 542 GLN A C 1
ATOM 4123 O O . GLN A 1 542 ? 27.991 6.731 -31.376 1.00 93.56 542 GLN A O 1
ATOM 4128 N N . ILE A 1 543 ? 30.098 5.971 -31.646 1.00 96.31 543 ILE A N 1
ATOM 4129 C CA . ILE A 1 543 ? 30.080 5.044 -30.506 1.00 96.31 543 ILE A CA 1
ATOM 4130 C C . ILE A 1 543 ? 29.813 5.802 -29.203 1.00 96.31 543 ILE A C 1
ATOM 4132 O O . ILE A 1 543 ? 28.941 5.408 -28.434 1.00 96.31 543 ILE A O 1
ATOM 4136 N N . HIS A 1 544 ? 30.491 6.928 -28.982 1.00 96.62 544 HIS A N 1
ATOM 4137 C CA . HIS A 1 544 ? 30.285 7.745 -27.791 1.00 96.62 544 HIS A CA 1
ATOM 4138 C C . HIS A 1 544 ? 28.834 8.237 -27.669 1.00 96.62 544 HIS A C 1
ATOM 4140 O O . HIS A 1 544 ? 28.228 8.106 -26.608 1.00 96.62 544 HIS A O 1
ATOM 4146 N N . ARG A 1 545 ? 28.224 8.722 -28.762 1.00 97.06 545 ARG A N 1
ATOM 4147 C CA . ARG A 1 545 ? 26.798 9.099 -28.763 1.00 97.06 545 ARG A CA 1
ATOM 4148 C C . ARG A 1 545 ? 25.880 7.921 -28.429 1.00 97.06 545 ARG A C 1
ATOM 4150 O O . ARG A 1 545 ? 24.891 8.112 -27.727 1.00 97.06 545 ARG A O 1
ATOM 4157 N N . ALA A 1 546 ? 26.192 6.721 -28.921 1.00 97.75 546 ALA A N 1
ATOM 4158 C CA . ALA A 1 546 ? 25.433 5.518 -28.590 1.00 97.75 546 ALA A CA 1
ATOM 4159 C C . ALA A 1 546 ? 25.569 5.153 -27.102 1.00 97.75 546 ALA A C 1
ATOM 4161 O O . ALA A 1 546 ? 24.559 4.878 -26.462 1.00 97.75 546 ALA A O 1
ATOM 4162 N N . ILE A 1 547 ? 26.778 5.233 -26.535 1.00 98.44 547 ILE A N 1
ATOM 4163 C CA . ILE A 1 547 ? 27.025 5.020 -25.101 1.00 98.44 547 ILE A CA 1
ATOM 4164 C C . ILE A 1 547 ? 26.201 5.993 -24.252 1.00 98.44 547 ILE A C 1
ATOM 4166 O O . ILE A 1 547 ? 25.530 5.560 -23.319 1.00 98.44 547 ILE A O 1
ATOM 4170 N N . GLU A 1 548 ? 26.197 7.288 -24.575 1.00 98.50 548 GLU A N 1
ATOM 4171 C CA . GLU A 1 548 ? 25.418 8.275 -23.814 1.00 98.50 548 GLU A CA 1
ATOM 4172 C C . GLU A 1 548 ? 23.905 8.019 -23.911 1.00 98.50 548 GLU A C 1
ATOM 4174 O O . GLU A 1 548 ? 23.194 8.117 -22.909 1.00 98.50 548 GLU A O 1
ATOM 4179 N N . ALA A 1 549 ? 23.409 7.593 -25.078 1.00 98.12 549 ALA A N 1
ATOM 4180 C CA . ALA A 1 549 ? 22.014 7.182 -25.232 1.00 98.12 549 ALA A CA 1
ATOM 4181 C C . ALA A 1 549 ? 21.671 5.935 -24.393 1.00 98.12 549 ALA A C 1
ATOM 4183 O O . ALA A 1 549 ? 20.601 5.876 -23.786 1.00 98.12 549 ALA A O 1
ATOM 4184 N N . LEU A 1 550 ? 22.572 4.948 -24.321 1.00 98.56 550 LEU A N 1
ATOM 4185 C CA . LEU A 1 550 ? 22.388 3.759 -23.485 1.00 98.56 550 LEU A CA 1
ATOM 4186 C C . LEU A 1 550 ? 22.471 4.078 -21.989 1.00 98.56 550 LEU A C 1
ATOM 4188 O O . LEU A 1 550 ? 21.696 3.522 -21.215 1.00 98.56 550 LEU A O 1
ATOM 4192 N N . LYS A 1 551 ? 23.350 4.996 -21.571 1.00 98.44 551 LYS A N 1
ATOM 4193 C CA . LYS A 1 551 ? 23.412 5.475 -20.182 1.00 98.44 551 LYS A CA 1
ATOM 4194 C C . LYS A 1 551 ? 22.114 6.167 -19.770 1.00 98.44 551 LYS A C 1
ATOM 4196 O O . LYS A 1 551 ? 21.602 5.870 -18.693 1.00 98.44 551 LYS A O 1
ATOM 4201 N N . ASP A 1 552 ? 21.551 7.028 -20.624 1.00 97.38 552 ASP A N 1
ATOM 4202 C CA . ASP A 1 552 ? 20.229 7.628 -20.385 1.00 97.38 552 ASP A CA 1
ATOM 4203 C C . ASP A 1 552 ? 19.138 6.549 -20.307 1.00 97.38 552 ASP A C 1
ATOM 4205 O O . ASP A 1 552 ? 18.315 6.560 -19.391 1.00 97.38 552 ASP A O 1
ATOM 4209 N N . LEU A 1 553 ? 19.151 5.568 -21.218 1.00 97.75 553 LEU A N 1
ATOM 4210 C CA . LEU A 1 553 ? 18.188 4.466 -21.209 1.00 97.75 553 LEU A CA 1
ATOM 4211 C C . LEU A 1 553 ? 18.272 3.638 -19.918 1.00 97.75 553 LEU A C 1
ATOM 4213 O O . LEU A 1 553 ? 17.242 3.406 -19.282 1.00 97.75 553 LEU A O 1
ATOM 4217 N N . LYS A 1 554 ? 19.482 3.246 -19.504 1.00 97.81 554 LYS A N 1
ATOM 4218 C CA . LYS A 1 554 ? 19.746 2.534 -18.248 1.00 97.81 554 LYS A CA 1
ATOM 4219 C C . LYS A 1 554 ? 19.256 3.343 -17.050 1.00 97.81 554 LYS A C 1
ATOM 4221 O O . LYS A 1 554 ? 18.474 2.841 -16.245 1.00 97.81 554 LYS A O 1
ATOM 4226 N N . TRP A 1 555 ? 19.618 4.627 -16.989 1.00 96.38 555 TRP A N 1
ATOM 4227 C CA . TRP A 1 555 ? 19.171 5.531 -15.931 1.00 96.38 555 TRP A CA 1
ATOM 4228 C C . TRP A 1 555 ? 17.644 5.617 -15.852 1.00 96.38 555 TRP A C 1
ATOM 4230 O O . TRP A 1 555 ? 17.096 5.606 -14.752 1.00 96.38 555 TRP A O 1
ATOM 4240 N N . ARG A 1 556 ? 16.926 5.648 -16.984 1.00 94.56 556 ARG A N 1
ATOM 4241 C CA . ARG A 1 556 ? 15.451 5.636 -16.997 1.00 94.56 556 ARG A CA 1
ATOM 4242 C C . ARG A 1 556 ? 14.857 4.358 -16.418 1.00 94.56 556 ARG A C 1
ATOM 4244 O O . ARG A 1 556 ? 13.781 4.441 -15.834 1.00 94.56 556 ARG A O 1
ATOM 4251 N N . TYR A 1 557 ? 15.501 3.207 -16.607 1.00 95.69 557 TYR A N 1
ATOM 4252 C CA . TYR A 1 557 ? 15.045 1.940 -16.034 1.00 95.69 557 TYR A CA 1
ATOM 4253 C C . TYR A 1 557 ? 15.333 1.836 -14.536 1.00 95.69 557 TYR A C 1
ATOM 4255 O O . TYR A 1 557 ? 14.478 1.328 -13.823 1.00 95.69 557 TYR A O 1
ATOM 4263 N N . GLU A 1 558 ? 16.466 2.356 -14.059 1.00 93.56 558 GLU A N 1
ATOM 4264 C CA . GLU A 1 558 ? 16.883 2.242 -12.651 1.00 93.56 558 GLU A CA 1
ATOM 4265 C C . GLU A 1 558 ? 16.332 3.353 -11.749 1.00 93.56 558 GLU A C 1
ATOM 4267 O O . GLU A 1 558 ? 15.879 3.093 -10.638 1.00 93.56 558 GLU A O 1
ATOM 4272 N N . LYS A 1 559 ? 16.371 4.608 -12.215 1.00 90.50 559 LYS A N 1
ATOM 4273 C CA . LYS A 1 559 ? 16.012 5.799 -11.427 1.00 90.50 559 LYS A CA 1
ATOM 4274 C C . LYS A 1 559 ? 14.936 6.641 -12.106 1.00 90.50 559 LYS A C 1
ATOM 4276 O O . LYS A 1 559 ? 13.876 6.880 -11.531 1.00 90.50 559 LYS A O 1
ATOM 4281 N N . GLY A 1 560 ? 15.188 7.085 -13.334 1.00 89.69 560 GLY A N 1
ATOM 4282 C CA . GLY A 1 560 ? 14.326 8.011 -14.062 1.00 89.69 560 GLY A CA 1
ATOM 4283 C C . GLY A 1 560 ? 14.022 9.314 -13.296 1.00 89.69 560 GLY A C 1
ATOM 4284 O O . GLY A 1 560 ? 14.548 9.559 -12.210 1.00 89.69 560 GLY A O 1
ATOM 4285 N N . PRO A 1 561 ? 13.137 10.172 -13.831 1.00 86.75 561 PRO A N 1
ATOM 4286 C CA . PRO A 1 561 ? 12.803 11.451 -13.196 1.00 86.75 561 PRO A CA 1
ATOM 4287 C C . PRO A 1 561 ? 12.138 11.312 -11.817 1.00 86.75 561 PRO A C 1
ATOM 4289 O O . PRO A 1 561 ? 12.270 12.193 -10.974 1.00 86.75 561 PRO A O 1
ATOM 4292 N N . GLY A 1 562 ? 11.406 10.217 -11.588 1.00 82.06 562 GLY A N 1
ATOM 4293 C CA . GLY A 1 562 ? 10.704 9.954 -10.328 1.00 82.06 562 GLY A CA 1
ATOM 4294 C C . GLY A 1 562 ? 11.536 9.227 -9.267 1.00 82.06 562 GLY A C 1
ATOM 4295 O O . GLY A 1 562 ? 10.999 8.934 -8.205 1.00 82.06 562 GLY A O 1
ATOM 4296 N N . GLY A 1 563 ? 12.798 8.885 -9.554 1.00 86.75 563 GLY A N 1
ATOM 4297 C CA . GLY A 1 563 ? 13.690 8.176 -8.629 1.00 86.75 563 GLY A CA 1
ATOM 4298 C C . GLY A 1 563 ? 13.355 6.696 -8.373 1.00 86.75 563 GLY A C 1
ATOM 4299 O O . GLY A 1 563 ? 13.921 6.114 -7.457 1.00 86.75 563 GLY A O 1
ATOM 4300 N N . ARG A 1 564 ? 12.444 6.085 -9.147 1.00 85.38 564 ARG A N 1
ATOM 4301 C CA . ARG A 1 564 ? 11.986 4.681 -8.996 1.00 85.38 564 ARG A CA 1
ATOM 4302 C C . ARG A 1 564 ? 12.127 3.818 -10.252 1.00 85.38 564 ARG A C 1
ATOM 4304 O O . ARG A 1 564 ? 11.563 2.730 -10.333 1.00 85.38 564 ARG A O 1
ATOM 4311 N N . GLY A 1 565 ? 12.826 4.331 -11.249 1.00 90.31 565 GLY A N 1
ATOM 4312 C CA . GLY A 1 565 ? 12.978 3.672 -12.530 1.00 90.31 565 GLY A CA 1
ATOM 4313 C C . GLY A 1 565 ? 11.714 3.716 -13.377 1.00 90.31 565 GLY A C 1
ATOM 4314 O O . GLY A 1 565 ? 10.783 4.497 -13.145 1.00 90.31 565 GLY A O 1
ATOM 4315 N N . ARG A 1 566 ? 11.694 2.878 -14.410 1.00 91.69 566 ARG A N 1
ATOM 4316 C CA . ARG A 1 566 ? 10.565 2.793 -15.333 1.00 91.69 566 ARG A CA 1
ATOM 4317 C C . ARG A 1 566 ? 9.421 2.038 -14.664 1.00 91.69 566 ARG A C 1
ATOM 4319 O O . ARG A 1 566 ? 9.610 0.954 -14.123 1.00 91.69 566 ARG A O 1
ATOM 4326 N N . ALA A 1 567 ? 8.214 2.590 -14.762 1.00 92.25 567 ALA A N 1
ATOM 4327 C CA . ALA A 1 567 ? 7.019 1.924 -14.267 1.00 92.25 567 ALA A CA 1
ATOM 4328 C C . ALA A 1 567 ? 6.800 0.576 -14.967 1.00 92.25 567 ALA A C 1
ATOM 4330 O O . ALA A 1 567 ? 6.962 0.462 -16.181 1.00 92.25 567 ALA A O 1
ATOM 4331 N N . ARG A 1 568 ? 6.387 -0.428 -14.192 1.00 93.38 568 ARG A N 1
ATOM 4332 C CA . ARG A 1 568 ? 6.184 -1.801 -14.673 1.00 93.38 568 ARG A CA 1
ATOM 4333 C C . ARG A 1 568 ? 4.845 -2.009 -15.377 1.00 93.38 568 ARG A C 1
ATOM 4335 O O . ARG A 1 568 ? 4.678 -3.029 -16.025 1.00 93.38 568 ARG A O 1
ATOM 4342 N N . MET A 1 569 ? 3.911 -1.064 -15.268 1.00 95.44 569 MET A N 1
ATOM 4343 C CA . MET A 1 569 ? 2.615 -1.060 -15.957 1.00 95.44 569 MET A CA 1
ATOM 4344 C C . MET A 1 569 ? 1.975 0.334 -15.909 1.00 95.44 569 MET A C 1
ATOM 4346 O O . MET A 1 569 ? 2.534 1.249 -15.299 1.00 95.44 569 MET A O 1
ATOM 4350 N N . GLY A 1 570 ? 0.800 0.494 -16.521 1.00 95.69 570 GLY A N 1
ATOM 4351 C CA . GLY A 1 570 ? -0.010 1.707 -16.393 1.00 95.69 570 GLY A CA 1
ATOM 4352 C C . GLY A 1 570 ? -1.510 1.444 -16.508 1.00 95.69 570 GLY A C 1
ATOM 4353 O O . GLY A 1 570 ? -1.928 0.480 -17.154 1.00 95.69 570 GLY A O 1
ATOM 4354 N N . PHE A 1 571 ? -2.320 2.306 -15.890 1.00 96.94 571 PHE A N 1
ATOM 4355 C CA . PHE A 1 571 ? -3.785 2.208 -15.880 1.00 96.94 571 PHE A CA 1
ATOM 4356 C C . PHE A 1 571 ? -4.441 3.415 -16.563 1.00 96.94 571 PHE A C 1
ATOM 4358 O O . PHE A 1 571 ? -4.116 4.563 -16.262 1.00 96.94 571 PHE A O 1
ATOM 4365 N N . ALA A 1 572 ? -5.437 3.140 -17.403 1.00 98.00 572 ALA A N 1
ATOM 4366 C CA . ALA A 1 572 ? -6.539 4.044 -17.704 1.00 98.00 572 ALA A CA 1
ATOM 4367 C C . ALA A 1 572 ? -7.784 3.501 -16.992 1.00 98.00 572 ALA A C 1
ATOM 4369 O O . ALA A 1 572 ? -8.214 2.385 -17.274 1.00 98.00 572 ALA A O 1
ATOM 4370 N N . ASN A 1 573 ? -8.343 4.250 -16.049 1.00 97.81 573 ASN A N 1
ATOM 4371 C CA . ASN A 1 573 ? -9.421 3.787 -15.184 1.00 97.81 573 ASN A CA 1
ATOM 4372 C C . ASN A 1 573 ? -10.691 4.604 -15.422 1.00 97.81 573 ASN A C 1
ATOM 4374 O O . ASN A 1 573 ? -10.653 5.833 -15.451 1.00 97.81 573 ASN A O 1
ATOM 4378 N N . SER A 1 574 ? -11.811 3.918 -15.601 1.00 97.81 574 SER A N 1
ATOM 4379 C CA . SER A 1 574 ? -13.121 4.542 -15.720 1.00 97.81 574 SER A CA 1
ATOM 4380 C C . SER A 1 574 ? -13.567 5.059 -14.359 1.00 97.81 574 SER A C 1
ATOM 4382 O O . SER A 1 574 ? -13.229 4.488 -13.321 1.00 97.81 574 SER A O 1
ATOM 4384 N N . THR A 1 575 ? -14.379 6.116 -14.359 1.00 97.00 575 THR A N 1
ATOM 4385 C CA . THR A 1 575 ? -15.015 6.590 -13.125 1.00 97.00 575 THR A CA 1
ATOM 4386 C C . THR A 1 575 ? -15.820 5.467 -12.456 1.00 97.00 575 THR A C 1
ATOM 4388 O O . THR A 1 575 ? -16.526 4.713 -13.113 1.00 97.00 575 THR A O 1
ATOM 4391 N N . GLY A 1 576 ? -15.725 5.329 -11.140 1.00 94.69 576 GLY A N 1
ATOM 4392 C CA . GLY A 1 576 ? -16.417 4.282 -10.388 1.00 94.69 576 GLY A CA 1
ATOM 4393 C C . GLY A 1 576 ? -15.756 4.062 -9.037 1.00 94.69 576 GLY A C 1
ATOM 4394 O O . GLY A 1 576 ? -14.930 4.872 -8.617 1.00 94.69 576 GLY A O 1
ATOM 4395 N N . CYS A 1 577 ? -16.075 2.963 -8.352 1.00 94.88 577 CYS A N 1
ATOM 4396 C CA . CYS A 1 577 ? -15.425 2.647 -7.080 1.00 94.88 577 CYS A CA 1
ATOM 4397 C C . CYS A 1 577 ? -13.898 2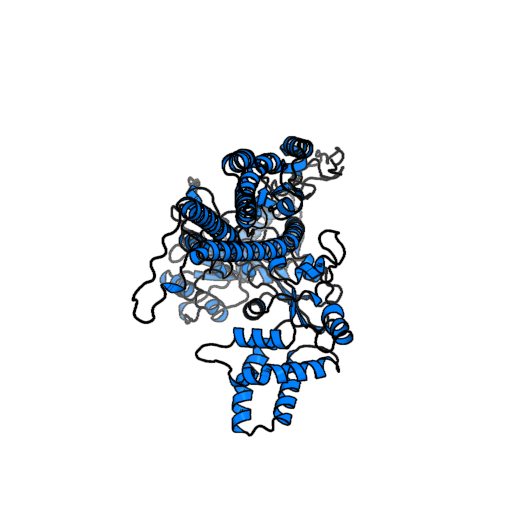.603 -7.240 1.00 94.88 577 CYS A C 1
ATOM 4399 O O . CYS A 1 577 ? -13.205 3.307 -6.506 1.00 94.88 577 CYS A O 1
ATOM 4401 N N . THR A 1 578 ? -13.392 1.925 -8.277 1.00 94.88 578 THR A N 1
ATOM 4402 C CA . THR A 1 578 ? -11.958 1.830 -8.606 1.00 94.88 578 THR A CA 1
ATOM 4403 C C . THR A 1 578 ? -11.246 3.169 -8.777 1.00 94.88 578 THR A C 1
ATOM 4405 O O . THR A 1 578 ? -10.049 3.251 -8.501 1.00 94.88 578 THR A O 1
ATOM 4408 N N . SER A 1 579 ? -11.934 4.218 -9.239 1.00 95.00 579 SER A N 1
ATOM 4409 C CA . SER A 1 579 ? -11.366 5.568 -9.326 1.00 95.00 579 SER A CA 1
ATOM 4410 C C . SER A 1 579 ? -11.553 6.364 -8.039 1.00 95.00 579 SER A C 1
ATOM 4412 O O . SER A 1 579 ? -10.684 7.155 -7.692 1.00 95.00 579 SER A O 1
ATOM 4414 N N . ILE A 1 580 ? -12.660 6.156 -7.317 1.00 94.44 580 ILE A N 1
ATOM 4415 C CA . ILE A 1 580 ? -12.937 6.828 -6.043 1.00 94.44 580 ILE A CA 1
ATOM 4416 C C . ILE A 1 580 ? -11.888 6.418 -5.016 1.00 94.44 580 ILE A C 1
ATOM 4418 O O . ILE A 1 580 ? -11.159 7.267 -4.513 1.00 94.44 580 ILE A O 1
ATOM 4422 N N . TRP A 1 581 ? -11.749 5.126 -4.723 1.00 93.25 581 TRP A N 1
ATOM 4423 C CA . TRP A 1 581 ? -10.712 4.701 -3.788 1.00 93.25 581 TRP A CA 1
ATOM 4424 C C . TRP A 1 581 ? -9.309 4.777 -4.410 1.00 93.25 581 TRP A C 1
ATOM 4426 O O . TRP A 1 581 ? -8.335 4.937 -3.688 1.00 93.25 581 TRP A O 1
ATOM 4436 N N . GLY A 1 582 ? -9.187 4.737 -5.739 1.00 93.31 582 GLY A N 1
ATOM 4437 C CA . GLY A 1 582 ? -7.899 4.823 -6.429 1.00 93.31 582 GLY A CA 1
ATOM 4438 C C . GLY A 1 582 ? -7.274 6.221 -6.500 1.00 93.31 582 GLY A C 1
ATOM 4439 O O . GLY A 1 582 ? -6.061 6.316 -6.651 1.00 93.31 582 GLY A O 1
ATOM 4440 N N . ALA A 1 583 ? -8.069 7.295 -6.436 1.00 92.69 583 ALA A N 1
ATOM 4441 C CA . ALA A 1 583 ? -7.568 8.653 -6.670 1.00 92.69 583 ALA A CA 1
ATOM 4442 C C . ALA A 1 583 ? -8.397 9.767 -6.001 1.00 92.69 583 ALA A C 1
ATOM 4444 O O . ALA A 1 583 ? -8.459 10.888 -6.510 1.00 92.69 583 ALA A O 1
ATOM 4445 N N . THR A 1 584 ? -9.044 9.498 -4.861 1.00 91.00 584 THR A N 1
ATOM 4446 C CA . THR A 1 584 ? -9.588 10.591 -4.035 1.00 91.00 584 THR A CA 1
ATOM 4447 C C . THR A 1 584 ? -8.426 11.364 -3.428 1.00 91.00 584 THR A C 1
ATOM 4449 O O . THR A 1 584 ? -7.744 10.866 -2.533 1.00 91.00 584 THR A O 1
ATOM 4452 N N . PHE A 1 585 ? -8.212 12.584 -3.916 1.00 90.50 585 PHE A N 1
ATOM 4453 C CA . PHE A 1 585 ? -7.126 13.457 -3.482 1.00 90.50 585 PHE A CA 1
ATOM 4454 C C . PHE A 1 585 ? -7.085 13.597 -1.944 1.00 90.50 585 PHE A C 1
ATOM 4456 O O . PHE A 1 585 ? -8.134 13.844 -1.342 1.00 90.50 585 PHE A O 1
ATOM 4463 N N . PRO A 1 586 ? -5.913 13.459 -1.292 1.00 90.62 586 PRO A N 1
ATOM 4464 C CA . PRO A 1 586 ? -4.566 13.305 -1.857 1.00 90.62 586 PRO A CA 1
ATOM 4465 C C . PRO A 1 586 ? -4.087 11.842 -1.974 1.00 90.62 586 PRO A C 1
ATOM 4467 O O . PRO A 1 586 ? -2.888 11.604 -2.120 1.00 90.62 586 PRO A O 1
ATOM 4470 N N . PHE A 1 587 ? -4.975 10.851 -1.870 1.00 91.75 587 PHE A N 1
ATOM 4471 C CA . PHE A 1 587 ? -4.611 9.439 -1.729 1.00 91.75 587 PHE A CA 1
ATOM 4472 C C . PHE A 1 587 ? -4.581 8.696 -3.069 1.00 91.75 587 PHE A C 1
ATOM 4474 O O . PHE A 1 587 ? -5.553 8.705 -3.823 1.00 91.75 587 PHE A O 1
ATOM 4481 N N . ASN A 1 588 ? -3.472 8.002 -3.328 1.00 93.75 588 ASN A N 1
ATOM 4482 C CA . ASN A 1 588 ? -3.276 7.138 -4.489 1.00 93.75 588 ASN A CA 1
ATOM 4483 C C . ASN A 1 588 ? -2.529 5.850 -4.073 1.00 93.75 588 ASN A C 1
ATOM 4485 O O . ASN A 1 588 ? -1.368 5.949 -3.665 1.00 93.75 588 ASN A O 1
ATOM 4489 N N . PRO A 1 589 ? -3.148 4.655 -4.166 1.00 94.81 589 PRO A N 1
ATOM 4490 C CA . PRO A 1 589 ? -2.524 3.387 -3.782 1.00 94.81 589 PRO A CA 1
ATOM 4491 C C . PRO A 1 589 ? -1.597 2.792 -4.844 1.00 94.81 589 PRO A C 1
ATOM 4493 O O . PRO A 1 589 ? -0.884 1.826 -4.563 1.00 94.81 589 PRO A O 1
ATOM 4496 N N . TYR A 1 590 ? -1.589 3.337 -6.061 1.00 94.19 590 TYR A N 1
ATOM 4497 C CA . TYR A 1 590 ? -0.849 2.763 -7.178 1.00 94.19 590 TYR A CA 1
ATOM 4498 C C . TYR A 1 590 ? 0.589 3.307 -7.232 1.00 94.19 590 TYR A C 1
ATOM 4500 O O . TYR A 1 590 ? 0.781 4.523 -7.324 1.00 94.19 590 TYR A O 1
ATOM 4508 N N . PRO A 1 591 ? 1.623 2.442 -7.230 1.00 89.94 591 PRO A N 1
ATOM 4509 C CA . PRO A 1 591 ? 3.024 2.843 -7.374 1.00 89.94 591 PRO A CA 1
ATOM 4510 C C . PRO A 1 591 ? 3.447 3.029 -8.848 1.00 89.94 591 PRO A C 1
ATOM 4512 O O . PRO A 1 591 ? 4.623 2.904 -9.185 1.00 89.94 591 PRO A O 1
ATOM 4515 N N . PHE A 1 592 ? 2.501 3.300 -9.752 1.00 91.75 592 PHE A N 1
ATOM 4516 C CA . PHE A 1 592 ? 2.723 3.419 -11.196 1.00 91.75 592 PHE A CA 1
ATOM 4517 C C . PHE A 1 592 ? 1.768 4.456 -11.827 1.00 91.75 592 PHE A C 1
ATOM 4519 O O . PHE A 1 592 ? 0.808 4.871 -11.175 1.00 91.75 592 PHE A O 1
ATOM 4526 N N . PRO A 1 593 ? 2.005 4.899 -13.081 1.00 92.44 593 PRO A N 1
ATOM 4527 C CA . PRO A 1 593 ? 1.144 5.858 -13.764 1.00 92.44 593 PRO A CA 1
ATOM 4528 C C . PRO A 1 593 ? -0.301 5.373 -13.877 1.00 92.44 593 PRO A C 1
ATOM 4530 O O . PRO A 1 593 ? -0.596 4.334 -14.472 1.00 92.44 593 PRO A O 1
ATOM 4533 N N . TRP A 1 594 ? -1.202 6.176 -13.335 1.00 94.50 594 TRP A N 1
ATOM 4534 C CA . TRP A 1 594 ? -2.630 5.928 -13.308 1.00 94.50 594 TRP A CA 1
ATOM 4535 C C . TRP A 1 594 ? -3.345 7.186 -13.793 1.00 94.50 594 TRP A C 1
ATOM 4537 O O . TRP A 1 594 ? -2.983 8.295 -13.398 1.00 94.50 594 TRP A O 1
ATOM 4547 N N . ALA A 1 595 ? -4.341 7.024 -14.658 1.00 95.12 595 ALA A N 1
ATOM 4548 C CA . ALA A 1 595 ? -5.157 8.124 -15.145 1.00 95.12 595 ALA A CA 1
ATOM 4549 C C . ALA A 1 595 ? -6.636 7.741 -15.143 1.00 95.12 595 ALA A C 1
ATOM 4551 O O . ALA A 1 595 ? -6.995 6.626 -15.512 1.00 95.12 595 ALA A O 1
ATOM 4552 N N . SER A 1 596 ? -7.492 8.697 -14.797 1.00 95.44 596 SER A N 1
ATOM 4553 C CA . SER A 1 596 ? -8.939 8.616 -14.982 1.00 95.44 596 SER A CA 1
ATOM 4554 C C . SER A 1 596 ? -9.396 9.863 -15.714 1.00 95.44 596 SER A C 1
ATOM 4556 O O . SER A 1 596 ? -9.022 10.970 -15.332 1.00 95.44 596 SER A O 1
ATOM 4558 N N . HIS A 1 597 ? -10.197 9.678 -16.760 1.00 95.31 597 HIS A N 1
ATOM 4559 C CA . HIS A 1 597 ? -10.764 10.774 -17.540 1.00 95.31 597 HIS A CA 1
ATOM 4560 C C . HIS A 1 597 ? -12.270 10.876 -17.285 1.00 95.31 597 HIS A C 1
ATOM 4562 O O . HIS A 1 597 ? -12.685 11.703 -16.476 1.00 95.31 597 HIS A O 1
ATOM 4568 N N . LEU A 1 598 ? -13.083 10.014 -17.904 1.00 96.25 598 LEU A N 1
ATOM 4569 C CA . LEU A 1 598 ? -14.531 9.975 -17.699 1.00 96.25 598 LEU A CA 1
ATOM 4570 C C . LEU A 1 598 ? -15.022 8.555 -17.401 1.00 96.25 598 LEU A C 1
ATOM 4572 O O . LEU A 1 598 ? -14.283 7.570 -17.428 1.00 96.25 598 LEU A O 1
ATOM 4576 N N . PHE A 1 599 ? -16.317 8.448 -17.110 1.00 96.88 599 PHE A N 1
ATOM 4577 C CA . PHE A 1 599 ? -16.956 7.186 -16.755 1.00 96.88 599 PHE A CA 1
ATOM 4578 C C . PHE A 1 599 ? -16.873 6.150 -17.886 1.00 96.88 599 PHE A C 1
ATOM 4580 O O . PHE A 1 599 ? -16.608 4.974 -17.653 1.00 96.88 599 PHE A O 1
ATOM 4587 N N . GLN A 1 600 ? -17.049 6.593 -19.126 1.00 95.81 600 GLN A N 1
ATOM 4588 C CA . GLN A 1 600 ? -17.291 5.728 -20.276 1.00 95.81 600 GLN A CA 1
ATOM 4589 C C . GLN A 1 600 ? -16.057 5.385 -21.124 1.00 95.81 600 GLN A C 1
ATOM 4591 O O . GLN A 1 600 ? -16.180 4.584 -22.050 1.00 95.81 600 GLN A O 1
ATOM 4596 N N . ASP A 1 601 ? -14.903 6.026 -20.920 1.00 96.56 601 ASP A N 1
ATOM 4597 C CA . ASP A 1 601 ? -13.876 6.118 -21.971 1.00 96.56 601 ASP A CA 1
ATOM 4598 C C . ASP A 1 601 ? -12.482 5.600 -21.620 1.00 96.56 601 ASP A C 1
ATOM 4600 O O . ASP A 1 601 ? -11.582 5.718 -22.455 1.00 96.56 601 ASP A O 1
ATOM 4604 N N . ALA A 1 602 ? -12.299 4.929 -20.481 1.00 97.81 602 ALA A N 1
ATOM 4605 C CA . ALA A 1 602 ? -11.026 4.289 -20.157 1.00 97.81 602 ALA A CA 1
ATOM 4606 C C . ALA A 1 602 ? -10.466 3.391 -21.281 1.00 97.81 602 ALA A C 1
ATOM 4608 O O . ALA A 1 602 ? -9.274 3.515 -21.571 1.00 97.81 602 ALA A O 1
ATOM 4609 N N . PRO A 1 603 ? -11.269 2.576 -22.008 1.00 97.44 603 PRO A N 1
ATOM 4610 C CA . PRO A 1 603 ? -10.768 1.832 -23.166 1.00 97.44 603 PRO A CA 1
ATOM 4611 C C . PRO A 1 603 ? -10.194 2.727 -24.275 1.00 97.44 603 PRO A C 1
ATOM 4613 O O . PRO A 1 603 ? -9.174 2.400 -24.876 1.00 97.44 603 PRO A O 1
ATOM 4616 N N . SER A 1 604 ? -10.825 3.871 -24.552 1.00 96.69 604 SER A N 1
ATOM 4617 C CA . SER A 1 604 ? -10.377 4.809 -25.588 1.00 96.69 604 SER A CA 1
ATOM 4618 C C . SER A 1 604 ? -9.142 5.596 -25.157 1.00 96.69 604 SER A C 1
ATOM 4620 O O . SER A 1 604 ? -8.213 5.757 -25.948 1.00 96.69 604 SER A O 1
ATOM 4622 N N . VAL A 1 605 ? -9.098 6.032 -23.896 1.00 97.50 605 VAL A N 1
ATOM 4623 C CA . VAL A 1 605 ? -7.921 6.677 -23.298 1.00 97.50 605 VAL A CA 1
ATOM 4624 C C . VAL A 1 605 ? -6.729 5.721 -23.312 1.00 97.50 605 VAL A C 1
ATOM 4626 O O . VAL A 1 605 ? -5.624 6.124 -23.681 1.00 97.50 605 VAL A O 1
ATOM 4629 N N . ALA A 1 606 ? -6.956 4.439 -23.006 1.00 97.81 606 ALA A N 1
ATOM 4630 C CA . ALA A 1 606 ? -5.917 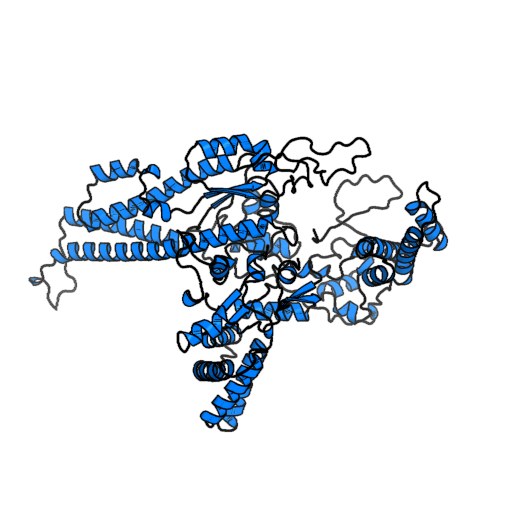3.421 -23.055 1.00 97.81 606 ALA A CA 1
ATOM 4631 C C . ALA A 1 606 ? -5.291 3.299 -24.454 1.00 97.81 606 ALA A C 1
ATOM 4633 O O . ALA A 1 606 ? -4.074 3.210 -24.564 1.00 97.81 606 ALA A O 1
ATOM 4634 N N . VAL A 1 607 ? -6.075 3.374 -25.537 1.00 96.81 607 VAL A N 1
ATOM 4635 C CA . VAL A 1 607 ? -5.515 3.352 -26.903 1.00 96.81 607 VAL A CA 1
ATOM 4636 C C . VAL A 1 607 ? -4.512 4.485 -27.122 1.00 96.81 607 VAL A C 1
ATOM 4638 O O . VAL A 1 607 ? -3.415 4.239 -27.622 1.00 96.81 607 VAL A O 1
ATOM 4641 N N . GLY A 1 608 ? -4.860 5.714 -26.734 1.00 95.75 608 GLY A N 1
ATOM 4642 C CA . GLY A 1 608 ? -3.972 6.866 -26.901 1.00 95.75 608 GLY A CA 1
ATOM 4643 C C . GLY A 1 608 ? -2.693 6.753 -26.068 1.00 95.75 608 GLY A C 1
ATOM 4644 O O . GLY A 1 608 ? -1.594 6.979 -26.578 1.00 95.75 608 GLY A O 1
ATOM 4645 N N . LEU A 1 609 ? -2.829 6.353 -24.799 1.00 97.00 609 LEU A N 1
ATOM 4646 C CA . LEU A 1 609 ? -1.689 6.146 -23.902 1.00 97.00 609 LEU A CA 1
ATOM 4647 C C . LEU A 1 609 ? -0.778 5.016 -24.395 1.00 97.00 609 LEU A C 1
ATOM 4649 O O . LEU A 1 609 ? 0.441 5.155 -24.323 1.00 97.00 609 LEU A O 1
ATOM 4653 N N . PHE A 1 610 ? -1.348 3.934 -24.932 1.00 96.88 610 PHE A N 1
ATOM 4654 C CA . PHE A 1 610 ? -0.598 2.811 -25.489 1.00 96.88 610 PHE A CA 1
ATOM 4655 C C . PHE A 1 610 ? 0.271 3.254 -26.667 1.00 96.88 610 PHE A C 1
ATOM 4657 O O . PHE A 1 610 ? 1.477 3.034 -26.630 1.00 96.88 610 PHE A O 1
ATOM 4664 N N . GLU A 1 611 ? -0.297 3.932 -27.668 1.00 95.25 611 GLU A N 1
ATOM 4665 C CA . GLU A 1 611 ? 0.459 4.382 -28.850 1.00 95.25 611 GLU A CA 1
ATOM 4666 C C . GLU A 1 611 ? 1.594 5.345 -28.461 1.00 95.25 611 GLU A C 1
ATOM 4668 O O . GLU A 1 611 ? 2.734 5.204 -28.913 1.00 95.25 611 GLU A O 1
ATOM 4673 N N . GLY A 1 612 ? 1.315 6.291 -27.555 1.00 95.25 612 GLY A N 1
ATOM 4674 C CA . GLY A 1 612 ? 2.328 7.217 -27.046 1.00 95.25 612 GLY A CA 1
ATOM 4675 C C . GLY A 1 612 ? 3.439 6.510 -26.263 1.00 95.25 612 GLY A C 1
ATOM 4676 O O . GLY A 1 612 ? 4.624 6.795 -26.456 1.00 95.25 612 GLY A O 1
ATOM 4677 N N . HIS A 1 613 ? 3.072 5.559 -25.402 1.00 95.12 613 HIS A N 1
ATOM 4678 C CA . HIS A 1 613 ? 4.018 4.762 -24.628 1.00 95.12 613 HIS A CA 1
ATOM 4679 C C . HIS A 1 613 ? 4.890 3.875 -25.527 1.00 95.12 613 HIS A C 1
ATOM 4681 O O . HIS A 1 613 ? 6.115 3.889 -25.396 1.00 95.12 613 HIS A O 1
ATOM 4687 N N . MET A 1 614 ? 4.281 3.167 -26.477 1.00 96.50 614 MET A N 1
ATOM 4688 C CA . MET A 1 614 ? 4.963 2.314 -27.446 1.00 96.50 614 MET A CA 1
ATOM 4689 C C . MET A 1 614 ? 5.956 3.094 -28.304 1.00 96.50 614 MET A C 1
ATOM 4691 O O . MET A 1 614 ? 7.081 2.639 -28.512 1.00 96.50 614 MET A O 1
ATOM 4695 N N . ARG A 1 615 ? 5.604 4.314 -28.729 1.00 95.56 615 ARG A N 1
ATOM 4696 C CA . ARG A 1 615 ? 6.550 5.184 -29.433 1.00 95.56 615 ARG A CA 1
ATOM 4697 C C . ARG A 1 615 ? 7.781 5.486 -28.577 1.00 95.56 615 ARG A C 1
ATOM 4699 O O . ARG A 1 615 ? 8.885 5.500 -29.108 1.00 95.56 615 ARG A O 1
ATOM 4706 N N . LYS A 1 616 ? 7.627 5.679 -27.263 1.00 94.12 616 LYS A N 1
ATOM 4707 C CA . LYS A 1 616 ? 8.762 5.878 -26.342 1.00 94.12 616 LYS A CA 1
ATOM 4708 C C . LYS A 1 616 ? 9.568 4.606 -26.076 1.00 94.12 616 LYS A C 1
ATOM 4710 O O . LYS A 1 616 ? 10.757 4.716 -25.794 1.00 94.12 616 LYS A O 1
ATOM 4715 N N . MET A 1 617 ? 8.956 3.424 -26.150 1.00 96.50 617 MET A N 1
ATOM 4716 C CA . MET A 1 617 ? 9.692 2.152 -26.106 1.00 96.50 617 MET A CA 1
ATOM 4717 C C . MET A 1 617 ? 10.541 1.965 -27.368 1.00 96.50 617 MET A C 1
ATOM 4719 O O . MET A 1 617 ? 11.713 1.608 -27.264 1.00 96.50 617 MET A O 1
ATOM 4723 N N . ALA A 1 618 ? 9.996 2.321 -28.537 1.00 97.50 618 ALA A N 1
ATOM 4724 C CA . ALA A 1 618 ? 10.702 2.251 -29.815 1.00 97.50 618 ALA A CA 1
ATOM 4725 C C . ALA A 1 618 ? 12.014 3.057 -29.806 1.00 97.50 618 ALA A C 1
ATOM 4727 O O . ALA A 1 618 ? 13.027 2.551 -30.276 1.00 97.50 618 ALA A O 1
ATOM 4728 N N . ASP A 1 619 ? 12.033 4.256 -29.201 1.00 95.81 619 ASP A N 1
ATOM 4729 C CA . ASP A 1 619 ? 13.261 5.061 -29.049 1.00 95.81 619 ASP A CA 1
ATOM 4730 C C . ASP A 1 619 ? 14.379 4.290 -28.319 1.00 95.81 619 ASP A C 1
ATOM 4732 O O . ASP A 1 619 ? 15.543 4.333 -28.724 1.00 95.81 619 ASP A O 1
ATOM 4736 N N . GLY A 1 620 ? 14.030 3.559 -27.253 1.00 96.56 620 GLY A N 1
ATOM 4737 C CA . GLY A 1 620 ? 14.984 2.753 -26.487 1.00 96.56 620 GLY A CA 1
ATOM 4738 C C . GLY A 1 620 ? 15.503 1.552 -27.278 1.00 96.56 620 GLY A C 1
ATOM 4739 O O . GLY A 1 620 ? 16.708 1.305 -27.313 1.00 96.56 620 GLY A O 1
ATOM 4740 N N . PHE A 1 621 ? 14.616 0.841 -27.977 1.00 97.81 621 PHE A N 1
ATOM 4741 C CA . PHE A 1 621 ? 15.007 -0.292 -28.821 1.00 97.81 621 PHE A CA 1
ATOM 4742 C C . PHE A 1 621 ? 15.848 0.138 -30.025 1.00 97.81 621 PHE A C 1
ATOM 4744 O O . PHE A 1 621 ? 16.814 -0.540 -30.370 1.00 97.81 621 PHE A O 1
ATOM 4751 N N . VAL A 1 622 ? 15.567 1.300 -30.618 1.00 97.56 622 VAL A N 1
ATOM 4752 C CA . VAL A 1 622 ? 16.427 1.904 -31.645 1.00 97.56 622 VAL A CA 1
ATOM 4753 C C . VAL A 1 622 ? 17.824 2.175 -31.091 1.00 97.56 622 VAL A C 1
ATOM 4755 O O . VAL A 1 622 ? 18.805 1.832 -31.750 1.00 97.56 622 VAL A O 1
ATOM 4758 N N . ALA A 1 623 ? 17.944 2.729 -29.879 1.00 97.56 623 ALA A N 1
ATOM 4759 C CA . ALA A 1 623 ? 19.249 2.962 -29.257 1.00 97.56 623 ALA A CA 1
ATOM 4760 C C . ALA A 1 623 ? 20.048 1.656 -29.096 1.00 97.56 623 ALA A C 1
ATOM 4762 O O . ALA A 1 623 ? 21.225 1.608 -29.453 1.00 97.56 623 ALA A O 1
ATOM 4763 N N . LEU A 1 624 ? 19.391 0.581 -28.654 1.00 97.75 624 LEU A N 1
ATOM 4764 C CA . LEU A 1 624 ? 19.988 -0.751 -28.525 1.00 97.75 624 LEU A CA 1
ATOM 4765 C C . LEU A 1 624 ? 20.392 -1.357 -29.872 1.00 97.75 624 LEU A C 1
ATOM 4767 O O . LEU A 1 624 ? 21.507 -1.855 -30.021 1.00 97.75 624 LEU A O 1
ATOM 4771 N N . ARG A 1 625 ? 19.514 -1.300 -30.878 1.00 96.75 625 ARG A N 1
ATOM 4772 C CA . ARG A 1 625 ? 19.793 -1.822 -32.225 1.00 96.75 625 ARG A CA 1
ATOM 4773 C C . ARG A 1 625 ? 20.944 -1.065 -32.880 1.00 96.75 625 ARG A C 1
ATOM 4775 O O . ARG A 1 625 ? 21.839 -1.698 -33.438 1.00 96.75 625 ARG A O 1
ATOM 4782 N N . ARG A 1 626 ? 20.963 0.267 -32.763 1.00 97.19 626 ARG A N 1
ATOM 4783 C CA . ARG A 1 626 ? 22.070 1.113 -33.226 1.00 97.19 626 ARG A CA 1
ATOM 4784 C C . ARG A 1 626 ? 23.376 0.719 -32.539 1.00 97.19 626 ARG A C 1
ATOM 4786 O O . ARG A 1 626 ? 24.370 0.489 -33.219 1.00 97.19 626 ARG A O 1
ATOM 4793 N N . ALA A 1 627 ? 23.360 0.585 -31.215 1.00 97.88 627 ALA A N 1
ATOM 4794 C CA . ALA A 1 627 ? 24.519 0.173 -30.432 1.00 97.88 627 ALA A CA 1
ATOM 4795 C C . ALA A 1 627 ? 25.057 -1.206 -30.852 1.00 97.88 627 ALA A C 1
ATOM 4797 O O . ALA A 1 627 ? 26.250 -1.336 -31.111 1.00 97.88 627 ALA A O 1
ATOM 4798 N N . ARG A 1 628 ? 24.186 -2.209 -31.020 1.00 97.56 628 ARG A N 1
ATOM 4799 C CA . ARG A 1 628 ? 24.576 -3.548 -31.502 1.00 97.56 628 ARG A CA 1
ATOM 4800 C C . ARG A 1 628 ? 25.172 -3.498 -32.914 1.00 97.56 628 ARG A C 1
ATOM 4802 O O . ARG A 1 628 ? 26.223 -4.079 -33.157 1.00 97.56 628 ARG A O 1
ATOM 4809 N N . LYS A 1 629 ? 24.568 -2.746 -33.842 1.00 97.31 629 LYS A N 1
ATOM 4810 C CA . LYS A 1 629 ? 25.119 -2.578 -35.200 1.00 97.31 629 LYS A CA 1
ATOM 4811 C C . LYS A 1 629 ? 26.474 -1.873 -35.205 1.00 97.31 629 LYS A C 1
ATOM 4813 O O . LYS A 1 629 ? 27.362 -2.275 -35.957 1.00 97.31 629 LYS A O 1
ATOM 4818 N N . LEU A 1 630 ? 26.649 -0.849 -34.369 1.00 96.31 630 LEU A N 1
ATOM 4819 C CA . LEU A 1 630 ? 27.933 -0.170 -34.186 1.00 96.31 630 LEU A CA 1
ATOM 4820 C C . LEU A 1 630 ? 28.981 -1.126 -33.613 1.00 96.31 630 LEU A C 1
ATOM 4822 O O . LEU A 1 630 ? 30.104 -1.151 -34.117 1.00 96.31 630 LEU A O 1
ATOM 4826 N N . LEU A 1 631 ? 28.620 -1.949 -32.625 1.00 96.12 631 LEU A N 1
ATOM 4827 C CA . LEU A 1 631 ? 29.500 -2.963 -32.040 1.00 96.12 631 LEU A CA 1
ATOM 4828 C C . LEU A 1 631 ? 29.936 -4.005 -33.080 1.00 96.12 631 LEU A C 1
ATOM 4830 O O . LEU A 1 631 ? 31.126 -4.295 -33.188 1.00 96.12 631 LEU A O 1
ATOM 4834 N N . ASP A 1 632 ? 29.023 -4.445 -33.943 1.00 95.69 632 ASP A N 1
ATOM 4835 C CA . ASP A 1 632 ? 29.308 -5.406 -35.016 1.00 95.69 632 ASP A CA 1
ATOM 4836 C C . ASP A 1 632 ? 30.020 -4.786 -36.234 1.00 95.69 632 ASP A C 1
ATOM 4838 O O . ASP A 1 632 ? 30.454 -5.507 -37.130 1.00 95.69 632 ASP A O 1
ATOM 4842 N N . GLY A 1 633 ? 30.114 -3.452 -36.319 1.00 93.00 633 GLY A N 1
ATOM 4843 C CA . GLY A 1 633 ? 30.641 -2.759 -37.503 1.00 93.00 633 GLY A CA 1
ATOM 4844 C C . GLY A 1 633 ? 29.723 -2.844 -38.730 1.00 93.00 633 GLY A C 1
ATOM 4845 O O . GLY A 1 633 ? 30.194 -2.745 -39.857 1.00 93.00 633 GLY A O 1
ATOM 4846 N N . ARG A 1 634 ? 28.417 -3.048 -38.513 1.00 95.31 634 ARG A N 1
ATOM 4847 C CA . ARG A 1 634 ? 27.380 -3.195 -39.553 1.00 95.31 634 ARG A CA 1
ATOM 4848 C C . ARG A 1 634 ? 26.420 -2.003 -39.629 1.00 95.31 634 ARG A C 1
ATOM 4850 O O . ARG A 1 634 ? 25.359 -2.123 -40.232 1.00 95.31 634 ARG A O 1
ATOM 4857 N N . TYR A 1 635 ? 26.743 -0.907 -38.949 1.00 95.38 635 TYR A N 1
ATOM 4858 C CA . TYR A 1 635 ? 25.908 0.288 -38.919 1.00 95.38 635 TYR A CA 1
ATOM 4859 C C . TYR A 1 635 ? 26.080 1.103 -40.204 1.00 95.38 635 TYR A C 1
ATOM 4861 O O . TYR A 1 635 ? 27.195 1.516 -40.524 1.00 95.38 635 TYR A O 1
ATOM 4869 N N . ASP A 1 636 ? 24.975 1.335 -40.907 1.00 94.06 636 ASP A N 1
ATOM 4870 C CA . ASP A 1 636 ? 24.894 2.189 -42.092 1.00 94.06 636 ASP A CA 1
ATOM 4871 C C . ASP A 1 636 ? 24.009 3.404 -41.768 1.00 94.06 636 ASP A C 1
ATOM 4873 O O . ASP A 1 636 ? 22.791 3.251 -41.668 1.00 94.06 636 ASP A O 1
ATOM 4877 N N . PRO A 1 637 ? 24.582 4.613 -41.606 1.00 91.75 637 PRO A N 1
ATOM 4878 C CA . PRO A 1 637 ? 23.829 5.794 -41.199 1.00 91.75 637 PRO A CA 1
ATOM 4879 C C . PRO A 1 637 ? 22.643 6.149 -42.101 1.00 91.75 637 PRO A C 1
ATOM 4881 O O . PRO A 1 637 ? 21.658 6.677 -41.597 1.00 91.75 637 PRO A O 1
ATOM 4884 N N . GLU A 1 638 ? 22.718 5.907 -43.412 1.00 93.06 638 GLU A N 1
ATOM 4885 C CA . GLU A 1 638 ? 21.642 6.306 -44.327 1.00 93.06 638 GLU A CA 1
ATOM 4886 C C . GLU A 1 638 ? 20.482 5.308 -44.267 1.00 93.06 638 GLU A C 1
ATOM 4888 O O . GLU A 1 638 ? 19.333 5.693 -44.037 1.00 93.06 638 GLU A O 1
ATOM 4893 N N . ALA A 1 639 ? 20.787 4.017 -44.415 1.00 94.50 639 ALA A N 1
ATOM 4894 C CA . ALA A 1 639 ? 19.773 2.968 -44.410 1.00 94.50 639 ALA A CA 1
ATOM 4895 C C . ALA A 1 639 ? 19.159 2.758 -43.016 1.00 94.50 639 ALA A C 1
ATOM 4897 O O . ALA A 1 639 ? 17.943 2.579 -42.893 1.00 94.50 639 ALA A O 1
ATOM 4898 N N . ASP A 1 640 ? 19.980 2.790 -41.962 1.00 95.50 640 ASP A N 1
ATOM 4899 C CA . ASP A 1 640 ? 19.530 2.484 -40.606 1.00 95.50 640 ASP A CA 1
ATOM 4900 C C . ASP A 1 640 ? 18.710 3.617 -40.002 1.00 95.50 640 ASP A C 1
ATOM 4902 O O . ASP A 1 640 ? 17.662 3.349 -39.421 1.00 95.50 640 ASP A O 1
ATOM 4906 N N . GLU A 1 641 ? 19.118 4.879 -40.166 1.00 94.62 641 GLU A N 1
ATOM 4907 C CA . GLU A 1 641 ? 18.351 6.003 -39.615 1.00 94.62 641 GLU A CA 1
ATOM 4908 C C . GLU A 1 641 ? 17.009 6.188 -40.331 1.00 94.62 641 GLU A C 1
ATOM 4910 O O . GLU A 1 641 ? 16.011 6.497 -39.678 1.00 94.62 641 GLU A O 1
ATOM 4915 N N . ALA A 1 642 ? 16.943 5.919 -41.641 1.00 94.81 642 ALA A N 1
ATOM 4916 C CA . ALA A 1 642 ? 15.674 5.874 -42.364 1.00 94.81 642 ALA A CA 1
ATOM 4917 C C . ALA A 1 642 ? 14.758 4.761 -41.822 1.00 94.81 642 ALA A C 1
ATOM 4919 O O . ALA A 1 642 ? 13.583 5.004 -41.554 1.00 94.81 642 ALA A O 1
ATOM 4920 N N . ALA A 1 643 ? 15.298 3.559 -41.587 1.00 94.19 643 ALA A N 1
ATOM 4921 C CA . ALA A 1 643 ? 14.536 2.458 -40.999 1.00 94.19 643 ALA A CA 1
ATOM 4922 C C . ALA A 1 643 ? 14.097 2.743 -39.549 1.00 94.19 643 ALA A C 1
ATOM 4924 O O . ALA A 1 643 ? 13.008 2.339 -39.142 1.00 94.19 643 ALA A O 1
ATOM 4925 N N . PHE A 1 644 ? 14.923 3.437 -38.762 1.00 95.19 644 PHE A N 1
ATOM 4926 C CA . PHE A 1 644 ? 14.612 3.806 -37.381 1.00 95.19 644 PHE A CA 1
ATOM 4927 C C . PHE A 1 644 ? 13.557 4.910 -37.274 1.00 95.19 644 PHE A C 1
ATOM 4929 O O . PHE A 1 644 ? 12.806 4.923 -36.299 1.00 95.19 644 PHE A O 1
ATOM 4936 N N . ALA A 1 645 ? 13.469 5.813 -38.254 1.00 93.69 645 ALA A N 1
ATOM 4937 C CA . ALA A 1 645 ? 12.471 6.882 -38.266 1.00 93.69 645 ALA A CA 1
ATOM 4938 C C . ALA A 1 645 ? 11.029 6.343 -38.288 1.00 93.69 645 ALA A C 1
ATOM 4940 O O . ALA A 1 645 ? 10.162 6.888 -37.601 1.00 93.69 645 ALA A O 1
ATOM 4941 N N . ASP A 1 646 ? 10.809 5.242 -39.009 1.00 92.31 646 ASP A N 1
ATOM 4942 C CA . ASP A 1 646 ? 9.510 4.575 -39.144 1.00 92.31 646 ASP A CA 1
ATOM 4943 C C . ASP A 1 646 ? 9.324 3.402 -38.161 1.00 92.31 646 ASP A C 1
ATOM 4945 O O . ASP A 1 646 ? 8.323 2.686 -38.234 1.00 92.31 646 ASP A O 1
ATOM 4949 N N . PHE A 1 647 ? 10.271 3.180 -37.239 1.00 95.81 647 PHE A N 1
ATOM 4950 C CA . PHE A 1 647 ? 10.224 2.047 -36.317 1.00 95.81 647 PHE A CA 1
ATOM 4951 C C . PHE A 1 647 ? 9.137 2.220 -35.241 1.00 95.81 647 PHE A C 1
ATOM 4953 O O . PHE A 1 647 ? 9.168 3.151 -34.431 1.00 95.81 647 PHE A O 1
ATOM 4960 N N . GLY A 1 648 ? 8.186 1.288 -35.211 1.00 95.31 648 GLY A N 1
ATOM 4961 C CA . GLY A 1 648 ? 7.041 1.264 -34.305 1.00 95.31 648 GLY A CA 1
ATOM 4962 C C . GLY A 1 648 ? 6.799 -0.107 -33.674 1.00 95.31 648 GLY A C 1
ATOM 4963 O O . GLY A 1 648 ? 7.477 -1.091 -33.967 1.00 95.31 648 GLY A O 1
ATOM 4964 N N . TRP A 1 649 ? 5.801 -0.180 -32.792 1.00 95.06 649 TRP A N 1
ATOM 4965 C CA . TRP A 1 649 ? 5.539 -1.379 -31.987 1.00 95.06 649 TRP A CA 1
ATOM 4966 C C . TRP A 1 649 ? 5.117 -2.601 -32.793 1.00 95.06 649 TRP A C 1
ATOM 4968 O O . TRP A 1 649 ? 5.338 -3.725 -32.360 1.00 95.06 649 TRP A O 1
ATOM 4978 N N . GLN A 1 650 ? 4.561 -2.398 -33.986 1.00 94.62 650 GLN A N 1
ATOM 4979 C CA . GLN A 1 650 ? 4.218 -3.474 -34.914 1.00 94.62 650 GLN A CA 1
ATOM 4980 C C . GLN A 1 650 ? 5.458 -4.216 -35.441 1.00 94.62 650 GLN A C 1
ATOM 4982 O O . GLN A 1 650 ? 5.324 -5.281 -36.033 1.00 94.62 650 GLN A O 1
ATOM 4987 N N . GLN A 1 651 ? 6.653 -3.644 -35.261 1.00 95.94 651 GLN A N 1
ATOM 4988 C CA . GLN A 1 651 ? 7.938 -4.208 -35.680 1.00 95.94 651 GLN A CA 1
ATOM 4989 C C . GLN A 1 651 ? 8.794 -4.662 -34.486 1.00 95.94 651 GLN A C 1
ATOM 4991 O O . GLN A 1 651 ? 9.964 -5.017 -34.674 1.00 95.94 651 GLN A O 1
ATOM 4996 N N . PHE A 1 652 ? 8.250 -4.623 -33.265 1.00 96.81 652 PHE A N 1
ATOM 4997 C CA . PHE A 1 652 ? 8.926 -5.187 -32.101 1.00 96.81 652 PHE A CA 1
ATOM 4998 C C . PHE A 1 652 ? 8.992 -6.705 -32.248 1.00 96.81 652 PHE A C 1
ATOM 5000 O O . PHE A 1 652 ? 8.049 -7.346 -32.709 1.00 96.81 652 PHE A O 1
ATOM 5007 N N . SER A 1 653 ? 10.124 -7.273 -31.853 1.00 96.38 653 SER A N 1
ATOM 5008 C CA . SER A 1 653 ? 10.214 -8.703 -31.563 1.00 96.38 653 SER A CA 1
ATOM 5009 C C . SER A 1 653 ? 9.378 -9.051 -30.328 1.00 96.38 653 SER A C 1
ATOM 5011 O O . SER A 1 653 ? 9.064 -8.176 -29.519 1.00 96.38 653 SER A O 1
ATOM 5013 N N . ASP A 1 654 ? 9.062 -10.333 -30.147 1.00 94.88 654 ASP A N 1
ATOM 5014 C CA . ASP A 1 654 ? 8.336 -10.799 -28.959 1.00 94.88 654 ASP A CA 1
ATOM 5015 C C . ASP A 1 654 ? 9.098 -10.477 -27.661 1.00 94.88 654 ASP A C 1
ATOM 5017 O O . ASP A 1 654 ? 8.485 -10.094 -26.668 1.00 94.88 654 ASP A O 1
ATOM 5021 N N . GLU A 1 655 ? 10.433 -10.543 -27.684 1.00 93.88 655 GLU A N 1
ATOM 5022 C CA . GLU A 1 655 ? 11.309 -10.177 -26.561 1.00 93.88 655 GLU A CA 1
ATOM 5023 C C . GLU A 1 655 ? 11.229 -8.675 -26.234 1.00 93.88 655 GLU A C 1
ATOM 5025 O O . GLU A 1 655 ? 11.030 -8.290 -25.081 1.00 93.88 655 GLU A O 1
ATOM 5030 N N . GLU A 1 656 ? 11.310 -7.806 -27.248 1.00 95.81 656 GLU A N 1
ATOM 5031 C CA . GLU A 1 656 ? 11.135 -6.354 -27.077 1.00 95.81 656 GLU A CA 1
ATOM 5032 C C . GLU A 1 656 ? 9.721 -6.026 -26.576 1.00 95.81 656 GLU A C 1
ATOM 5034 O O . GLU A 1 656 ? 9.532 -5.187 -25.691 1.00 95.81 656 GLU A O 1
ATOM 5039 N N . PHE A 1 657 ? 8.707 -6.716 -27.095 1.00 95.12 657 PHE A N 1
ATOM 5040 C CA . PHE A 1 657 ? 7.335 -6.527 -26.648 1.00 95.12 657 PHE A CA 1
ATOM 5041 C C . PHE A 1 657 ? 7.133 -7.014 -25.203 1.00 95.12 657 PHE A C 1
ATOM 5043 O O . PHE A 1 657 ? 6.432 -6.368 -24.426 1.00 95.12 657 PHE A O 1
ATOM 5050 N N . ALA A 1 658 ? 7.798 -8.095 -24.791 1.00 93.56 658 ALA A N 1
ATOM 5051 C CA . ALA A 1 658 ? 7.765 -8.617 -23.425 1.00 93.56 658 ALA A CA 1
ATOM 5052 C C . ALA A 1 658 ? 8.395 -7.667 -22.387 1.00 93.56 658 ALA A C 1
ATOM 5054 O O . ALA A 1 658 ? 8.045 -7.748 -21.204 1.00 93.56 658 ALA A O 1
ATOM 5055 N N . LEU A 1 659 ? 9.278 -6.760 -22.822 1.00 95.50 659 LEU A N 1
ATOM 5056 C CA . LEU A 1 659 ? 9.855 -5.682 -22.009 1.00 95.50 659 LEU A CA 1
ATOM 5057 C C . LEU A 1 659 ? 8.939 -4.459 -21.885 1.00 95.50 659 LEU A C 1
ATOM 5059 O O . LEU A 1 659 ? 9.185 -3.589 -21.047 1.00 95.50 659 LEU A O 1
ATOM 5063 N N . CYS A 1 660 ? 7.890 -4.361 -22.704 1.00 96.00 660 CYS A N 1
ATOM 5064 C CA . CYS A 1 660 ? 6.973 -3.232 -22.679 1.00 96.00 660 CYS A CA 1
ATOM 5065 C C . CYS A 1 660 ? 6.005 -3.333 -21.486 1.00 96.00 660 CYS A C 1
ATOM 5067 O O . CYS A 1 660 ? 5.235 -4.294 -21.405 1.00 96.00 660 CYS A O 1
ATOM 5069 N N . PRO A 1 661 ? 5.982 -2.332 -20.582 1.00 95.38 661 PRO A N 1
ATOM 5070 C CA . PRO A 1 661 ? 4.988 -2.253 -19.519 1.00 95.38 661 PRO A CA 1
ATOM 5071 C C . PRO A 1 661 ? 3.558 -2.395 -20.064 1.00 95.38 661 PRO A C 1
ATOM 5073 O O . PRO A 1 661 ? 3.146 -1.614 -20.929 1.00 95.38 661 PRO A O 1
ATOM 5076 N N . PRO A 1 662 ? 2.764 -3.365 -19.579 1.00 95.62 662 PRO A N 1
ATOM 5077 C CA . PRO A 1 662 ? 1.394 -3.517 -20.029 1.00 95.62 662 PRO A CA 1
ATOM 5078 C C . PRO A 1 662 ? 0.528 -2.329 -19.611 1.00 95.62 662 PRO A C 1
ATOM 5080 O O . PRO A 1 662 ? 0.608 -1.836 -18.482 1.00 95.62 662 PRO A O 1
ATOM 5083 N N . LEU A 1 663 ? -0.352 -1.914 -20.521 1.00 96.38 663 LEU A N 1
ATOM 5084 C CA . LEU A 1 663 ? -1.389 -0.931 -20.243 1.00 96.38 663 LEU A CA 1
ATOM 5085 C C . LEU A 1 663 ? -2.734 -1.626 -20.022 1.00 96.38 663 LEU A C 1
ATOM 5087 O O . LEU A 1 663 ? -3.134 -2.491 -20.809 1.00 96.38 663 LEU A O 1
ATOM 5091 N N . PHE A 1 664 ? -3.429 -1.210 -18.967 1.00 97.62 664 PHE A N 1
ATOM 5092 C CA . PHE A 1 664 ? -4.744 -1.714 -18.601 1.00 97.62 664 PHE A CA 1
ATOM 5093 C C . PHE A 1 664 ? -5.822 -0.645 -18.769 1.00 97.62 664 PHE A C 1
ATOM 5095 O O . PHE A 1 664 ? -5.648 0.487 -18.321 1.00 97.62 664 PHE A O 1
ATOM 5102 N N . ALA A 1 665 ? -6.954 -1.028 -19.354 1.00 97.88 665 ALA A N 1
ATOM 5103 C CA . ALA A 1 665 ? -8.221 -0.328 -19.192 1.00 97.88 665 ALA A CA 1
ATOM 5104 C C . ALA A 1 665 ? -8.994 -0.981 -18.036 1.00 97.88 665 ALA A C 1
ATOM 5106 O O . ALA A 1 665 ? -9.297 -2.173 -18.087 1.00 97.88 665 ALA A O 1
ATOM 5107 N N . VAL A 1 666 ? -9.290 -0.217 -16.988 1.00 97.81 666 VAL A N 1
ATOM 5108 C CA . VAL A 1 666 ? -9.899 -0.711 -15.744 1.00 97.81 666 VAL A CA 1
ATOM 5109 C C . VAL A 1 666 ? -11.233 -0.015 -15.508 1.00 97.81 666 VAL A C 1
ATOM 5111 O O . VAL A 1 666 ? -11.377 1.163 -15.822 1.00 97.81 666 VAL A O 1
ATOM 5114 N N . GLY A 1 667 ? -12.229 -0.726 -14.986 1.00 96.56 667 GLY A N 1
ATOM 5115 C CA . GLY A 1 667 ? -13.501 -0.123 -14.592 1.00 96.56 667 GLY A CA 1
ATOM 5116 C C . GLY A 1 667 ? -14.480 -1.132 -14.011 1.00 96.56 667 GLY A C 1
ATOM 5117 O O . GLY A 1 667 ? -14.300 -2.338 -14.160 1.00 96.56 667 GLY A O 1
ATOM 5118 N N . GLY A 1 668 ? -15.520 -0.628 -13.351 1.00 95.25 668 GLY A N 1
ATOM 5119 C CA . GLY A 1 668 ? -16.638 -1.456 -12.897 1.00 95.25 668 GLY A CA 1
ATOM 5120 C C . GLY A 1 668 ? -17.564 -1.874 -14.040 1.00 95.25 668 GLY A C 1
ATOM 5121 O O . GLY A 1 668 ? -17.479 -1.360 -15.161 1.00 95.25 668 GLY A O 1
ATOM 5122 N N . ASP A 1 669 ? -18.499 -2.768 -13.745 1.00 92.88 669 ASP A N 1
ATOM 5123 C CA . ASP A 1 669 ? -19.519 -3.239 -14.682 1.00 92.88 669 ASP A CA 1
ATOM 5124 C C . ASP A 1 669 ? -20.377 -2.101 -15.258 1.00 92.88 669 ASP A C 1
ATOM 5126 O O . ASP A 1 669 ? -20.495 -2.005 -16.476 1.00 92.88 669 ASP A O 1
ATOM 5130 N N . GLY A 1 670 ? -20.882 -1.160 -14.453 1.00 92.12 670 GLY A N 1
ATOM 5131 C CA . GLY A 1 670 ? -21.639 -0.013 -14.982 1.00 92.12 670 GLY A CA 1
ATOM 5132 C C . GLY A 1 670 ? -20.854 0.838 -15.999 1.00 92.12 670 GLY A C 1
ATOM 5133 O O . GLY A 1 670 ? -21.412 1.314 -16.989 1.00 92.12 670 GLY A O 1
ATOM 5134 N N . ALA A 1 671 ? -19.538 0.987 -15.813 1.00 94.81 671 ALA A N 1
ATOM 5135 C CA . ALA A 1 671 ? -18.682 1.694 -16.767 1.00 94.81 671 ALA A CA 1
ATOM 5136 C C . ALA A 1 671 ? -18.480 0.885 -18.052 1.00 94.81 671 ALA A C 1
ATOM 5138 O O . ALA A 1 671 ? -18.623 1.410 -19.152 1.00 94.81 671 ALA A O 1
ATOM 5139 N N . MET A 1 672 ? -18.124 -0.392 -17.916 1.00 94.69 672 MET A N 1
ATOM 5140 C CA . MET A 1 672 ? -17.604 -1.205 -19.018 1.00 94.69 672 MET A CA 1
ATOM 5141 C C . MET A 1 672 ? -18.694 -1.964 -19.785 1.00 94.69 672 MET A C 1
ATOM 5143 O O . MET A 1 672 ? -18.522 -2.261 -20.967 1.00 94.69 672 MET A O 1
ATOM 5147 N N . MET A 1 673 ? -19.823 -2.242 -19.135 1.00 92.38 673 MET A N 1
ATOM 5148 C CA . MET A 1 673 ? -20.924 -3.059 -19.656 1.00 92.38 673 MET A CA 1
ATOM 5149 C C . MET A 1 673 ? -22.150 -2.246 -20.058 1.00 92.38 673 MET A C 1
ATOM 5151 O O . MET A 1 673 ? -22.913 -2.708 -20.911 1.00 92.38 673 MET A O 1
ATOM 5155 N N . ASP A 1 674 ? -22.294 -1.026 -19.535 1.00 93.50 674 ASP A N 1
ATOM 5156 C CA . ASP A 1 674 ? -23.372 -0.108 -19.906 1.00 93.50 674 ASP A CA 1
ATOM 5157 C C . ASP A 1 674 ? -22.836 1.039 -20.771 1.00 93.50 674 ASP A C 1
ATOM 5159 O O . ASP A 1 674 ? -22.690 0.897 -21.988 1.00 93.50 674 ASP A O 1
ATOM 5163 N N . ILE A 1 675 ? -22.515 2.178 -20.151 1.00 95.81 675 ILE A N 1
ATOM 5164 C CA . ILE A 1 675 ? -22.239 3.439 -20.851 1.00 95.81 675 ILE A CA 1
ATOM 5165 C C . ILE A 1 675 ? -20.977 3.379 -21.726 1.00 95.81 675 ILE A C 1
ATOM 5167 O O . ILE A 1 675 ? -20.943 3.958 -22.811 1.00 95.81 675 ILE A O 1
ATOM 5171 N N . GLY A 1 676 ? -19.942 2.665 -21.281 1.00 95.62 676 GLY A N 1
ATOM 5172 C CA . GLY A 1 676 ? -18.661 2.525 -21.973 1.00 95.62 676 GLY A CA 1
ATOM 5173 C C . GLY A 1 676 ? -18.558 1.285 -22.854 1.00 95.62 676 GLY A C 1
ATOM 5174 O O . GLY A 1 676 ? -17.528 1.096 -23.504 1.00 95.62 676 GLY A O 1
ATOM 5175 N N . PHE A 1 677 ? -19.612 0.466 -22.956 1.00 95.31 677 PHE A N 1
ATOM 5176 C CA . PHE A 1 677 ? -19.570 -0.778 -23.732 1.00 95.31 677 PHE A CA 1
ATOM 5177 C C . PHE A 1 677 ? -19.202 -0.548 -25.203 1.00 95.31 677 PHE A C 1
ATOM 5179 O O . PHE A 1 677 ? -18.472 -1.339 -25.795 1.00 95.31 677 PHE A O 1
ATOM 5186 N N . GLN A 1 678 ? -19.639 0.565 -25.800 1.00 95.06 678 GLN A N 1
ATOM 5187 C CA . GLN A 1 678 ? -19.247 0.920 -27.168 1.00 95.06 678 GLN A CA 1
ATOM 5188 C C . GLN A 1 678 ? -17.730 1.138 -27.300 1.00 95.06 678 GLN A C 1
ATOM 5190 O O . GLN A 1 678 ? -17.131 0.727 -28.297 1.00 95.06 678 GLN A O 1
ATOM 5195 N N . ASN A 1 679 ? -17.101 1.777 -26.312 1.00 96.56 679 ASN A N 1
ATOM 5196 C CA . ASN A 1 679 ? -15.660 2.027 -26.310 1.00 96.56 679 ASN A CA 1
ATOM 5197 C C . ASN A 1 679 ? -14.880 0.739 -26.050 1.00 96.56 679 ASN A C 1
ATOM 5199 O O . ASN A 1 679 ? -13.895 0.483 -26.743 1.00 96.56 679 ASN A O 1
ATOM 5203 N N . LEU A 1 680 ? -15.357 -0.098 -25.125 1.00 95.38 680 LEU A N 1
ATOM 5204 C CA . LEU A 1 680 ? -14.801 -1.427 -24.892 1.00 95.38 680 LEU A CA 1
ATOM 5205 C C . LEU A 1 680 ? -14.881 -2.289 -26.158 1.00 95.38 680 LEU A C 1
ATOM 5207 O O . LEU A 1 680 ? -13.870 -2.820 -26.605 1.00 95.38 680 LEU A O 1
ATOM 5211 N N . SER A 1 681 ? -16.050 -2.361 -26.796 1.00 94.56 681 SER A N 1
ATOM 5212 C CA . SER A 1 681 ? -16.255 -3.106 -28.042 1.00 94.56 681 SER A CA 1
ATOM 5213 C C . SER A 1 681 ? -15.298 -2.648 -29.149 1.00 94.56 681 SER A C 1
ATOM 5215 O O . SER A 1 681 ? -14.677 -3.477 -29.815 1.00 94.56 681 SER A O 1
ATOM 5217 N N . ARG A 1 682 ? -15.103 -1.331 -29.308 1.00 95.75 682 ARG A N 1
ATOM 5218 C CA . ARG A 1 682 ? -14.127 -0.778 -30.259 1.00 95.75 682 ARG A CA 1
ATOM 5219 C C . ARG A 1 682 ? -12.686 -1.139 -29.910 1.00 95.75 682 ARG A C 1
ATOM 5221 O O . ARG A 1 682 ? -11.922 -1.440 -30.823 1.00 95.75 682 ARG A O 1
ATOM 5228 N N . LEU A 1 683 ? -12.311 -1.109 -28.630 1.00 96.31 683 LEU A N 1
ATOM 5229 C CA . LEU A 1 683 ? -10.982 -1.531 -28.189 1.00 96.31 683 LEU A CA 1
ATOM 5230 C C . LEU A 1 683 ? -10.741 -3.004 -28.540 1.00 96.31 683 LEU A C 1
ATOM 5232 O O . LEU A 1 683 ? -9.739 -3.305 -29.187 1.00 96.31 683 LEU A O 1
ATOM 5236 N N . MET A 1 684 ? -11.681 -3.891 -28.204 1.00 93.38 684 MET A N 1
ATOM 5237 C CA . MET A 1 684 ? -11.583 -5.324 -28.510 1.00 93.38 684 MET A CA 1
ATOM 5238 C C . MET A 1 684 ? -11.486 -5.581 -30.022 1.00 93.38 684 MET A C 1
ATOM 5240 O O . MET A 1 684 ? -10.692 -6.408 -30.460 1.00 93.38 684 MET A O 1
ATOM 5244 N N . ALA A 1 685 ? -12.223 -4.820 -30.838 1.00 94.75 685 ALA A N 1
ATOM 5245 C CA . ALA A 1 685 ? -12.153 -4.905 -32.299 1.00 94.75 685 ALA A CA 1
ATOM 5246 C C . ALA A 1 685 ? -10.853 -4.331 -32.897 1.00 94.75 685 ALA A C 1
ATOM 5248 O O . ALA A 1 685 ? -10.541 -4.599 -34.055 1.00 94.75 685 ALA A O 1
ATOM 5249 N N . SER A 1 686 ? -10.098 -3.525 -32.143 1.00 94.12 686 SER A N 1
ATOM 5250 C CA . SER A 1 686 ? -8.910 -2.832 -32.658 1.00 94.12 686 SER A CA 1
ATOM 5251 C C . SER A 1 686 ? -7.671 -3.719 -32.800 1.00 94.12 686 SER A C 1
ATOM 5253 O O . SER A 1 686 ? -6.704 -3.290 -33.429 1.00 94.12 686 SER A O 1
ATOM 5255 N N . GLY A 1 687 ? -7.665 -4.906 -32.181 1.00 90.44 687 GLY A N 1
ATOM 5256 C CA . GLY A 1 687 ? -6.509 -5.809 -32.144 1.00 90.44 687 GLY A CA 1
ATOM 5257 C C . GLY A 1 687 ? -5.303 -5.271 -31.362 1.00 90.44 687 GLY A C 1
ATOM 5258 O O . GLY A 1 687 ? -4.238 -5.881 -31.394 1.00 90.44 687 GLY A O 1
ATOM 5259 N N . LYS A 1 688 ? -5.437 -4.129 -30.672 1.00 93.12 688 LYS A N 1
ATOM 5260 C CA . LYS A 1 688 ? -4.352 -3.565 -29.865 1.00 93.12 688 LYS A CA 1
ATOM 5261 C C . LYS A 1 688 ? -4.127 -4.404 -28.603 1.00 93.12 688 LYS A C 1
ATOM 5263 O O . LYS A 1 688 ? -5.107 -4.757 -27.947 1.00 93.12 688 LYS A O 1
ATOM 5268 N N . PRO A 1 689 ? -2.867 -4.666 -28.214 1.00 93.56 689 PRO A N 1
ATOM 5269 C CA . PRO A 1 689 ? -2.511 -5.519 -27.075 1.00 93.56 689 PRO A CA 1
ATOM 5270 C C . PRO A 1 689 ? -2.676 -4.798 -25.721 1.00 93.56 689 PRO A C 1
ATOM 5272 O O . PRO A 1 689 ? -1.758 -4.726 -24.903 1.00 93.56 689 PRO A O 1
ATOM 5275 N N . ILE A 1 690 ? -3.863 -4.244 -25.485 1.00 96.12 690 ILE A N 1
ATOM 5276 C CA . ILE A 1 690 ? -4.262 -3.580 -24.242 1.00 96.12 690 ILE A CA 1
ATOM 5277 C C . ILE A 1 690 ? -5.091 -4.569 -23.429 1.00 96.12 690 ILE A C 1
ATOM 5279 O O . ILE A 1 690 ? -5.988 -5.227 -23.954 1.00 96.12 690 ILE A O 1
ATOM 5283 N N . ARG A 1 691 ? -4.796 -4.671 -22.135 1.00 94.94 691 ARG A N 1
ATOM 5284 C CA . ARG A 1 691 ? -5.518 -5.564 -21.224 1.00 94.94 691 ARG A CA 1
ATOM 5285 C C . ARG A 1 691 ? -6.735 -4.839 -20.655 1.00 94.94 691 ARG A C 1
ATOM 5287 O O . ARG A 1 691 ? -6.668 -3.642 -20.392 1.00 94.94 691 ARG A O 1
ATOM 5294 N N . VAL A 1 692 ? -7.837 -5.551 -20.442 1.00 95.81 692 VAL A N 1
ATOM 5295 C CA . VAL A 1 692 ? -9.051 -4.993 -19.830 1.00 95.81 692 VAL A CA 1
ATOM 5296 C C . VAL A 1 692 ? -9.334 -5.733 -18.532 1.00 95.81 692 VAL A C 1
ATOM 5298 O O . VAL A 1 692 ? -9.344 -6.961 -18.516 1.00 95.81 692 VAL A O 1
ATOM 5301 N N . VAL A 1 693 ? -9.570 -4.988 -17.454 1.00 95.94 693 VAL A N 1
ATOM 5302 C CA . VAL A 1 693 ? -10.019 -5.527 -16.165 1.00 95.94 693 VAL A CA 1
ATOM 5303 C C . VAL A 1 693 ? -11.369 -4.907 -15.843 1.00 95.94 693 VAL A C 1
ATOM 5305 O O . VAL A 1 693 ? -11.463 -3.708 -15.580 1.00 95.94 693 VAL A O 1
ATOM 5308 N N . VAL A 1 694 ? -12.411 -5.737 -15.868 1.00 95.56 694 VAL A N 1
ATOM 5309 C CA . VAL A 1 694 ? -13.748 -5.358 -15.406 1.00 95.56 694 VAL A CA 1
ATOM 5310 C C . VAL A 1 694 ? -13.948 -5.933 -14.011 1.00 95.56 694 VAL A C 1
ATOM 5312 O O . VAL A 1 694 ? -13.959 -7.152 -13.850 1.00 95.56 694 VAL A O 1
ATOM 5315 N N . VAL A 1 695 ? -14.083 -5.068 -13.006 1.00 94.81 695 VAL A N 1
ATOM 5316 C CA . VAL A 1 695 ? -14.461 -5.492 -11.652 1.00 94.81 695 VAL A CA 1
ATOM 5317 C C . VAL A 1 695 ? -15.983 -5.499 -11.548 1.00 94.81 695 VAL A C 1
ATOM 5319 O O . VAL A 1 695 ? -16.615 -4.471 -11.344 1.00 94.81 695 VAL A O 1
ATOM 5322 N N . ASP A 1 696 ? -16.580 -6.662 -11.789 1.00 93.62 696 ASP A N 1
ATOM 5323 C CA . ASP A 1 696 ? -18.034 -6.821 -11.827 1.00 93.62 696 ASP A CA 1
ATOM 5324 C C . ASP A 1 696 ? -18.609 -6.977 -10.414 1.00 93.62 696 ASP A C 1
ATOM 5326 O O . ASP A 1 696 ? -18.530 -8.050 -9.811 1.00 93.62 696 ASP A O 1
ATOM 5330 N N . THR A 1 697 ? -19.193 -5.900 -9.890 1.00 92.38 697 THR A N 1
ATOM 5331 C CA . THR A 1 697 ? -19.922 -5.903 -8.615 1.00 92.38 697 THR A CA 1
ATOM 5332 C C . THR A 1 697 ? -21.422 -6.106 -8.811 1.00 92.38 697 THR A C 1
ATOM 5334 O O . THR A 1 697 ? -22.171 -6.124 -7.833 1.00 92.38 697 THR A O 1
ATOM 5337 N N . GLN A 1 698 ? -21.865 -6.306 -10.060 1.00 90.88 698 GLN A N 1
ATOM 5338 C CA . GLN A 1 698 ? -23.252 -6.577 -10.446 1.00 90.88 698 GLN A CA 1
ATOM 5339 C C . GLN A 1 698 ? -24.219 -5.432 -10.115 1.00 90.88 698 GLN A C 1
ATOM 5341 O O . GLN A 1 698 ? -25.439 -5.624 -10.096 1.00 90.88 698 GLN A O 1
ATOM 5346 N N . ALA A 1 699 ? -23.684 -4.245 -9.834 1.00 88.62 699 ALA A N 1
ATOM 5347 C CA . ALA A 1 699 ? -24.419 -3.026 -9.551 1.00 88.62 699 ALA A CA 1
ATOM 5348 C C . ALA A 1 699 ? -23.493 -1.820 -9.727 1.00 88.62 699 ALA A C 1
ATOM 5350 O O . ALA A 1 699 ? -22.293 -1.892 -9.489 1.00 88.62 699 ALA A O 1
ATOM 5351 N N . ASN A 1 700 ? -24.051 -0.647 -10.018 1.00 88.88 700 ASN A N 1
ATOM 5352 C CA . ASN A 1 700 ? -23.264 0.580 -9.947 1.00 88.88 700 ASN A CA 1
ATOM 5353 C C . ASN A 1 700 ? -23.019 0.969 -8.476 1.00 88.88 700 ASN A C 1
ATOM 5355 O O . ASN A 1 700 ? -23.750 1.789 -7.911 1.00 88.88 700 ASN A O 1
ATOM 5359 N N . SER A 1 701 ? -21.998 0.372 -7.854 1.00 89.50 701 SER A N 1
ATOM 5360 C CA . SER A 1 701 ? -21.671 0.541 -6.432 1.00 89.50 701 SER A CA 1
ATOM 5361 C C . SER A 1 701 ? -21.380 1.998 -6.062 1.00 89.50 701 SER A C 1
ATOM 5363 O O . SER A 1 701 ? -21.865 2.485 -5.043 1.00 89.50 701 SER A O 1
ATOM 5365 N N . ALA A 1 702 ? -20.663 2.737 -6.915 1.00 85.69 702 ALA A N 1
ATOM 5366 C CA . ALA A 1 702 ? -20.372 4.157 -6.694 1.00 85.69 702 ALA A CA 1
ATOM 5367 C C . ALA A 1 702 ? -21.631 5.037 -6.765 1.00 85.69 702 ALA A C 1
ATOM 5369 O O . ALA A 1 702 ? -21.732 6.032 -6.052 1.00 85.69 702 ALA A O 1
ATOM 5370 N N . GLY A 1 703 ? -22.605 4.651 -7.595 1.00 81.62 703 GLY A N 1
ATOM 5371 C CA . GLY A 1 703 ? -23.918 5.294 -7.697 1.00 81.62 703 GLY A CA 1
ATOM 5372 C C . GLY A 1 703 ? -24.895 4.914 -6.580 1.00 81.62 703 GLY A C 1
ATOM 5373 O O . GLY A 1 703 ? -26.082 5.208 -6.701 1.00 81.62 703 GLY A O 1
ATOM 5374 N N . GLY A 1 704 ? -24.426 4.238 -5.526 1.00 82.62 704 GLY A N 1
ATOM 5375 C CA . GLY A 1 704 ? -25.243 3.774 -4.405 1.00 82.62 704 GLY A CA 1
ATOM 5376 C C . GLY A 1 704 ? -25.857 2.384 -4.590 1.00 82.62 704 GLY A C 1
ATOM 5377 O O . GLY A 1 704 ? -26.711 2.010 -3.803 1.00 82.62 704 GLY A O 1
ATOM 5378 N N . GLY A 1 705 ? -25.459 1.615 -5.609 1.00 84.50 705 GLY A N 1
ATOM 5379 C CA . GLY A 1 705 ? -26.029 0.288 -5.882 1.00 84.50 705 GLY A CA 1
ATOM 5380 C C . GLY A 1 705 ? -27.209 0.322 -6.857 1.00 84.50 705 GLY A C 1
ATOM 5381 O O . GLY A 1 705 ? -28.185 -0.412 -6.697 1.00 84.50 705 GLY A O 1
ATOM 5382 N N . GLN A 1 706 ? -27.145 1.198 -7.865 1.00 85.12 706 GLN A N 1
ATOM 5383 C CA . GLN A 1 706 ? -28.128 1.237 -8.955 1.00 85.12 706 GLN A CA 1
ATOM 5384 C C . GLN A 1 706 ? -28.015 -0.012 -9.841 1.00 85.12 706 GLN A C 1
ATOM 5386 O O . GLN A 1 706 ? -26.937 -0.592 -9.986 1.00 85.12 706 GLN A O 1
ATOM 5391 N N . SER A 1 707 ? -29.120 -0.398 -10.479 1.00 86.19 707 SER A N 1
ATOM 5392 C CA . SER A 1 707 ? -29.145 -1.512 -11.430 1.00 86.19 707 SER A CA 1
ATOM 5393 C C . SER A 1 707 ? -28.262 -1.246 -12.654 1.00 86.19 707 SER A C 1
ATOM 5395 O O . SER A 1 707 ? -28.298 -0.149 -13.208 1.00 86.19 707 SER A O 1
ATOM 5397 N N . CYS A 1 708 ? -27.561 -2.277 -13.122 1.00 87.31 708 CYS A N 1
ATOM 5398 C CA . CYS A 1 708 ? -26.732 -2.278 -14.333 1.00 87.31 708 CYS A CA 1
ATOM 5399 C C . CYS A 1 708 ? -27.046 -3.508 -15.207 1.00 87.31 708 CYS A C 1
ATOM 5401 O O . CYS A 1 708 ? -27.718 -4.450 -14.754 1.00 87.31 708 CYS A O 1
ATOM 5403 N N . THR A 1 709 ? -26.534 -3.575 -16.443 1.00 90.69 709 THR A N 1
ATOM 5404 C CA . THR A 1 709 ? -26.765 -4.764 -17.291 1.00 90.69 709 THR A CA 1
ATOM 5405 C C . THR A 1 709 ? -26.025 -6.021 -16.817 1.00 90.69 709 THR A C 1
ATOM 5407 O O . THR A 1 709 ? -26.479 -7.117 -17.145 1.00 90.69 709 THR A O 1
ATOM 5410 N N . ALA A 1 710 ? -25.001 -5.909 -15.962 1.00 91.06 710 ALA A N 1
ATOM 5411 C CA . ALA A 1 710 ? -24.301 -7.054 -15.356 1.00 91.06 710 ALA A CA 1
ATOM 5412 C C . ALA A 1 710 ? -25.035 -7.695 -14.155 1.00 91.06 710 ALA A C 1
ATOM 5414 O O . ALA A 1 710 ? -24.725 -8.821 -13.763 1.00 91.06 710 ALA A O 1
ATOM 5415 N N . GLY A 1 711 ? -26.048 -7.020 -13.597 1.00 88.88 711 GLY A N 1
ATOM 5416 C CA . GLY A 1 711 ? -26.873 -7.568 -12.514 1.00 88.88 711 GLY A CA 1
ATOM 5417 C C . GLY A 1 711 ? -27.685 -8.805 -12.924 1.00 88.88 711 GLY A C 1
ATOM 5418 O O . GLY A 1 711 ? -27.991 -9.003 -14.105 1.00 88.88 711 GLY A O 1
ATOM 5419 N N . PHE A 1 712 ? -28.099 -9.623 -11.962 1.00 88.69 712 PHE A N 1
ATOM 5420 C CA . PHE A 1 712 ? -28.951 -10.785 -12.223 1.00 88.69 712 PHE A CA 1
ATOM 5421 C C . PHE A 1 712 ? -30.421 -10.402 -12.428 1.00 88.69 712 PHE A C 1
ATOM 5423 O O . PHE A 1 712 ? -30.926 -9.417 -11.883 1.00 88.69 712 PHE A O 1
ATOM 5430 N N . LYS A 1 713 ? -31.147 -11.220 -13.197 1.00 88.69 713 LYS A N 1
ATOM 5431 C CA . LYS A 1 713 ? -32.603 -11.099 -13.304 1.00 88.69 713 LYS A CA 1
ATOM 5432 C C . LYS A 1 713 ? -33.238 -11.288 -11.923 1.00 88.69 713 LYS A C 1
ATOM 5434 O O . LYS A 1 713 ? -32.901 -12.222 -11.202 1.00 88.69 713 LYS A O 1
ATOM 5439 N N . GLY A 1 714 ? -34.167 -10.410 -11.567 1.00 86.56 714 GLY A N 1
ATOM 5440 C CA . GLY A 1 714 ? -34.831 -10.384 -10.267 1.00 86.56 714 GLY A CA 1
ATOM 5441 C C . GLY A 1 714 ? -34.065 -9.635 -9.173 1.00 86.56 714 GLY A C 1
ATOM 5442 O O . GLY A 1 714 ? -34.620 -9.477 -8.088 1.00 86.56 714 GLY A O 1
ATOM 5443 N N . GLN A 1 715 ? -32.852 -9.135 -9.443 1.00 86.69 715 GLN A N 1
ATOM 5444 C CA . GLN A 1 715 ? -32.083 -8.322 -8.498 1.00 86.69 715 GLN A CA 1
ATOM 5445 C C . GLN A 1 715 ? -32.772 -6.969 -8.250 1.00 86.69 715 GLN A C 1
ATOM 5447 O O . GLN A 1 715 ? -33.222 -6.306 -9.192 1.00 86.69 715 GLN A O 1
ATOM 5452 N N . ALA A 1 716 ? -32.850 -6.573 -6.978 1.00 81.31 716 ALA A N 1
ATOM 5453 C CA . ALA A 1 716 ? -33.311 -5.257 -6.545 1.00 81.31 716 ALA A CA 1
ATOM 5454 C C . ALA A 1 716 ? -32.104 -4.317 -6.345 1.00 81.31 716 ALA A C 1
ATOM 5456 O O . ALA A 1 716 ? -31.057 -4.783 -5.890 1.00 81.31 716 ALA A O 1
ATOM 5457 N N . PRO A 1 717 ? -32.206 -3.020 -6.683 1.00 74.75 717 PRO A N 1
ATOM 5458 C CA . PRO A 1 717 ? -31.162 -2.051 -6.360 1.00 74.75 717 PRO A CA 1
ATOM 5459 C C . PRO A 1 717 ? -31.164 -1.708 -4.864 1.00 74.75 717 PRO A C 1
ATOM 5461 O O . PRO A 1 717 ? -32.194 -1.787 -4.199 1.00 74.75 717 PRO A O 1
ATOM 5464 N N . GLU A 1 718 ? -30.022 -1.254 -4.351 1.00 70.19 718 GLU A N 1
ATOM 5465 C CA . GLU A 1 718 ? -29.854 -0.911 -2.928 1.00 70.19 718 GLU A CA 1
ATOM 5466 C C . GLU A 1 718 ? -30.480 0.459 -2.570 1.00 70.19 718 GLU A C 1
ATOM 5468 O O . GLU A 1 718 ? -30.877 0.684 -1.432 1.00 70.19 718 GLU A O 1
ATOM 5473 N N . VAL A 1 719 ? -30.624 1.375 -3.541 1.00 58.44 719 VAL A N 1
ATOM 5474 C CA . VAL A 1 719 ? -30.970 2.800 -3.300 1.00 58.44 719 VAL A CA 1
ATOM 5475 C C . VAL A 1 719 ? -32.462 3.065 -3.053 1.00 58.44 719 VAL A C 1
ATOM 5477 O O . VAL A 1 719 ? -32.833 4.206 -2.783 1.00 58.44 719 VAL A O 1
ATOM 5480 N N . VAL A 1 720 ? -33.360 2.085 -3.180 1.00 53.94 720 VAL A N 1
ATOM 5481 C CA . VAL A 1 720 ? -34.792 2.406 -3.307 1.00 53.94 720 VAL A CA 1
ATOM 5482 C C . VAL A 1 720 ? -35.654 1.641 -2.302 1.00 53.94 720 VAL A C 1
ATOM 5484 O O . VAL A 1 720 ? -35.945 0.464 -2.496 1.00 53.94 720 VAL A O 1
ATOM 5487 N N . ASP A 1 721 ? -36.144 2.344 -1.272 1.00 55.84 721 ASP A N 1
ATOM 5488 C CA . ASP A 1 721 ? -37.383 1.968 -0.577 1.00 55.84 721 ASP A CA 1
ATOM 5489 C C . ASP A 1 721 ? -38.549 2.317 -1.510 1.00 55.84 721 ASP A C 1
ATOM 5491 O O . ASP A 1 721 ? -39.093 3.422 -1.530 1.00 55.84 721 ASP A O 1
ATOM 5495 N N . ALA A 1 722 ? -38.784 1.417 -2.455 1.00 57.69 722 ALA A N 1
ATOM 5496 C CA . ALA A 1 722 ? -39.429 1.744 -3.716 1.00 57.69 722 ALA A CA 1
ATOM 5497 C C . ALA A 1 722 ? -40.960 1.668 -3.685 1.00 57.69 722 ALA A C 1
ATOM 5499 O O . ALA A 1 722 ? -41.620 1.813 -4.718 1.00 57.69 722 ALA A O 1
ATOM 5500 N N . GLY A 1 723 ? -41.526 1.450 -2.497 1.00 59.44 723 GLY A N 1
ATOM 5501 C CA . GLY A 1 723 ? -42.946 1.194 -2.327 1.00 59.44 723 GLY A CA 1
ATOM 5502 C C . GLY A 1 723 ? -43.405 -0.100 -3.024 1.00 59.44 723 GLY A C 1
ATOM 5503 O O . GLY A 1 723 ? -42.615 -0.824 -3.632 1.00 59.44 723 GLY A O 1
ATOM 5504 N N . PRO A 1 724 ? -44.705 -0.419 -2.944 1.00 59.16 724 PRO A N 1
ATOM 5505 C CA . PRO A 1 724 ? -45.253 -1.684 -3.440 1.00 59.16 724 PRO A CA 1
ATOM 5506 C C . PRO A 1 724 ? -45.270 -1.822 -4.976 1.00 59.16 724 PRO A C 1
ATOM 5508 O O . PRO A 1 724 ? -45.461 -2.930 -5.473 1.00 59.16 724 PRO A O 1
ATOM 5511 N N . ASP A 1 725 ? -45.068 -0.735 -5.728 1.00 67.44 725 ASP A N 1
ATOM 5512 C CA . ASP A 1 725 ? -45.193 -0.711 -7.196 1.00 67.44 725 ASP A CA 1
ATOM 5513 C C . ASP A 1 725 ? -43.865 -0.929 -7.948 1.00 67.44 725 ASP A C 1
ATOM 5515 O O . ASP A 1 725 ? -43.834 -0.948 -9.185 1.00 67.44 725 ASP A O 1
ATOM 5519 N N . TYR A 1 726 ? -42.751 -1.092 -7.232 1.00 69.06 726 TYR A N 1
ATOM 5520 C CA . TYR A 1 726 ? -41.438 -1.248 -7.849 1.00 69.06 726 TYR A CA 1
ATOM 5521 C C . TYR A 1 726 ? -41.226 -2.633 -8.460 1.00 69.06 726 TYR A C 1
ATOM 5523 O O . TYR A 1 726 ? -41.570 -3.662 -7.878 1.00 69.06 726 TYR A O 1
ATOM 5531 N N . ARG A 1 727 ? -40.617 -2.663 -9.649 1.00 67.75 727 ARG A N 1
ATOM 5532 C CA . ARG A 1 727 ? -40.302 -3.897 -10.375 1.00 67.75 727 ARG A CA 1
ATOM 5533 C C . ARG A 1 727 ? -38.801 -4.143 -10.371 1.00 67.75 727 ARG A C 1
ATOM 5535 O O . ARG A 1 727 ? -38.034 -3.287 -10.802 1.00 67.75 727 ARG A O 1
ATOM 5542 N N . ASN A 1 728 ? -38.408 -5.341 -9.945 1.00 82.44 728 ASN A N 1
ATOM 5543 C CA . ASN A 1 728 ? -37.027 -5.811 -10.029 1.00 82.44 728 ASN A CA 1
ATOM 5544 C C . ASN A 1 728 ? -36.559 -5.904 -11.488 1.00 82.44 728 ASN A C 1
ATOM 5546 O O . ASN A 1 728 ? -37.374 -5.955 -12.415 1.00 82.44 728 ASN A O 1
ATOM 5550 N N . LYS A 1 729 ? -35.237 -5.982 -11.688 1.00 83.12 729 LYS A N 1
ATOM 5551 C CA . LYS A 1 729 ? -34.642 -6.140 -13.021 1.00 83.12 729 LYS A CA 1
ATOM 5552 C C . LYS A 1 729 ? -35.251 -7.344 -13.754 1.00 83.12 729 LYS A C 1
ATOM 5554 O O . LYS A 1 729 ? -35.165 -8.468 -13.269 1.00 83.12 729 LYS A O 1
ATOM 5559 N N . ASP A 1 730 ? -35.819 -7.123 -14.938 1.00 84.62 730 ASP A N 1
ATOM 5560 C CA . ASP A 1 730 ? -36.414 -8.190 -15.767 1.00 84.62 730 ASP A CA 1
ATOM 5561 C C . ASP A 1 730 ? -35.495 -8.640 -16.925 1.00 84.62 730 ASP A C 1
ATOM 5563 O O . ASP A 1 730 ? -35.662 -9.724 -17.496 1.00 84.62 730 ASP A O 1
ATOM 5567 N N . GLU A 1 731 ? -34.488 -7.822 -17.241 1.00 85.69 731 GLU A N 1
ATOM 5568 C CA . GLU A 1 731 ? -33.478 -8.098 -18.263 1.00 85.69 731 GLU A CA 1
ATOM 5569 C C . GLU A 1 731 ? -32.511 -9.207 -17.831 1.00 85.69 731 GLU A C 1
ATOM 5571 O O . GLU A 1 731 ? -32.149 -9.333 -16.657 1.00 85.69 731 GLU A O 1
ATOM 5576 N N . TRP A 1 732 ? -32.055 -9.996 -18.805 1.00 86.50 732 TRP A N 1
ATOM 5577 C CA . TRP A 1 732 ? -30.976 -10.957 -18.592 1.00 86.50 732 TRP A CA 1
ATOM 5578 C C . TRP A 1 732 ? -29.635 -10.244 -18.413 1.00 86.50 732 TRP A C 1
ATOM 5580 O O . TRP A 1 732 ? -29.406 -9.161 -18.952 1.00 86.50 732 TRP A O 1
ATOM 5590 N N . ARG A 1 733 ? -28.746 -10.876 -17.647 1.00 88.75 733 ARG A N 1
ATOM 5591 C CA . ARG A 1 733 ? -27.376 -10.411 -17.441 1.00 88.75 733 ARG A CA 1
ATOM 5592 C C . ARG A 1 733 ? -26.629 -10.368 -18.775 1.00 88.75 733 ARG A C 1
ATOM 5594 O O . ARG A 1 733 ? -26.677 -11.325 -19.547 1.00 88.75 733 ARG A O 1
ATOM 5601 N N . LYS A 1 734 ? -25.932 -9.262 -19.036 1.00 87.44 734 LYS A N 1
ATOM 5602 C CA . LYS A 1 734 ? -24.948 -9.183 -20.116 1.00 87.44 734 LYS A CA 1
ATOM 5603 C C . LYS A 1 734 ? -23.662 -9.853 -19.634 1.00 87.44 734 LYS A C 1
ATOM 5605 O O . LYS A 1 734 ? -23.021 -9.342 -18.721 1.00 87.44 734 LYS A O 1
ATOM 5610 N N . GLU A 1 735 ? -23.292 -10.967 -20.253 1.00 84.38 735 GLU A N 1
ATOM 5611 C CA . GLU A 1 735 ? -22.005 -11.621 -20.000 1.00 84.38 735 GLU A CA 1
ATOM 5612 C C . GLU A 1 735 ? -20.899 -11.029 -20.885 1.00 84.38 735 GLU A C 1
ATOM 5614 O O . GLU A 1 735 ? -21.146 -10.619 -22.021 1.00 84.38 735 GLU A O 1
ATOM 5619 N N . LEU A 1 736 ? -19.678 -10.972 -20.345 1.00 72.94 736 LEU A N 1
ATOM 5620 C CA . LEU A 1 736 ? -18.458 -10.611 -21.086 1.00 72.94 736 LEU A CA 1
ATOM 5621 C C . LEU A 1 736 ? -17.843 -11.790 -21.848 1.00 72.94 736 LEU A C 1
ATOM 5623 O O . LEU A 1 736 ? -17.031 -11.553 -22.742 1.00 72.94 736 LEU A O 1
ATOM 5627 N N . ALA A 1 737 ? -18.186 -13.020 -21.454 1.00 56.06 737 ALA A N 1
ATOM 5628 C CA . ALA A 1 737 ? -17.589 -14.266 -21.932 1.00 56.06 737 ALA A CA 1
ATOM 5629 C C . ALA A 1 737 ? -18.408 -14.929 -23.044 1.00 56.06 737 ALA A C 1
ATOM 5631 O O . ALA A 1 737 ? -19.659 -14.917 -22.945 1.00 56.06 737 ALA A O 1
#

Foldseek 3Di:
DLDDDDDDDDDDPDDDPDDDDQQADQEFEALAQCCQQQDDSCGRYAQQGEYEYADPDDEQVSLQQAALVNLVVCVVSVYWYKYDNLQVLLVVLDPDPVCSVVLSVLLSLLLCCQRVVVDPPVPDDPVNVLVVQCPVVCDPPPDPDPVSVSSSVSNNCSNVRMDIYDSPPYDSNHDHDDQQDDDPVLPDFPFFDDLQNSVVCCVQPVSCSRVVHDHDDDPCVVVVGAHAAPLVSFFLLSRAFKDKAFFALLDQVPLQLCLQALFLFKFKAWAQQLLLLVLLQVLPADPVRNLVLVVVCSVQLSVQLLVVVVPDRCRFSLVSSVVSVVVSCVVVVDDPVSCVVNVVSVVSSSVLRVRFRWHQHCLQAVVLCVVPPRRHTIMGIAGQLGFANNLCSSVVRRPSNSIDMDGSDPVVSVSSVSNVSSVVSRDFHDCVSQQAPDLVVPRGDLSSLSNGVQLSLQFHGNFDADRSDPLSSVVSSVSSSLCSLQVVLLVVVLVVLVVLLVLLVVVLVCLQCVQQPPVPDDPPDPDGDRDHDPVSVVLSVLSVVLSVLSVVVSCQQPQNNSGRHAFQAEEEEADASCCRRQRPPNDHRHNGHYDYDYNAARLVVLVVVVQVQQVVLLSSVLSVVQSVCSSVVNDDPPVSVVVSVPDTPVPDDPSSVSNRRAYEREYECQRCVPRNVVSNVVSVVVPDRHHYYYPYPQARVRVVFHHDLQHAAQDDGRPDPPPPPDDGHHHHHDDPD

Secondary structure (DSSP, 8-state):
--S---------SS-----S--SSEEEEEE--TTGGGT--TTTTEEEEEEEEEE-S--HHHHHHHSBHHHHHHHHHTT-EEEEE-HHHHHHHH-SSTTTHHHHHHHHHHHHHHHHTT-TTGGG--HHHHHHHHHHHHHTT-----HHHHHHHHHHHHHHHH-EE--GGG----PBPPPPPPPPTTTSS--PPSSTT-HHHHIIIIIHHHHHTPPPPP-HHHHHT---TTGGGG--GGGG-SEEEEE-GGG-----HHHHS-TTS-S-EEEE-HHHHHHHHHHHH-BTTB--HHHHHHHHHHHHHHHHHHTSS--S-HHHHHHHHHHHHHHHHT--HHHHHHHHHHHHHHHHHHHSS-EE--IIIIIHHHHHSTT---EEEE---TTT-----HHHHT-TT--EEEEE--HHHHHHHHHHHHHHTTSPPPPGGG--EEETTTTEE-HHHHTTSHHHHTTS---SSPPTT-HHHHHHHHHHHHHHHHHHHHHHHHHHHHHHHHHHHHHHHHHHHHTT--TTS--TT-S-------HHHHHHHHHHHHHHHHHHHHHHHHHTTTTTS-S-S-EEEE-SSHHHHHHHSTT----SS-EEE--SS-HHHHHHHHHHHHHHHHHHHHHHHHHHHHHHHT---HHHHHHHHHT--GGG--HHHHHTSPPEEEEEEHIIIIIITHHHHHHHHHTT---EEEEE--SSBTTTTSB--TTSPTTPPPTT----TT-----SPP----

Mean predicted aligned error: 8.64 Å

Radius of gyration: 32.48 Å; Cα contacts (8 Å, |Δi|>4): 1167; chains: 1; bounding box: 111×66×85 Å

Nearest PDB structures (foldseek):
  6cin-assembly3_E  TM=7.350E-01  e=3.746E-21  Moorella thermoacetica ATCC 39073
  6cin-assembly1_A  TM=7.493E-01  e=1.075E-20  Moorella thermoacetica ATCC 39073
  6cip-assembly1_B  TM=7.465E-01  e=1.075E-20  Moorella thermoacetica ATCC 39073
  6cin-assembly1_B  TM=7.293E-01  e=5.322E-21  Moorella thermoacetica ATCC 39073
  6cio-assembly3_E  TM=7.499E-01  e=3.584E-20  Moorella thermoacetica ATCC 39073

Solvent-accessible surface area (backbone atoms only — not comparable to full-atom values): 40426 Å² total; per-residue (Å²): 116,69,66,95,78,90,84,85,85,85,91,67,100,56,89,84,84,82,90,69,84,83,69,65,39,63,65,40,80,36,81,50,70,62,47,77,79,83,46,68,83,66,69,43,44,45,72,62,16,38,42,39,34,30,36,86,61,57,69,66,65,41,54,40,68,36,40,36,72,53,51,52,51,33,60,79,36,51,42,47,43,29,35,28,40,25,66,60,50,11,62,74,67,38,93,46,83,83,46,25,65,58,30,20,53,30,7,48,52,19,26,45,46,50,73,70,53,49,55,66,52,94,71,39,43,74,65,55,49,54,54,49,48,52,51,66,77,39,59,95,51,92,65,92,46,68,69,57,52,51,44,51,48,32,15,52,46,21,38,68,62,42,40,73,61,76,66,90,84,59,78,92,67,23,41,79,79,80,77,91,70,82,39,73,88,49,45,89,47,74,36,48,95,59,74,57,22,43,60,63,42,34,73,62,45,50,52,29,64,74,70,72,48,84,77,64,97,46,74,39,72,76,69,74,51,69,32,58,33,39,3,60,71,38,66,29,53,82,54,29,70,37,39,74,43,71,38,32,56,46,36,66,76,81,50,49,38,49,61,56,33,40,30,59,19,41,52,39,36,45,36,38,59,52,50,52,52,51,15,47,47,69,61,67,42,41,100,90,47,64,52,66,66,54,64,75,38,41,70,59,38,30,55,40,25,51,59,45,66,75,66,63,88,69,64,58,57,37,70,43,47,52,55,16,45,53,54,48,45,65,74,65,63,66,52,72,69,58,43,56,59,44,49,62,49,44,49,59,56,43,63,63,38,61,76,40,49,44,18,76,19,56,79,43,18,54,50,35,37,70,76,39,90,78,59,34,19,35,39,32,52,49,49,38,50,35,29,33,50,51,50,53,54,37,38,76,58,35,89,66,59,24,35,43,82,40,76,62,45,71,69,55,46,52,52,25,47,52,42,43,54,33,56,72,52,44,72,71,34,55,68,90,72,38,54,57,84,33,79,90,78,66,39,60,46,70,65,38,55,41,26,26,55,75,22,42,59,44,34,50,19,31,46,72,57,50,70,65,33,63,60,42,22,57,49,44,54,54,38,21,52,48,41,62,59,37,51,59,55,51,54,54,49,47,49,54,49,50,52,52,41,50,54,43,52,51,51,43,48,50,64,62,52,75,60,54,61,74,87,73,69,54,99,87,57,94,71,88,87,63,85,74,53,69,71,57,52,50,52,40,53,51,50,50,53,40,39,53,50,46,51,52,51,44,40,32,54,63,27,37,67,54,31,69,21,53,58,63,38,36,40,19,27,9,47,38,55,73,35,49,30,42,53,46,84,79,25,15,21,41,71,38,58,70,46,71,86,44,43,40,39,15,40,53,51,29,52,56,52,46,56,58,50,37,51,58,49,33,57,52,53,46,47,51,52,51,41,52,26,53,68,72,71,69,63,46,76,68,68,48,51,59,54,52,74,73,52,41,67,93,73,50,50,72,70,61,51,69,68,50,52,52,43,29,21,33,27,32,31,40,22,50,62,48,78,6,27,69,36,41,53,50,41,69,72,63,74,58,93,61,45,74,48,71,47,71,73,42,27,26,60,66,74,53,23,36,81,36,51,52,18,55,60,63,45,70,50,71,76,57,93,58,66,95,83,59,78,51,40,82,56,72,51,58,75,94,122

Sequence (737 aa):
RGQPTQYSAVLSRRPLRLNAELKHVDIVIAQDPGVFRHSDPLKGMRDGGILVIQSDLSGEALWNHFPQTAQWAMRERNIRVCSVDGAGIALAEAASPAERYRLQGLAFMGAFFNAASLLGRQGMTREALYEGLRTHLGGDSATNSAAIEDEIHACMRGYDEVRALELSELEDQGRSAKIPLIPSSMAGAEAVAGPGNQGAFWDQVCAQYKTGHDILADPFTAISVIPAATSSMSDMSTVRATVPRFVADKCTGCSKCWVQCPDSAIPGVVSTIEEVLDATLSTLATTQNPLTQITQLLRHLARESRKILKKGEFESFAPILSEAYEKVAEKMGWDEERREQNDAEFQQVLDALEHFPLAKTAPFFDVPEGQEKGSGGLLSITINPETCKGCDVCVAVCDDGALVNVPQTDEEQERLEANWKLWKNLPETDDRYIRISSLEESIGMMPSMLLKQGNYLSMLGGDNACMGCGEKTAIHLVLSAVNALMAPRVETHVVEIAELIEALDEKARTLLISEADLAEVSADAEALEVSVERDKKEAVAQIHRAIEALKDLKWRYEKGPGGRGRARMGFANSTGCTSIWGATFPFNPYPFPWASHLFQDAPSVAVGLFEGHMRKMADGFVALRRARKLLDGRYDPEADEAAFADFGWQQFSDEEFALCPPLFAVGGDGAMMDIGFQNLSRLMASGKPIRVVVVDTQANSAGGGQSCTAGFKGQAPEVVDAGPDYRNKDEWRKELA

pLDDT: mean 88.84, std 9.43, range [47.09, 98.62]